Protein AF-0000000087413023 (afdb_homodimer)

Sequence (742 aa):
MELTNVNRDKALQNLNKAYERVTSDQYTLCSKFIDEIKQVMFGTHLTFKYVMVNALLAKATNPEVNALCLQKKSVLPGAYDARTLCHKVLVPFERDKLNGALGGSNEPFLNKPARFPELSTNNAVRKGKDFALLSLLCTFLPQIVTQQEAFDALCDAIYFALEISKEKEEIFGLEATKIPTYYEIQEVIDALLVESFGGETLALTVGALMNLLADSIEGKTCVEVHVVNQSGASSKEVSDIDVYLNDKILYAIEAKDKVFTQEDVTHAIRKAALAGCDRLMFVSGPRAYLEGASEEIIVSKALEMGVYLSFMNHKEFTKMILSLILPTTTERFFSYLRNIVYEARLKEETLRHLLKEAREHYLIKDDYNEDMELTNVNRDKALQNLNKAYERVTSDQYTLCSKFIDEIKQVMFGTHLTFKYVMVNALLAKATNPEVNALCLQKKSVLPGAYDARTLCHKVLVPFERDKLNGALGGSNEPFLNKPARFPELSTNNAVRKGKDFALLSLLCTFLPQIVTQQEAFDALCDAIYFALEISKEKEEIFGLEATKIPTYYEIQEVIDALLVESFGGETLALTVGALMNLLADSIEGKTCVEVHVVNQSGASSKEVSDIDVYLNDKILYAIEAKDKVFTQEDVTHAIRKAALAGCDRLMFVSGPRAYLEGASEEIIVSKALEMGVYLSFMNHKEFTKMILSLILPTTTERFFSYLRNIVYEARLKEETLRHLLKEAREHYLIKDDYNED

Solvent-accessible surface area (backbone atoms only — not comparable to full-atom values): 39096 Å² total; per-residue (Å²): 132,80,66,38,76,65,58,62,68,58,32,47,49,49,51,51,49,31,51,52,51,46,71,37,97,78,59,66,86,70,33,96,51,51,68,61,47,48,51,43,63,73,41,89,52,42,53,57,28,48,52,50,52,44,28,24,42,41,20,38,60,25,49,68,41,33,53,47,38,31,23,62,82,29,85,53,81,25,13,25,55,41,46,58,49,32,49,71,41,50,37,56,46,30,60,74,72,26,68,32,42,57,58,64,57,77,58,53,45,76,34,86,59,37,60,38,39,48,64,45,84,79,53,79,64,56,77,64,70,53,38,50,49,46,44,49,49,58,56,54,46,70,70,51,59,44,35,64,54,17,40,34,41,35,27,41,47,52,43,53,27,44,52,51,29,48,51,56,50,49,52,69,68,58,56,65,68,53,69,53,51,69,65,53,49,51,50,48,48,54,58,50,51,73,47,42,75,89,29,44,38,49,46,45,48,54,42,30,51,48,44,36,40,44,68,35,37,59,74,54,60,46,70,46,45,46,41,74,96,46,64,53,77,42,92,83,39,56,31,44,28,36,34,27,47,74,90,34,72,58,33,32,30,39,60,38,46,41,74,43,42,61,66,59,52,52,51,47,46,51,39,26,40,74,73,68,24,47,30,36,36,39,35,29,33,94,59,32,49,73,48,95,58,58,70,66,61,54,36,54,53,27,47,75,60,56,20,53,57,40,81,40,44,50,67,59,50,50,48,51,48,65,65,64,38,49,80,78,38,40,64,45,46,59,59,40,44,48,51,43,42,61,68,20,56,56,53,65,70,55,50,53,50,49,51,51,50,32,40,77,67,52,36,28,74,72,82,69,73,76,114,134,80,66,39,76,65,60,62,68,57,31,49,49,50,51,49,50,30,51,52,51,44,70,36,96,78,59,66,86,70,32,96,51,50,68,62,46,48,50,42,62,74,39,90,51,43,54,56,30,50,53,49,52,43,29,24,42,42,20,39,59,24,50,68,40,32,52,46,40,30,23,61,81,29,85,53,83,24,13,25,56,40,46,59,49,32,50,70,41,50,38,55,45,30,59,74,72,26,69,32,42,56,57,64,56,78,59,54,46,77,33,85,60,39,60,38,39,48,67,47,85,79,53,78,64,56,78,64,69,52,38,52,49,47,44,47,49,57,58,54,45,70,70,52,60,47,34,67,56,16,40,34,40,36,25,42,46,52,43,52,26,45,50,51,29,48,52,54,50,49,52,68,67,60,58,66,67,53,69,54,51,69,66,53,50,50,49,46,48,57,59,50,51,74,48,43,75,88,28,43,38,49,46,45,47,54,41,30,50,48,45,35,40,44,70,35,37,60,73,54,60,46,70,47,43,46,41,72,96,46,63,53,78,41,94,82,38,54,30,42,27,38,32,27,48,73,90,34,74,58,34,31,30,39,61,40,48,40,74,42,43,61,65,58,51,50,52,46,45,50,38,27,38,75,72,68,25,46,29,39,37,38,35,27,33,92,59,33,50,72,48,96,58,58,70,66,60,52,36,54,53,26,47,75,59,57,20,53,57,40,82,40,44,51,66,60,48,50,48,49,47,64,65,65,36,49,81,77,38,40,63,45,45,59,59,40,43,48,51,42,42,61,70,20,55,57,54,66,68,55,50,52,49,49,50,50,49,32,41,76,67,52,36,28,74,73,82,68,75,75,114

Organism: NCBI:txid267746

Structure (mmCIF, N/CA/C/O backbone):
data_AF-0000000087413023-model_v1
#
loop_
_entity.id
_entity.type
_entity.pdbx_description
1 polymer 'Restriction endonuclease, SacI family'
#
loop_
_atom_site.group_PDB
_atom_site.id
_atom_site.type_symbol
_atom_site.label_atom_id
_atom_site.label_alt_id
_atom_site.label_comp_id
_atom_site.label_asym_id
_atom_site.label_entity_id
_atom_site.label_seq_id
_atom_site.pdbx_PDB_ins_code
_atom_site.Cartn_x
_atom_site.Cartn_y
_atom_site.Cartn_z
_atom_site.occupancy
_atom_site.B_iso_or_equiv
_atom_site.auth_seq_id
_atom_site.auth_comp_id
_atom_site.auth_asym_id
_atom_site.auth_atom_id
_atom_site.pdbx_PDB_model_num
ATOM 1 N N . MET A 1 1 ? 26.125 -48.938 -27.953 1 59.28 1 MET A N 1
ATOM 2 C CA . MET A 1 1 ? 24.844 -49.625 -28.094 1 59.28 1 MET A CA 1
ATOM 3 C C . MET A 1 1 ? 23.891 -48.781 -28.969 1 59.28 1 MET A C 1
ATOM 5 O O . MET A 1 1 ? 23.938 -47.562 -28.953 1 59.28 1 MET A O 1
ATOM 9 N N . GLU A 1 2 ? 23.266 -49.406 -29.969 1 78.75 2 GLU A N 1
ATOM 10 C CA . GLU A 1 2 ? 22.422 -48.719 -30.953 1 78.75 2 GLU A CA 1
ATOM 11 C C . GLU A 1 2 ? 21.125 -48.219 -30.328 1 78.75 2 GLU A C 1
ATOM 13 O O . GLU A 1 2 ? 20.5 -48.938 -29.547 1 78.75 2 GLU A O 1
ATOM 18 N N . LEU A 1 3 ? 20.797 -46.969 -30.516 1 89.69 3 LEU A N 1
ATOM 19 C CA . LEU A 1 3 ? 19.578 -46.375 -29.984 1 89.69 3 LEU A CA 1
ATOM 20 C C . LEU A 1 3 ? 18.344 -46.969 -30.656 1 89.69 3 LEU A C 1
ATOM 22 O O . LEU A 1 3 ? 18.328 -47.156 -31.875 1 89.69 3 LEU A O 1
ATOM 26 N N . THR A 1 4 ? 17.453 -47.406 -29.812 1 93.62 4 THR A N 1
ATOM 27 C CA . THR A 1 4 ? 16.172 -47.844 -30.344 1 93.62 4 THR A CA 1
ATOM 28 C C . THR A 1 4 ? 15.445 -46.688 -31.031 1 93.62 4 THR A C 1
ATOM 30 O O . THR A 1 4 ? 15.336 -45.594 -30.469 1 93.62 4 THR A O 1
ATOM 33 N N . ASN A 1 5 ? 15.039 -46.906 -32.219 1 94.31 5 ASN A N 1
ATOM 34 C CA . ASN A 1 5 ? 14.398 -45.844 -33 1 94.31 5 ASN A CA 1
ATOM 35 C C . ASN A 1 5 ? 12.922 -45.719 -32.656 1 94.31 5 ASN A C 1
ATOM 37 O O . ASN A 1 5 ? 12.188 -46.719 -32.625 1 94.31 5 ASN A O 1
ATOM 41 N N . VAL A 1 6 ? 12.469 -44.562 -32.312 1 96.88 6 VAL A N 1
ATOM 42 C CA . VAL A 1 6 ? 11.055 -44.219 -32.156 1 96.88 6 VAL A CA 1
ATOM 43 C C . VAL A 1 6 ? 10.609 -43.25 -33.219 1 96.88 6 VAL A C 1
ATOM 45 O O . VAL A 1 6 ? 10.961 -42.062 -33.188 1 96.88 6 VAL A O 1
ATOM 48 N N . ASN A 1 7 ? 9.852 -43.75 -34.156 1 97.19 7 ASN A N 1
ATOM 49 C CA . ASN A 1 7 ? 9.367 -42.906 -35.219 1 97.19 7 ASN A CA 1
ATOM 50 C C . ASN A 1 7 ? 8.414 -41.812 -34.719 1 97.19 7 ASN A C 1
ATOM 52 O O . ASN A 1 7 ? 7.348 -42.125 -34.188 1 97.19 7 ASN A O 1
ATOM 56 N N . ARG A 1 8 ? 8.727 -40.562 -35 1 97.56 8 ARG A N 1
ATOM 57 C CA . ARG A 1 8 ? 7.973 -39.469 -34.438 1 97.56 8 ARG A CA 1
ATOM 58 C C . ARG A 1 8 ? 6.59 -39.344 -35.062 1 97.56 8 ARG A C 1
ATOM 60 O O . ARG A 1 8 ? 5.613 -39.031 -34.406 1 97.56 8 ARG A O 1
ATOM 67 N N . ASP A 1 9 ? 6.52 -39.625 -36.281 1 97.44 9 ASP A N 1
ATOM 68 C CA . ASP A 1 9 ? 5.23 -39.562 -36.969 1 97.44 9 ASP A CA 1
ATOM 69 C C . ASP A 1 9 ? 4.273 -40.625 -36.438 1 97.44 9 ASP A C 1
ATOM 71 O O . ASP A 1 9 ? 3.09 -40.344 -36.219 1 97.44 9 ASP A O 1
ATOM 75 N N . LYS A 1 10 ? 4.875 -41.781 -36.312 1 97.88 10 LYS A N 1
ATOM 76 C CA . LYS A 1 10 ? 4.07 -42.875 -35.75 1 97.88 10 LYS A CA 1
ATOM 77 C C . LYS A 1 10 ? 3.652 -42.562 -34.312 1 97.88 10 LYS A C 1
ATOM 79 O O . LYS A 1 10 ? 2.537 -42.875 -33.906 1 97.88 10 LYS A O 1
ATOM 84 N N . ALA A 1 11 ? 4.547 -42 -33.594 1 98.56 11 ALA A N 1
ATOM 85 C CA . ALA A 1 11 ? 4.246 -41.625 -32.219 1 98.56 11 ALA A CA 1
ATOM 86 C C . ALA A 1 11 ? 3.098 -40.625 -32.188 1 98.56 11 ALA A C 1
ATOM 88 O O . ALA A 1 11 ? 2.176 -40.75 -31.359 1 98.56 11 ALA A O 1
ATOM 89 N N . LEU A 1 12 ? 3.156 -39.594 -33.031 1 98.19 12 LEU A N 1
ATOM 90 C CA . LEU A 1 12 ? 2.092 -38.594 -33.094 1 98.19 12 LEU A CA 1
ATOM 91 C C . LEU A 1 12 ? 0.763 -39.25 -33.469 1 98.19 12 LEU A C 1
ATOM 93 O O . LEU A 1 12 ? -0.283 -38.875 -32.938 1 98.19 12 LEU A O 1
ATOM 97 N N . GLN A 1 13 ? 0.863 -40.156 -34.375 1 98.06 13 GLN A N 1
ATOM 98 C CA . GLN A 1 13 ? -0.339 -40.906 -34.75 1 98.06 13 GLN A CA 1
ATOM 99 C C . GLN A 1 13 ? -0.926 -41.656 -33.562 1 98.06 13 GLN A C 1
ATOM 101 O O . GLN A 1 13 ? -2.145 -41.688 -33.375 1 98.06 13 GLN A O 1
ATOM 106 N N . ASN A 1 14 ? -0.011 -42.281 -32.781 1 98 14 ASN A N 1
ATOM 107 C CA . ASN A 1 14 ? -0.469 -43 -31.609 1 98 14 ASN A CA 1
ATOM 108 C C . ASN A 1 14 ? -1.114 -42.062 -30.594 1 98 14 ASN A C 1
ATOM 110 O O . ASN A 1 14 ? -2.113 -42.438 -29.969 1 98 14 ASN A O 1
ATOM 114 N N . LEU A 1 15 ? -0.559 -40.906 -30.422 1 98.12 15 LEU A N 1
ATOM 115 C CA . LEU A 1 15 ? -1.146 -39.906 -29.531 1 98.12 15 LEU A CA 1
ATOM 116 C C . LEU A 1 15 ? -2.543 -39.5 -30 1 98.12 15 LEU A C 1
ATOM 118 O O . LEU A 1 15 ? -3.475 -39.438 -29.203 1 98.12 15 LEU A O 1
ATOM 122 N N . ASN A 1 16 ? -2.656 -39.25 -31.25 1 97.81 16 ASN A N 1
ATOM 123 C CA . ASN A 1 16 ? -3.947 -38.875 -31.812 1 97.81 16 ASN A CA 1
ATOM 124 C C . ASN A 1 16 ? -4.98 -39.969 -31.688 1 97.81 16 ASN A C 1
ATOM 126 O O . ASN A 1 16 ? -6.145 -39.719 -31.375 1 97.81 16 ASN A O 1
ATOM 130 N N . LYS A 1 17 ? -4.496 -41.156 -31.953 1 97.44 17 LYS A N 1
ATOM 131 C CA . LYS A 1 17 ? -5.391 -42.312 -31.781 1 97.44 17 LYS A CA 1
ATOM 132 C C . LYS A 1 17 ? -5.855 -42.438 -30.328 1 97.44 17 LYS A C 1
ATOM 134 O O . LYS A 1 17 ? -7.027 -42.719 -30.078 1 97.44 17 LYS A O 1
ATOM 139 N N . ALA A 1 18 ? -4.898 -42.312 -29.469 1 97.56 18 ALA A N 1
ATOM 140 C CA . ALA A 1 18 ? -5.242 -42.375 -28.047 1 97.56 18 ALA A CA 1
ATOM 141 C C . ALA A 1 18 ? -6.246 -41.281 -27.688 1 97.56 18 ALA A C 1
ATOM 143 O O . ALA A 1 18 ? -7.234 -41.531 -27 1 97.56 18 ALA A O 1
ATOM 144 N N . TYR A 1 19 ? -6.004 -40.062 -28.125 1 97.44 19 TYR A N 1
ATOM 145 C CA . TYR A 1 19 ? -6.875 -38.938 -27.875 1 97.44 19 TYR A CA 1
ATOM 146 C C . TYR A 1 19 ? -8.281 -39.188 -28.406 1 97.44 19 TYR A C 1
ATOM 148 O O . TYR A 1 19 ? -9.273 -38.906 -27.719 1 97.44 19 TYR A O 1
ATOM 156 N N . GLU A 1 20 ? -8.367 -39.719 -29.594 1 96.25 20 GLU A N 1
ATOM 157 C CA . GLU A 1 20 ? -9.648 -40.031 -30.219 1 96.25 20 GLU A CA 1
ATOM 158 C C . GLU A 1 20 ? -10.391 -41.094 -29.438 1 96.25 20 GLU A C 1
ATOM 160 O O . GLU A 1 20 ? -11.609 -41 -29.25 1 96.25 20 GLU A O 1
ATOM 165 N N . ARG A 1 21 ? -9.625 -42 -29.062 1 96 21 ARG A N 1
ATOM 166 C CA . ARG A 1 21 ? -10.234 -43.094 -28.297 1 96 21 ARG A CA 1
ATOM 167 C C . ARG A 1 21 ? -10.812 -42.562 -26.984 1 96 21 ARG A C 1
ATOM 169 O O . ARG A 1 21 ? -11.93 -42.938 -26.609 1 96 21 ARG A O 1
ATOM 176 N N . VAL A 1 22 ? -10.023 -41.781 -26.297 1 96.5 22 VAL A N 1
ATOM 177 C CA . VAL A 1 22 ? -10.398 -41.281 -24.969 1 96.5 22 VAL A CA 1
ATOM 178 C C . VAL A 1 22 ? -11.562 -40.312 -25.094 1 96.5 22 VAL A C 1
ATOM 180 O O . VAL A 1 22 ? -12.414 -40.25 -24.219 1 96.5 22 VAL A O 1
ATOM 183 N N . THR A 1 23 ? -11.648 -39.5 -26.141 1 94.12 23 THR A N 1
ATOM 184 C CA . THR A 1 23 ? -12.672 -38.469 -26.297 1 94.12 23 THR A CA 1
ATOM 185 C C . THR A 1 23 ? -13.93 -39.062 -26.922 1 94.12 23 THR A C 1
ATOM 187 O O . THR A 1 23 ? -14.93 -38.375 -27.094 1 94.12 23 THR A O 1
ATOM 190 N N . SER A 1 24 ? -13.828 -40.25 -27.219 1 87.69 24 SER A N 1
ATOM 191 C CA . SER A 1 24 ? -15.023 -40.938 -27.688 1 87.69 24 SER A CA 1
ATOM 192 C C . SER A 1 24 ? -16 -41.188 -26.547 1 87.69 24 SER A C 1
ATOM 194 O O . SER A 1 24 ? -15.602 -41.219 -25.375 1 87.69 24 SER A O 1
ATOM 196 N N . ASP A 1 25 ? -17.438 -41.062 -26.703 1 74.38 25 ASP A N 1
ATOM 197 C CA . ASP A 1 25 ? -18.516 -41.062 -25.719 1 74.38 25 ASP A CA 1
ATOM 198 C C . ASP A 1 25 ? -18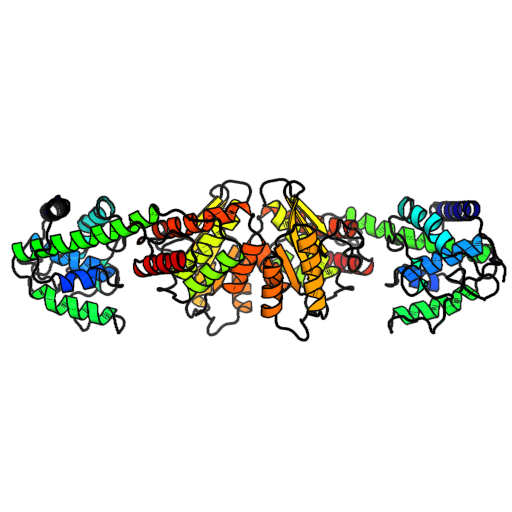.406 -42.281 -24.781 1 74.38 25 ASP A C 1
ATOM 200 O O . ASP A 1 25 ? -18.844 -42.219 -23.641 1 74.38 25 ASP A O 1
ATOM 204 N N . GLN A 1 26 ? -17.656 -43.25 -25.109 1 84.5 26 GLN A N 1
ATOM 205 C CA . GLN A 1 26 ? -17.766 -44.438 -24.281 1 84.5 26 GLN A CA 1
ATOM 206 C C . GLN A 1 26 ? -16.375 -44.938 -23.859 1 84.5 26 GLN A C 1
ATOM 208 O O . GLN A 1 26 ? -16.141 -46.156 -23.797 1 84.5 26 GLN A O 1
ATOM 213 N N . TYR A 1 27 ? -15.453 -43.969 -23.297 1 93.31 27 TYR A N 1
ATOM 214 C CA . TYR A 1 27 ? -14.141 -44.5 -22.922 1 93.31 27 TYR A CA 1
ATOM 215 C C . TYR A 1 27 ? -14.156 -45 -21.5 1 93.31 27 TYR A C 1
ATOM 217 O O . TYR A 1 27 ? -14.727 -44.375 -20.609 1 93.31 27 TYR A O 1
ATOM 225 N N . THR A 1 28 ? -13.664 -46.219 -21.297 1 94.31 28 THR A N 1
ATOM 226 C CA . THR A 1 28 ? -13.422 -46.781 -19.984 1 94.31 28 THR A CA 1
ATOM 227 C C . THR A 1 28 ? -11.93 -47.062 -19.766 1 94.31 28 THR A C 1
ATOM 229 O O . THR A 1 28 ? -11.258 -47.562 -20.672 1 94.31 28 THR A O 1
ATOM 232 N N . LEU A 1 29 ? -11.492 -46.688 -18.594 1 96.25 29 LEU A N 1
ATOM 233 C CA . LEU A 1 29 ? -10.094 -46.969 -18.266 1 96.25 29 LEU A CA 1
ATOM 234 C C . LEU A 1 29 ? -9.75 -48.406 -18.531 1 96.25 29 LEU A C 1
ATOM 236 O O . LEU A 1 29 ? -10.562 -49.312 -18.266 1 96.25 29 LEU A O 1
ATOM 240 N N . CYS A 1 30 ? -8.547 -48.688 -19.062 1 93.88 30 CYS A N 1
ATOM 241 C CA . CYS A 1 30 ? -8.344 -50.031 -19.594 1 93.88 30 CYS A CA 1
ATOM 242 C C . CYS A 1 30 ? -6.977 -50.562 -19.188 1 93.88 30 CYS A C 1
ATOM 244 O O . CYS A 1 30 ? -6.684 -51.75 -19.391 1 93.88 30 CYS A O 1
ATOM 246 N N . SER A 1 31 ? -6.113 -49.812 -18.594 1 95.38 31 SER A N 1
ATOM 247 C CA . SER A 1 31 ? -4.789 -50.281 -18.203 1 95.38 31 SER A CA 1
AT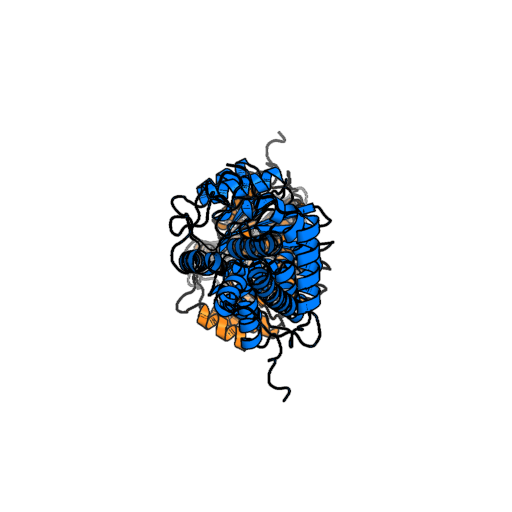OM 248 C C . SER A 1 31 ? -4.828 -50.969 -16.844 1 95.38 31 SER A C 1
ATOM 250 O O . SER A 1 31 ? -5.672 -50.656 -16 1 95.38 31 SER A O 1
ATOM 252 N N . LYS A 1 32 ? -3.945 -52 -16.688 1 94.75 32 LYS A N 1
ATOM 253 C CA . LYS A 1 32 ? -3.82 -52.656 -15.391 1 94.75 32 LYS A CA 1
ATOM 254 C C . LYS A 1 32 ? -3.131 -51.719 -14.383 1 94.75 32 LYS A C 1
ATOM 256 O O . LYS A 1 32 ? -3.133 -52 -13.18 1 94.75 32 LYS A O 1
ATOM 261 N N . PHE A 1 33 ? -2.676 -50.594 -14.805 1 97.5 33 PHE A N 1
ATOM 262 C CA . PHE A 1 33 ? -1.922 -49.688 -13.938 1 97.5 33 PHE A CA 1
ATOM 263 C C . PHE A 1 33 ? -2.662 -48.375 -13.742 1 97.5 33 PHE A C 1
ATOM 265 O O . PHE A 1 33 ? -2.043 -47.312 -13.68 1 97.5 33 PHE A O 1
ATOM 272 N N . ILE A 1 34 ? -3.967 -48.469 -13.711 1 97.62 34 ILE A N 1
ATOM 273 C CA . ILE A 1 34 ? -4.824 -47.281 -13.617 1 97.62 34 ILE A CA 1
ATOM 274 C C . ILE A 1 34 ? -4.453 -46.469 -12.383 1 97.62 34 ILE A C 1
ATOM 276 O O . ILE A 1 34 ? -4.293 -45.25 -12.469 1 97.62 34 ILE A O 1
ATOM 280 N N . ASP A 1 35 ? -4.27 -47.094 -11.312 1 96.62 35 ASP A N 1
ATOM 281 C CA . ASP A 1 35 ? -4.008 -46.406 -10.047 1 96.62 35 ASP A CA 1
ATOM 282 C C . ASP A 1 35 ? -2.646 -45.719 -10.07 1 96.62 35 ASP A C 1
ATOM 284 O O . ASP A 1 35 ? -2.508 -44.594 -9.594 1 96.62 35 ASP A O 1
ATOM 288 N N . GLU A 1 36 ? -1.655 -46.438 -10.594 1 97.12 36 GLU A N 1
ATOM 289 C CA . GLU A 1 36 ? -0.315 -45.844 -10.695 1 97.12 36 GLU A CA 1
ATOM 290 C C . GLU A 1 36 ? -0.305 -44.625 -11.609 1 97.12 36 GLU A C 1
ATOM 292 O O . GLU A 1 36 ? 0.267 -43.594 -11.266 1 97.12 36 GLU A O 1
ATOM 297 N N . ILE A 1 37 ? -0.991 -44.75 -12.734 1 97.88 37 ILE A N 1
ATOM 298 C CA . ILE A 1 37 ? -1.059 -43.656 -13.711 1 97.88 37 ILE A CA 1
ATOM 299 C C . ILE A 1 37 ? -1.78 -42.469 -13.102 1 97.88 37 ILE A C 1
ATOM 301 O O . ILE A 1 37 ? -1.315 -41.344 -13.211 1 97.88 37 ILE A O 1
ATOM 305 N N . LYS A 1 38 ? -2.826 -42.75 -12.438 1 95.88 38 LYS A N 1
ATOM 306 C CA . LYS A 1 38 ? -3.6 -41.719 -11.773 1 95.88 38 LYS A CA 1
ATOM 307 C C . LYS A 1 38 ? -2.754 -40.969 -10.734 1 95.88 38 LYS A C 1
ATOM 309 O O . LYS A 1 38 ? -2.773 -39.75 -10.664 1 95.88 38 LYS A O 1
ATOM 314 N N . GLN A 1 39 ? -2.049 -41.656 -9.984 1 94.25 39 GLN A N 1
ATOM 315 C CA . GLN A 1 39 ? -1.22 -41.094 -8.938 1 94.25 39 GLN A CA 1
ATOM 316 C C . GLN A 1 39 ? -0.164 -40.156 -9.523 1 94.25 39 GLN A C 1
ATOM 318 O O . GLN A 1 39 ? 0.105 -39.094 -8.961 1 94.25 39 GLN A O 1
ATOM 323 N N . VAL A 1 40 ? 0.439 -40.562 -10.633 1 95.31 40 VAL A N 1
ATOM 324 C CA . VAL A 1 40 ? 1.461 -39.719 -11.266 1 95.31 40 VAL A CA 1
ATOM 325 C C . VAL A 1 40 ? 0.815 -38.5 -11.875 1 95.31 40 VAL A C 1
ATOM 327 O O . VAL A 1 40 ? 1.308 -37.375 -11.703 1 95.31 40 VAL A O 1
ATOM 330 N N . MET A 1 41 ? -0.31 -38.656 -12.547 1 94.06 41 MET A N 1
ATOM 331 C CA . MET A 1 41 ? -0.962 -37.594 -13.273 1 94.06 41 MET A CA 1
ATOM 332 C C . MET A 1 41 ? -1.481 -36.531 -12.305 1 94.06 41 MET A C 1
ATOM 334 O O . MET A 1 41 ? -1.43 -35.312 -12.602 1 94.06 41 MET A O 1
ATOM 338 N N . PHE A 1 42 ? -1.915 -36.938 -11.195 1 87.69 42 PHE A N 1
ATOM 339 C CA 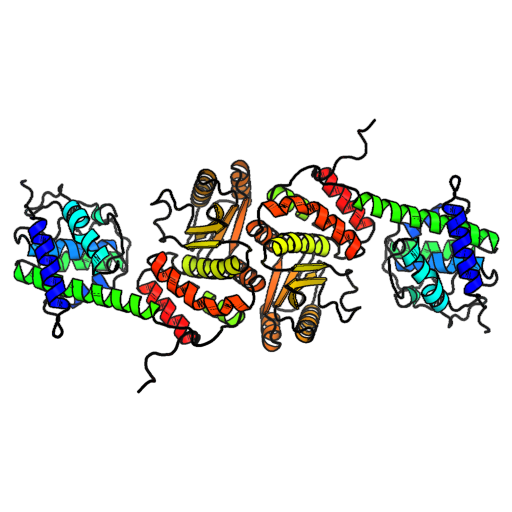. PHE A 1 42 ? -2.465 -36 -10.234 1 87.69 42 PHE A CA 1
ATOM 340 C C . PHE A 1 42 ? -1.444 -35.688 -9.148 1 87.69 42 PHE A C 1
ATOM 342 O O . PHE A 1 42 ? -1.763 -35 -8.172 1 87.69 42 PHE A O 1
ATOM 349 N N . GLY A 1 43 ? -0.221 -36.25 -9.367 1 81.62 43 GLY A N 1
ATOM 350 C CA . GLY A 1 43 ? 0.863 -35.938 -8.445 1 81.62 43 GLY A CA 1
ATOM 351 C C . GLY A 1 43 ? 1.424 -34.531 -8.625 1 81.62 43 GLY A C 1
ATOM 352 O O . GLY A 1 43 ? 1.089 -33.844 -9.594 1 81.62 43 GLY A O 1
ATOM 353 N N . THR A 1 44 ? 2.322 -34.156 -7.707 1 75.12 44 THR A N 1
ATOM 354 C CA . THR A 1 44 ? 2.793 -32.781 -7.625 1 75.12 44 THR A CA 1
ATOM 355 C C . THR A 1 44 ? 4.039 -32.594 -8.484 1 75.12 44 THR A C 1
ATOM 357 O O . THR A 1 44 ? 4.434 -31.453 -8.758 1 75.12 44 THR A O 1
ATOM 360 N N . HIS A 1 45 ? 4.664 -33.625 -8.914 1 85.25 45 HIS A N 1
ATOM 361 C CA . HIS A 1 45 ? 5.906 -33.531 -9.68 1 85.25 45 HIS A CA 1
ATOM 362 C C . HIS A 1 45 ? 5.629 -33.5 -11.18 1 85.25 45 HIS A C 1
ATOM 364 O O . HIS A 1 45 ? 5.465 -34.531 -11.805 1 85.25 45 HIS A O 1
ATOM 370 N N . LEU A 1 46 ? 5.738 -32.438 -11.844 1 86.38 46 LEU A N 1
ATOM 371 C CA . LEU A 1 46 ? 5.312 -32.219 -13.227 1 86.38 46 LEU A CA 1
ATOM 372 C C . LEU A 1 46 ? 6.195 -32.969 -14.195 1 86.38 46 LEU A C 1
ATOM 374 O O . LEU A 1 46 ? 5.703 -33.562 -15.172 1 86.38 46 LEU A O 1
ATOM 378 N N . THR A 1 47 ? 7.484 -33 -13.883 1 91.25 47 THR A N 1
ATOM 379 C CA . THR A 1 47 ? 8.414 -33.688 -14.789 1 91.25 47 THR A CA 1
ATOM 380 C C . THR A 1 47 ? 8.078 -35.156 -14.898 1 91.25 47 THR A C 1
ATOM 382 O O . THR A 1 47 ? 8.227 -35.75 -15.969 1 91.25 47 THR A O 1
ATOM 385 N N . PHE A 1 48 ? 7.613 -35.75 -13.812 1 94.75 48 PHE A N 1
ATOM 386 C CA . PHE A 1 48 ? 7.293 -37.188 -13.805 1 94.75 48 PHE A CA 1
ATOM 387 C C . PHE A 1 48 ? 6.09 -37.469 -14.695 1 94.75 48 PHE A C 1
ATOM 389 O O . PHE A 1 48 ? 5.984 -38.562 -15.281 1 94.75 48 PHE A O 1
ATOM 396 N N . LYS A 1 49 ? 5.168 -36.5 -14.836 1 95.38 49 LYS A N 1
ATOM 397 C CA . LYS A 1 49 ? 4.07 -36.656 -15.789 1 95.38 49 LYS A CA 1
ATOM 398 C C . LYS A 1 49 ? 4.594 -36.844 -17.203 1 95.38 49 LYS A C 1
ATOM 400 O O . LYS A 1 49 ? 4.199 -37.781 -17.906 1 95.38 49 LYS A O 1
ATOM 405 N N . TYR A 1 50 ? 5.492 -35.969 -17.531 1 96.62 50 TYR A N 1
ATOM 406 C CA . TYR A 1 50 ? 6.078 -36.031 -18.859 1 96.62 50 TYR A CA 1
ATOM 407 C C . TYR A 1 50 ? 6.844 -37.344 -19.062 1 96.62 50 TYR A C 1
ATOM 409 O O . TYR A 1 50 ? 6.73 -37.969 -20.109 1 96.62 50 TYR A O 1
ATOM 417 N N . VAL A 1 51 ? 7.621 -37.688 -18.062 1 97.62 51 VAL A N 1
ATOM 418 C CA . VAL A 1 51 ? 8.438 -38.875 -18.156 1 97.62 51 VAL A CA 1
ATOM 419 C C . VAL A 1 51 ? 7.539 -40.094 -18.391 1 97.62 51 VAL A C 1
ATOM 421 O O . VAL A 1 51 ? 7.801 -40.906 -19.281 1 97.62 51 VAL A O 1
ATOM 424 N N . MET A 1 52 ? 6.523 -40.156 -17.641 1 98.44 52 MET A N 1
ATOM 425 C CA . MET A 1 52 ? 5.625 -41.312 -17.75 1 98.44 52 MET A CA 1
ATOM 426 C C . MET A 1 52 ? 4.941 -41.344 -19.109 1 98.44 52 MET A C 1
ATOM 428 O O . MET A 1 52 ? 5.027 -42.344 -19.828 1 98.44 52 MET A O 1
ATOM 432 N N . VAL A 1 53 ? 4.289 -40.25 -19.469 1 98.62 53 VAL A N 1
ATOM 433 C CA . VAL A 1 53 ? 3.5 -40.219 -20.703 1 98.62 53 VAL A CA 1
ATOM 434 C C . VAL A 1 53 ? 4.41 -40.438 -21.906 1 98.62 53 VAL A C 1
ATOM 436 O O . VAL A 1 53 ? 4.043 -41.156 -22.844 1 98.62 53 VAL A O 1
ATOM 439 N N . ASN A 1 54 ? 5.551 -39.875 -21.812 1 98.56 54 ASN A N 1
ATOM 440 C CA . ASN A 1 54 ? 6.523 -40 -22.891 1 98.56 54 ASN A CA 1
ATOM 441 C C . ASN A 1 54 ? 7.004 -41.469 -23.031 1 98.56 54 ASN A C 1
ATOM 443 O O . ASN A 1 54 ? 7.172 -41.969 -24.141 1 98.56 54 ASN A O 1
ATOM 447 N N . ALA A 1 55 ? 7.277 -42.125 -21.922 1 98.5 55 ALA A N 1
ATOM 448 C CA . ALA A 1 55 ? 7.695 -43.531 -21.922 1 98.5 55 ALA A CA 1
ATOM 449 C C . ALA A 1 55 ? 6.598 -44.438 -22.5 1 98.5 55 ALA A C 1
ATOM 451 O O . ALA A 1 55 ? 6.875 -45.344 -23.297 1 98.5 55 ALA A O 1
ATOM 452 N N . LEU A 1 56 ? 5.383 -44.156 -22.062 1 98.69 56 LEU A N 1
ATOM 453 C CA . LEU A 1 56 ? 4.246 -44.906 -22.578 1 98.69 56 LEU A CA 1
ATOM 454 C C . LEU A 1 56 ? 4.098 -44.719 -24.078 1 98.69 56 LEU A C 1
ATOM 456 O O . LEU A 1 56 ? 3.881 -45.688 -24.812 1 98.69 56 LEU A O 1
ATOM 460 N N . LEU A 1 57 ? 4.234 -43.5 -24.5 1 98.75 57 LEU A N 1
ATOM 461 C CA . LEU A 1 57 ? 4.156 -43.188 -25.922 1 98.75 57 LEU A CA 1
ATOM 462 C C . LEU A 1 57 ? 5.242 -43.906 -26.719 1 98.75 57 LEU A C 1
ATOM 464 O O . LEU A 1 57 ? 4.973 -44.469 -27.766 1 98.75 57 LEU A O 1
ATOM 468 N N . ALA A 1 58 ? 6.441 -43.844 -26.203 1 98.56 58 ALA A N 1
ATOM 469 C CA . ALA A 1 58 ? 7.57 -44.469 -26.875 1 98.56 58 ALA A CA 1
ATOM 470 C C . ALA A 1 58 ? 7.352 -45.969 -27 1 98.56 58 ALA A C 1
ATOM 472 O O . ALA A 1 58 ? 7.531 -46.562 -28.078 1 98.56 58 ALA A O 1
ATOM 473 N N . LYS A 1 59 ? 6.957 -46.594 -25.922 1 98.06 59 LYS A N 1
ATOM 474 C CA . LYS A 1 59 ? 6.734 -48.031 -25.906 1 98.06 59 LYS A CA 1
ATOM 475 C C . LYS A 1 59 ? 5.559 -48.406 -26.797 1 98.06 59 LYS A C 1
ATOM 477 O O . LYS A 1 59 ? 5.566 -49.469 -27.422 1 98.06 59 LYS A O 1
ATOM 482 N N . ALA A 1 60 ? 4.543 -47.594 -26.828 1 98.19 60 ALA A N 1
ATOM 483 C CA . ALA A 1 60 ? 3.395 -47.844 -27.703 1 98.19 60 ALA A CA 1
ATOM 484 C C . ALA A 1 60 ? 3.787 -47.719 -29.172 1 98.19 60 ALA A C 1
ATOM 486 O O . ALA A 1 60 ? 3.096 -48.219 -30.047 1 98.19 60 ALA A O 1
ATOM 487 N N . THR A 1 61 ? 4.789 -47 -29.438 1 98.38 61 THR A N 1
ATOM 488 C CA . THR A 1 61 ? 5.258 -46.781 -30.797 1 98.38 61 THR A CA 1
ATOM 489 C C . THR A 1 61 ? 6.258 -47.844 -31.203 1 98.38 61 THR A C 1
ATOM 491 O O . THR A 1 61 ? 6.219 -48.344 -32.344 1 98.38 61 THR A O 1
ATOM 494 N N . ASN A 1 62 ? 7.199 -48.156 -30.297 1 97.56 62 ASN A N 1
ATOM 495 C CA . ASN A 1 62 ? 8.211 -49.219 -30.484 1 97.56 62 ASN A CA 1
ATOM 496 C C . ASN A 1 62 ? 8.383 -50.062 -29.219 1 97.56 62 ASN A C 1
ATOM 498 O O . ASN A 1 62 ? 8.969 -49.594 -28.234 1 97.56 62 ASN A O 1
ATOM 502 N N . PRO A 1 63 ? 7.945 -51.281 -29.281 1 95.62 63 PRO A N 1
ATOM 503 C CA . PRO A 1 63 ? 7.938 -52.125 -28.062 1 95.62 63 PRO A CA 1
ATOM 504 C C . PRO A 1 63 ? 9.344 -52.438 -27.562 1 95.62 63 PRO A C 1
ATOM 506 O O . PRO A 1 63 ? 9.508 -52.875 -26.422 1 95.62 63 PRO A O 1
ATOM 509 N N . GLU A 1 64 ? 10.375 -52.219 -28.281 1 96.25 64 GLU A N 1
ATOM 510 C CA . GLU A 1 64 ? 11.742 -52.5 -27.875 1 96.25 64 GLU A CA 1
ATOM 511 C C . GLU A 1 64 ? 12.273 -51.438 -26.922 1 96.25 64 GLU A C 1
ATOM 513 O O . GLU A 1 64 ? 13.312 -51.625 -26.281 1 96.25 64 GLU A O 1
ATOM 518 N N . VAL A 1 65 ? 11.508 -50.375 -26.812 1 97.19 65 VAL A N 1
ATOM 519 C CA . VAL A 1 65 ? 11.906 -49.25 -25.969 1 97.19 65 VAL A CA 1
ATOM 520 C C . VAL A 1 65 ? 11.953 -49.719 -24.516 1 97.19 65 VAL A C 1
ATOM 522 O O . VAL A 1 65 ? 11.07 -50.438 -24.047 1 97.19 65 VAL A O 1
ATOM 525 N N . ASN A 1 66 ? 12.992 -49.312 -23.828 1 96.94 66 ASN A N 1
ATOM 526 C CA . ASN A 1 66 ? 13.07 -49.438 -22.375 1 96.94 66 ASN A CA 1
ATOM 527 C C . ASN A 1 66 ? 12.5 -48.219 -21.672 1 96.94 66 ASN A C 1
ATOM 529 O O . ASN A 1 66 ? 13.102 -47.156 -21.703 1 96.94 66 ASN A O 1
ATOM 533 N N . ALA A 1 67 ? 11.422 -48.406 -20.984 1 96.69 67 ALA A N 1
ATOM 534 C CA . ALA A 1 67 ? 10.641 -47.312 -20.422 1 96.69 67 ALA A CA 1
ATOM 535 C C . ALA A 1 67 ? 11.422 -46.594 -19.312 1 96.69 67 ALA A C 1
ATOM 537 O O . ALA A 1 67 ? 11.078 -45.5 -18.922 1 96.69 67 ALA A O 1
ATOM 538 N N . LEU A 1 68 ? 12.5 -47.125 -18.844 1 97.12 68 LEU A N 1
ATOM 539 C CA . LEU A 1 68 ? 13.273 -46.531 -17.766 1 97.12 68 LEU A CA 1
ATOM 540 C C . LEU A 1 68 ? 14.305 -45.562 -18.328 1 97.12 68 LEU A C 1
ATOM 542 O O . LEU A 1 68 ? 14.883 -44.75 -17.578 1 97.12 68 LEU A O 1
ATOM 546 N N . CYS A 1 69 ? 14.531 -45.625 -19.594 1 96.69 69 CYS A N 1
ATOM 547 C CA . CYS A 1 69 ? 15.562 -44.781 -20.188 1 96.69 69 CYS A CA 1
ATOM 548 C C . CYS A 1 69 ? 15.07 -43.344 -20.359 1 96.69 69 CYS A C 1
ATOM 550 O O . CYS A 1 69 ? 13.977 -43.125 -20.875 1 96.69 69 CYS A O 1
ATOM 552 N N . LEU A 1 70 ? 15.875 -42.375 -20 1 95.75 70 LEU A N 1
ATOM 553 C CA . LEU A 1 70 ? 15.5 -40.938 -20.016 1 95.75 70 LEU A CA 1
ATOM 554 C C . LEU A 1 70 ? 16.328 -40.188 -21.047 1 95.75 70 LEU A C 1
ATOM 556 O O . LEU A 1 70 ? 15.875 -39.156 -21.578 1 95.75 70 LEU A O 1
ATOM 560 N N . GLN A 1 71 ? 17.547 -40.625 -21.188 1 94.56 71 GLN A N 1
ATOM 561 C CA . GLN A 1 71 ? 18.469 -39.938 -22.078 1 94.56 71 GLN A CA 1
ATOM 562 C C . GLN A 1 71 ? 19.094 -40.906 -23.094 1 94.56 71 GLN A C 1
ATOM 564 O O . GLN A 1 71 ? 19.234 -42.094 -22.812 1 94.56 71 GLN A O 1
ATOM 569 N N . LYS A 1 72 ? 19.516 -40.344 -24.234 1 92.06 72 LYS A N 1
ATOM 570 C CA . LYS A 1 72 ? 20.141 -41.125 -25.281 1 92.06 72 LYS A CA 1
ATOM 571 C C . LYS A 1 72 ? 21.406 -41.812 -24.797 1 92.06 72 LYS A C 1
ATOM 573 O O . LYS A 1 72 ? 21.797 -42.875 -25.312 1 92.06 72 LYS A O 1
ATOM 578 N N . LYS A 1 73 ? 21.969 -41.25 -23.797 1 91.19 73 LYS A N 1
ATOM 579 C CA . LYS A 1 73 ? 23.266 -41.75 -23.344 1 91.19 73 LYS A CA 1
ATOM 580 C C . LYS A 1 73 ? 23.094 -42.969 -22.438 1 91.19 73 LYS A C 1
ATOM 582 O O . LYS A 1 73 ? 24.078 -43.562 -21.984 1 91.19 73 LYS A O 1
ATOM 587 N N . SER A 1 74 ? 21.844 -43.344 -22.125 1 93.25 74 SER A N 1
ATOM 588 C CA . SER A 1 74 ? 21.641 -44.562 -21.359 1 93.25 74 SER A CA 1
ATOM 589 C C . SER A 1 74 ? 22.297 -45.75 -22.016 1 93.25 74 SER A C 1
ATOM 591 O O . SER A 1 74 ? 22.281 -45.875 -23.25 1 93.25 74 SER A O 1
ATOM 593 N N . VAL A 1 75 ? 22.797 -46.656 -21.141 1 91.19 75 VAL A N 1
ATOM 594 C CA . VAL A 1 75 ? 23.5 -47.844 -21.656 1 91.19 75 VAL A CA 1
ATOM 595 C C . VAL A 1 75 ? 22.609 -49.062 -21.609 1 91.19 75 VAL A C 1
ATOM 597 O O . VAL A 1 75 ? 23.016 -50.156 -22 1 91.19 75 VAL A O 1
ATOM 600 N N . LEU A 1 76 ? 21.422 -48.875 -21.219 1 93.56 76 LEU A N 1
ATOM 601 C CA . LEU A 1 76 ? 20.5 -50 -21.125 1 93.56 76 LEU A CA 1
ATOM 602 C C . LEU A 1 76 ? 19.938 -50.375 -22.484 1 93.56 76 LEU A C 1
ATOM 604 O O . LEU A 1 76 ? 19.719 -49.5 -23.328 1 93.56 76 LEU A O 1
ATOM 608 N N . PRO A 1 77 ? 19.734 -51.719 -22.609 1 94.38 77 PRO A N 1
ATOM 609 C CA . PRO A 1 77 ? 19.047 -52.094 -23.859 1 94.38 77 PRO A CA 1
ATOM 610 C C . PRO A 1 77 ? 17.672 -51.438 -23.984 1 94.38 77 PRO A C 1
ATOM 612 O O . PRO A 1 77 ? 16.938 -51.344 -23.016 1 94.38 77 PRO A O 1
ATOM 615 N N . GLY A 1 78 ? 17.438 -50.906 -25.25 1 95.81 78 GLY A N 1
ATOM 616 C CA . GLY A 1 78 ? 16.156 -50.281 -25.5 1 95.81 78 GLY A CA 1
ATOM 617 C C . GLY A 1 78 ? 16.203 -48.781 -25.297 1 95.81 78 GLY A C 1
ATOM 618 O O . GLY A 1 78 ? 15.156 -48.094 -25.344 1 95.81 78 GLY A O 1
ATOM 619 N N . ALA A 1 79 ? 17.406 -48.25 -25.109 1 96.94 79 ALA A N 1
ATOM 620 C CA . ALA A 1 79 ? 17.578 -46.812 -24.969 1 96.94 79 ALA A CA 1
ATOM 621 C C . ALA A 1 79 ? 17.109 -46.094 -26.219 1 96.94 79 ALA A C 1
ATOM 623 O O . ALA A 1 79 ? 17.25 -46.594 -27.328 1 96.94 79 ALA A O 1
ATOM 624 N N . TYR A 1 80 ? 16.547 -44.938 -26.031 1 96.69 80 TYR A N 1
ATOM 625 C CA . TYR A 1 80 ? 16.016 -44.125 -27.125 1 96.69 80 TYR A CA 1
ATOM 626 C C . TYR A 1 80 ? 16.156 -42.656 -26.812 1 96.69 80 TYR A C 1
ATOM 628 O O . TYR A 1 80 ? 16.562 -42.25 -25.719 1 96.69 80 TYR A O 1
ATOM 636 N N . ASP A 1 81 ? 15.891 -41.812 -27.734 1 95.94 81 ASP A N 1
ATOM 637 C CA . ASP A 1 81 ? 15.977 -40.344 -27.562 1 95.94 81 ASP A CA 1
ATOM 638 C C . ASP A 1 81 ? 14.688 -39.812 -26.969 1 95.94 81 ASP A C 1
ATOM 640 O O . ASP A 1 81 ? 13.914 -39.156 -27.672 1 95.94 81 ASP A O 1
ATOM 644 N N . ALA A 1 82 ? 14.594 -40 -25.719 1 97.12 82 ALA A N 1
ATOM 645 C CA . ALA A 1 82 ? 13.375 -39.594 -25 1 97.12 82 ALA A CA 1
ATOM 646 C C . ALA A 1 82 ? 13.156 -38.094 -25.062 1 97.12 82 ALA A C 1
ATOM 648 O O . ALA A 1 82 ? 12.031 -37.625 -25.234 1 97.12 82 ALA A O 1
ATOM 649 N N . ARG A 1 83 ? 14.203 -37.344 -24.953 1 95.88 83 ARG A N 1
ATOM 650 C CA . ARG A 1 83 ? 14.133 -35.875 -24.938 1 95.88 83 ARG A CA 1
ATOM 651 C C . ARG A 1 83 ? 13.555 -35.344 -26.25 1 95.88 83 ARG A C 1
ATOM 653 O O . ARG A 1 83 ? 12.648 -34.5 -26.234 1 95.88 83 ARG A O 1
ATOM 660 N N . THR A 1 84 ? 14.07 -35.844 -27.312 1 96 84 THR A N 1
ATOM 661 C CA . THR A 1 84 ? 13.625 -35.375 -28.609 1 96 84 THR A CA 1
ATOM 662 C C . THR A 1 84 ? 12.164 -35.75 -28.859 1 96 84 THR A C 1
ATOM 664 O O . THR A 1 84 ? 11.391 -34.969 -29.375 1 96 84 THR A O 1
ATOM 667 N N . LEU A 1 85 ? 11.82 -36.969 -28.484 1 97.44 85 LEU A N 1
ATOM 668 C CA . LEU A 1 85 ? 10.438 -37.406 -28.641 1 97.44 85 LEU A CA 1
ATOM 669 C C . LEU A 1 85 ? 9.492 -36.5 -27.859 1 97.44 85 LEU A C 1
ATOM 671 O O . LEU A 1 85 ? 8.477 -36.062 -28.391 1 97.44 85 LEU A O 1
ATOM 675 N N . CYS A 1 86 ? 9.836 -36.219 -26.656 1 97.88 86 CYS A N 1
ATOM 676 C CA . CYS A 1 86 ? 9.008 -35.375 -25.797 1 97.88 86 CYS A CA 1
ATOM 677 C C . CYS A 1 86 ? 8.891 -33.969 -26.359 1 97.88 86 CYS A C 1
ATOM 679 O O . CYS A 1 86 ? 7.785 -33.438 -26.5 1 97.88 86 CYS A O 1
ATOM 681 N N . HIS A 1 87 ? 9.992 -33.344 -26.703 1 96.06 87 HIS A N 1
ATOM 682 C CA . HIS A 1 87 ? 10.07 -31.969 -27.156 1 96.06 87 HIS A CA 1
ATOM 683 C C . HIS A 1 87 ? 9.352 -31.766 -28.484 1 96.06 87 HIS A C 1
ATOM 685 O O . HIS A 1 87 ? 8.711 -30.734 -28.703 1 96.06 87 HIS A O 1
ATOM 691 N N . LYS A 1 88 ? 9.438 -32.75 -29.312 1 96.38 88 LYS A N 1
ATOM 692 C CA . LYS A 1 88 ? 8.969 -32.562 -30.688 1 96.38 88 LYS A CA 1
ATOM 693 C C . LYS A 1 88 ? 7.559 -33.125 -30.875 1 96.38 88 LYS A C 1
ATOM 695 O O . LYS A 1 88 ? 6.855 -32.75 -31.812 1 96.38 88 LYS A O 1
ATOM 700 N N . VAL A 1 89 ? 7.156 -34 -29.984 1 97.81 89 VAL A N 1
ATOM 701 C CA . VAL A 1 89 ? 5.879 -34.656 -30.219 1 97.81 89 VAL A CA 1
ATOM 702 C C . VAL A 1 89 ? 4.938 -34.406 -29.047 1 97.81 89 VAL A C 1
ATOM 704 O O . VAL A 1 89 ? 3.885 -33.781 -29.203 1 97.81 89 VAL A O 1
ATOM 707 N N . LEU A 1 90 ? 5.375 -34.75 -27.844 1 98.19 90 LEU A N 1
ATOM 708 C CA . LEU A 1 90 ? 4.473 -34.719 -26.703 1 98.19 90 LEU A CA 1
ATOM 709 C C . LEU A 1 90 ? 4.156 -33.281 -26.281 1 98.19 90 LEU A C 1
ATOM 711 O O . LEU A 1 90 ? 2.996 -32.938 -26.047 1 98.19 90 LEU A O 1
ATOM 715 N N . VAL A 1 91 ? 5.176 -32.438 -26.203 1 95.38 91 VAL A N 1
ATOM 716 C CA . VAL A 1 91 ? 5.02 -31.062 -25.75 1 95.38 91 VAL A CA 1
ATOM 717 C C . VAL A 1 91 ? 4.082 -30.312 -26.672 1 95.38 91 VAL A C 1
ATOM 719 O O . VAL A 1 91 ? 3.109 -29.688 -26.234 1 95.38 91 VAL A O 1
ATOM 722 N N . PRO A 1 92 ? 4.285 -30.328 -28 1 95.81 92 PRO A N 1
ATOM 723 C CA . PRO A 1 92 ? 3.328 -29.656 -28.875 1 95.81 92 PRO A CA 1
ATOM 724 C C . PRO A 1 92 ? 1.914 -30.219 -28.766 1 95.81 92 PRO A C 1
ATOM 726 O O . PRO A 1 92 ? 0.938 -29.469 -28.812 1 95.81 92 PRO A O 1
ATOM 729 N N . PHE A 1 93 ? 1.802 -31.516 -28.609 1 96.31 93 PHE A N 1
ATOM 730 C CA . PHE A 1 93 ? 0.498 -32.156 -28.453 1 96.31 93 PHE A CA 1
ATOM 731 C C . PHE A 1 93 ? -0.213 -31.656 -27.203 1 96.31 93 PHE A C 1
ATOM 733 O O . PHE A 1 93 ? -1.412 -31.375 -27.234 1 96.31 93 PHE A O 1
ATOM 740 N N . GLU A 1 94 ? 0.486 -31.578 -26.094 1 94.75 94 GLU A N 1
ATOM 741 C CA . GLU A 1 94 ? -0.077 -31.078 -24.844 1 94.75 94 GLU A CA 1
ATOM 742 C C . GLU A 1 94 ? -0.646 -29.672 -25.031 1 94.75 94 GLU A C 1
ATOM 744 O O . GLU A 1 94 ? -1.739 -29.375 -24.547 1 94.75 94 GLU A O 1
ATOM 749 N N . ARG A 1 95 ? 0.137 -28.859 -25.656 1 87.25 95 ARG A N 1
ATOM 750 C CA . ARG A 1 95 ? -0.257 -27.469 -25.875 1 87.25 95 ARG A CA 1
ATOM 751 C C . ARG A 1 95 ? -1.527 -27.391 -26.719 1 87.25 95 ARG A C 1
ATOM 753 O O . ARG A 1 95 ? -2.418 -26.594 -26.422 1 87.25 95 ARG A O 1
ATOM 760 N N . ASP A 1 96 ? -1.614 -28.188 -27.625 1 90.19 96 ASP A N 1
ATOM 761 C CA . ASP A 1 96 ? -2.693 -28.125 -28.609 1 90.19 96 ASP A CA 1
ATOM 762 C C . ASP A 1 96 ? -3.969 -28.766 -28.062 1 90.19 96 ASP A C 1
ATOM 764 O O . ASP A 1 96 ? -5.07 -28.281 -28.312 1 90.19 96 ASP A O 1
ATOM 768 N N . LYS A 1 97 ? -3.723 -29.875 -27.297 1 91.81 97 LYS A N 1
ATOM 769 C CA . LYS A 1 97 ? -4.906 -30.703 -27.078 1 91.81 97 LYS A CA 1
ATOM 770 C C . LYS A 1 97 ? -5.188 -30.875 -25.594 1 91.81 97 LYS A C 1
ATOM 772 O O . LYS A 1 97 ? -6.301 -31.234 -25.203 1 91.81 97 LYS A O 1
ATOM 777 N N . LEU A 1 98 ? -4.184 -30.688 -24.797 1 91.5 98 LEU A N 1
ATOM 778 C CA . LEU A 1 98 ? -4.367 -31.062 -23.391 1 91.5 98 LEU A CA 1
ATOM 779 C C . LEU A 1 98 ? -4.312 -29.828 -22.5 1 91.5 98 LEU A C 1
ATOM 781 O O . LEU A 1 98 ? -4.305 -29.953 -21.266 1 91.5 98 LEU A O 1
ATOM 785 N N . ASN A 1 99 ? -4.18 -28.625 -23.047 1 81.44 99 ASN A N 1
ATOM 786 C CA . ASN A 1 99 ? -4.234 -27.344 -22.328 1 81.44 99 ASN A CA 1
ATOM 787 C C . ASN A 1 99 ? -3.258 -27.312 -21.156 1 81.44 99 ASN A C 1
ATOM 789 O O . ASN A 1 99 ? -3.629 -26.938 -20.047 1 81.44 99 ASN A O 1
ATOM 793 N N . GLY A 1 100 ? -2.119 -27.906 -21.406 1 82.25 100 GLY A N 1
ATOM 794 C CA . GLY A 1 100 ? -1.066 -27.828 -20.406 1 82.25 100 GLY A CA 1
ATOM 795 C C . GLY A 1 100 ? -1.283 -28.766 -19.234 1 82.25 100 GLY A C 1
ATOM 796 O O . GLY A 1 100 ? -0.739 -28.547 -18.156 1 82.25 100 GLY A O 1
ATOM 797 N N . ALA A 1 101 ? -2.012 -29.781 -19.359 1 87.25 101 ALA A N 1
ATOM 798 C CA . ALA A 1 101 ? -2.42 -30.688 -18.281 1 87.25 101 ALA A CA 1
ATOM 799 C C . ALA A 1 101 ? -1.214 -31.391 -17.672 1 87.25 101 ALA A C 1
ATOM 801 O O . ALA A 1 101 ? -1.259 -31.844 -16.531 1 87.25 101 ALA A O 1
ATOM 802 N N . LEU A 1 102 ? -0.107 -31.5 -18.438 1 91.25 102 LEU A N 1
ATOM 803 C CA . LEU A 1 102 ? 1.077 -32.188 -17.906 1 91.25 102 LEU A CA 1
ATOM 804 C C . LEU A 1 102 ? 1.953 -31.203 -17.125 1 91.25 102 LEU A C 1
ATOM 806 O O . LEU A 1 102 ? 2.793 -31.625 -16.328 1 91.25 102 LEU A O 1
ATOM 810 N N . GLY A 1 103 ? 1.743 -29.984 -17.297 1 81.12 103 GLY A N 1
ATOM 811 C CA . GLY A 1 103 ? 2.506 -28.984 -16.578 1 81.12 103 GLY A CA 1
ATOM 812 C C . GLY A 1 103 ? 2.869 -27.781 -17.406 1 81.12 103 GLY A C 1
ATOM 813 O O . GLY A 1 103 ? 3.312 -26.766 -16.875 1 81.12 103 GLY A O 1
ATOM 814 N N . GLY A 1 104 ? 2.785 -27.953 -18.734 1 80.75 104 GLY A N 1
ATOM 815 C CA . GLY A 1 104 ? 2.994 -26.828 -19.625 1 80.75 104 GLY A CA 1
ATOM 816 C C . GLY A 1 104 ? 4.461 -26.5 -19.844 1 80.75 104 GLY A C 1
ATOM 817 O O . GLY A 1 104 ? 4.801 -25.375 -20.234 1 80.75 104 GLY A O 1
ATOM 818 N N . SER A 1 105 ? 5.324 -27.344 -19.578 1 81.06 105 SER A N 1
ATOM 819 C CA . SER A 1 105 ? 6.758 -27.141 -19.75 1 81.06 105 SER A CA 1
ATOM 820 C C . SER A 1 105 ? 7.172 -27.25 -21.203 1 81.06 105 SER A C 1
ATOM 822 O O . SER A 1 105 ? 6.66 -28.094 -21.938 1 81.06 105 SER A O 1
ATOM 824 N N . ASN A 1 106 ? 8.148 -26.438 -21.609 1 80.38 106 ASN A N 1
ATOM 825 C CA . ASN A 1 106 ? 8.656 -26.484 -22.969 1 80.38 106 ASN A CA 1
ATOM 826 C C . ASN A 1 106 ? 9.711 -27.562 -23.156 1 80.38 106 ASN A C 1
ATOM 828 O O . ASN A 1 106 ? 9.797 -28.188 -24.219 1 80.38 106 ASN A O 1
ATOM 832 N N . GLU A 1 107 ? 10.562 -27.781 -22.125 1 87.94 107 GLU A N 1
ATOM 833 C CA . GLU A 1 107 ? 11.641 -28.766 -22.172 1 87.94 107 GLU A CA 1
ATOM 834 C C . GLU A 1 107 ? 11.719 -29.578 -20.875 1 87.94 107 GLU A C 1
ATOM 836 O O . GLU A 1 107 ? 12.695 -29.484 -20.141 1 87.94 107 GLU A O 1
ATOM 841 N N . PRO A 1 108 ? 10.773 -30.469 -20.75 1 90.75 108 PRO A N 1
ATOM 842 C CA . PRO A 1 108 ? 10.672 -31.172 -19.469 1 90.75 108 PRO A CA 1
ATOM 843 C C . PRO A 1 108 ? 11.891 -32.031 -19.188 1 90.75 108 PRO A C 1
ATOM 845 O O . PRO A 1 108 ? 12.266 -32.219 -18.016 1 90.75 108 PRO A O 1
ATOM 848 N N . PHE A 1 109 ? 12.609 -32.5 -20.156 1 93.94 109 PHE A N 1
ATOM 849 C CA . PHE A 1 109 ? 13.695 -33.469 -19.953 1 93.94 109 PHE A CA 1
ATOM 850 C C . PHE A 1 109 ? 15.008 -32.75 -19.656 1 93.94 109 PHE A C 1
ATOM 852 O O . PHE A 1 109 ? 16.031 -33.406 -19.453 1 93.94 109 PHE A O 1
ATOM 859 N N . LEU A 1 110 ? 14.938 -31.438 -19.578 1 88.12 110 LEU A N 1
ATOM 860 C CA . LEU A 1 110 ? 16.078 -30.656 -19.109 1 88.12 110 LEU A CA 1
ATOM 861 C C . LEU A 1 110 ? 16.016 -30.453 -17.594 1 88.12 110 LEU A C 1
ATOM 863 O O . LEU A 1 110 ? 16.969 -29.953 -16.984 1 88.12 110 LEU A O 1
ATOM 867 N N . ASN A 1 111 ? 14.953 -30.891 -17.062 1 81.88 111 ASN A N 1
ATOM 868 C CA . ASN A 1 111 ? 14.773 -30.719 -15.617 1 81.88 111 ASN A CA 1
ATOM 869 C C . ASN A 1 111 ? 15.062 -32 -14.859 1 81.88 111 ASN A C 1
ATOM 871 O O . ASN A 1 111 ? 14.805 -33.094 -15.359 1 81.88 111 ASN A O 1
ATOM 875 N N . LYS A 1 112 ? 15.727 -31.812 -13.695 1 79.88 112 LYS A N 1
ATOM 876 C CA . LYS A 1 112 ? 15.844 -33 -12.836 1 79.88 112 LYS A CA 1
ATOM 877 C C . LYS A 1 112 ? 14.469 -33.469 -12.383 1 79.88 112 LYS A C 1
ATOM 879 O O . LYS A 1 112 ? 13.586 -32.656 -12.078 1 79.88 112 LYS A O 1
ATOM 884 N N . PRO A 1 113 ? 14.258 -34.781 -12.547 1 86.44 113 PRO A N 1
ATOM 885 C CA . PRO A 1 113 ? 15.164 -35.906 -12.625 1 86.44 113 PRO A CA 1
ATOM 886 C C . PRO A 1 113 ? 15.328 -36.438 -14.047 1 86.44 113 PRO A C 1
ATOM 888 O O . PRO A 1 113 ? 16.047 -37.406 -14.273 1 86.44 113 PRO A O 1
ATOM 891 N N . ALA A 1 114 ? 14.695 -35.812 -15 1 90 114 ALA A N 1
ATOM 892 C CA . ALA A 1 114 ? 14.68 -36.344 -16.359 1 90 114 ALA A CA 1
ATOM 893 C C . ALA A 1 114 ? 16.047 -36.219 -17.016 1 90 114 ALA A C 1
ATOM 895 O O . ALA A 1 114 ? 16.297 -36.812 -18.078 1 90 114 ALA A O 1
ATOM 896 N N . ARG A 1 115 ? 16.953 -35.562 -16.281 1 91.5 115 ARG A N 1
ATOM 897 C CA . ARG A 1 115 ? 18.281 -35.344 -16.828 1 91.5 115 ARG A CA 1
ATOM 898 C C . ARG A 1 115 ? 19.172 -36.562 -16.625 1 91.5 115 ARG A C 1
ATOM 900 O O . ARG A 1 115 ? 20.203 -36.719 -17.266 1 91.5 115 ARG A O 1
ATOM 907 N N . PHE A 1 116 ? 18.844 -37.438 -15.719 1 94.19 116 PHE A N 1
ATOM 908 C CA . PHE A 1 116 ? 19.578 -38.656 -15.508 1 94.19 116 PHE A CA 1
ATOM 909 C C . PHE A 1 116 ? 19.438 -39.594 -16.703 1 94.19 116 PHE A C 1
ATOM 911 O O . PHE A 1 116 ? 18.453 -39.5 -17.453 1 94.19 116 PHE A O 1
ATOM 918 N N . PRO A 1 117 ? 20.391 -40.469 -16.844 1 94.94 117 PRO A N 1
ATOM 919 C CA . PRO A 1 117 ? 20.281 -41.375 -18 1 94.94 117 PRO A CA 1
ATOM 920 C C . PRO A 1 117 ? 19.078 -42.312 -17.906 1 94.94 117 PRO A C 1
ATOM 922 O O . PRO A 1 117 ? 18.438 -42.594 -18.922 1 94.94 117 PRO A O 1
ATOM 925 N N . GLU A 1 118 ? 18.797 -42.781 -16.719 1 96.12 118 GLU A N 1
ATOM 926 C CA . GLU A 1 118 ? 17.688 -43.719 -16.484 1 96.12 118 GLU A CA 1
ATOM 927 C C . GLU A 1 118 ? 16.969 -43.375 -15.188 1 96.12 118 GLU A C 1
ATOM 929 O O . GLU A 1 118 ? 17.547 -42.781 -14.273 1 96.12 118 GLU A O 1
ATOM 934 N N . LEU A 1 119 ? 15.695 -43.781 -15.18 1 95.62 119 LEU A N 1
ATOM 935 C CA . LEU A 1 119 ? 14.969 -43.781 -13.914 1 95.62 119 LEU A CA 1
ATOM 936 C C . LEU A 1 119 ? 15.523 -44.812 -12.953 1 95.62 119 LEU A C 1
ATOM 938 O O . LEU A 1 119 ? 15.688 -45.969 -13.32 1 95.62 119 LEU A O 1
ATOM 942 N N . SER A 1 120 ? 15.828 -44.344 -11.836 1 94.44 120 SER A N 1
ATOM 943 C CA . SER A 1 120 ? 16.312 -45.188 -10.766 1 94.44 120 SER A CA 1
ATOM 944 C C . SER A 1 120 ? 15.969 -44.625 -9.391 1 94.44 120 SER A C 1
ATOM 946 O O . SER A 1 120 ? 15.875 -43.406 -9.227 1 94.44 120 SER A O 1
ATOM 948 N N . THR A 1 121 ? 15.711 -45.5 -8.477 1 93.25 121 THR A N 1
ATOM 949 C CA . THR A 1 121 ? 15.391 -45.031 -7.129 1 93.25 121 THR A CA 1
ATOM 950 C C . THR A 1 121 ? 16.562 -44.25 -6.527 1 93.25 121 THR A C 1
ATOM 952 O O . THR A 1 121 ? 16.406 -43.594 -5.5 1 93.25 121 THR A O 1
ATOM 955 N N . ASN A 1 122 ? 17.656 -44.25 -7.254 1 90.5 122 ASN A N 1
ATOM 956 C CA . ASN A 1 122 ? 18.844 -43.531 -6.801 1 90.5 122 ASN A CA 1
ATOM 957 C C . ASN A 1 122 ? 18.875 -42.125 -7.395 1 90.5 122 ASN A C 1
ATOM 959 O O . ASN A 1 122 ? 19.75 -41.312 -7.043 1 90.5 122 ASN A O 1
ATOM 963 N N . ASN A 1 123 ? 17.984 -41.844 -8.312 1 91.81 123 ASN A N 1
ATOM 964 C CA . ASN A 1 123 ? 17.953 -40.5 -8.891 1 91.81 123 ASN A CA 1
ATOM 965 C C . ASN A 1 123 ? 17.766 -39.438 -7.816 1 91.81 123 ASN A C 1
ATOM 967 O O . ASN A 1 123 ? 17.109 -39.656 -6.801 1 91.81 123 ASN A O 1
ATOM 971 N N . ALA A 1 124 ? 18.312 -38.312 -7.992 1 86.88 124 ALA A N 1
ATOM 972 C CA . ALA A 1 124 ? 18.203 -37.188 -7.051 1 86.88 124 ALA A CA 1
ATOM 973 C C . ALA A 1 124 ? 16.797 -36.594 -7.098 1 86.88 124 ALA A C 1
ATOM 975 O O . ALA A 1 124 ? 16.406 -36 -8.117 1 86.88 124 ALA A O 1
ATOM 976 N N . VAL A 1 125 ? 15.992 -36.875 -6.152 1 86.06 125 VAL A N 1
ATOM 977 C CA . VAL A 1 125 ? 14.672 -36.281 -5.973 1 86.06 125 VAL A CA 1
ATOM 978 C C . VAL A 1 125 ? 14.445 -35.969 -4.496 1 86.06 125 VAL A C 1
ATOM 980 O O . VAL A 1 125 ? 15.125 -36.5 -3.625 1 86.06 125 VAL A O 1
ATOM 983 N N . ARG A 1 126 ? 13.586 -35 -4.211 1 76.62 126 ARG A N 1
ATOM 984 C CA . ARG A 1 126 ? 13.242 -34.656 -2.834 1 76.62 126 ARG A CA 1
ATOM 985 C C . ARG A 1 126 ? 12.57 -35.844 -2.131 1 76.62 126 ARG A C 1
ATOM 987 O O . ARG A 1 126 ? 11.789 -36.562 -2.74 1 76.62 126 ARG A O 1
ATOM 994 N N . LYS A 1 127 ? 12.852 -35.938 -0.89 1 82.81 127 LYS A N 1
ATOM 995 C CA . LYS A 1 127 ? 12.234 -37 -0.108 1 82.81 127 LYS A CA 1
ATOM 996 C C . LYS A 1 127 ? 10.727 -36.781 0.008 1 82.81 127 LYS A C 1
ATOM 998 O O . LYS A 1 127 ? 10.203 -35.75 -0.364 1 82.81 127 LYS A O 1
ATOM 1003 N N . GLY A 1 128 ? 9.992 -37.938 0.327 1 84.56 128 GLY A N 1
ATOM 1004 C CA . GLY A 1 128 ? 8.547 -37.844 0.504 1 84.56 128 GLY A CA 1
ATOM 1005 C C . GLY A 1 128 ? 7.77 -38.156 -0.756 1 84.56 128 GLY A C 1
ATOM 1006 O O . GLY A 1 128 ? 7.953 -39.219 -1.347 1 84.56 128 GLY A O 1
ATOM 1007 N N . LYS A 1 129 ? 6.953 -37.281 -1.192 1 83.19 129 LYS A N 1
ATOM 1008 C CA . LYS A 1 129 ? 6.02 -37.531 -2.283 1 83.19 129 LYS A CA 1
ATOM 1009 C C . LYS A 1 129 ? 6.758 -37.719 -3.607 1 83.19 129 LYS A C 1
ATOM 1011 O O . LYS A 1 129 ? 6.398 -38.594 -4.414 1 83.19 129 LYS A O 1
ATOM 1016 N N . ASP A 1 130 ? 7.773 -36.938 -3.811 1 88.25 130 ASP A N 1
ATOM 1017 C CA . ASP A 1 130 ? 8.516 -37.031 -5.062 1 88.25 130 ASP A CA 1
ATOM 1018 C C . ASP A 1 130 ? 9.227 -38.375 -5.18 1 88.25 130 ASP A C 1
ATOM 1020 O O . ASP A 1 130 ? 9.211 -39 -6.242 1 88.25 130 ASP A O 1
ATOM 1024 N N . PHE A 1 131 ? 9.812 -38.781 -4.035 1 91.31 131 PHE A N 1
ATOM 1025 C CA . PHE A 1 131 ? 10.469 -40.094 -4.043 1 91.31 131 PHE A CA 1
ATOM 1026 C C . PHE A 1 131 ? 9.453 -41.219 -4.25 1 91.31 131 PHE A C 1
ATOM 1028 O O . PHE A 1 131 ? 9.734 -42.188 -4.945 1 91.31 131 PHE A O 1
ATOM 1035 N N . ALA A 1 132 ? 8.352 -41.062 -3.627 1 93.06 132 ALA A N 1
ATOM 1036 C CA . ALA A 1 132 ? 7.301 -42.062 -3.793 1 93.06 132 ALA A CA 1
ATOM 1037 C C . ALA A 1 132 ? 6.895 -42.219 -5.258 1 93.06 132 ALA A C 1
ATOM 1039 O O . ALA A 1 132 ? 6.691 -43.312 -5.758 1 93.06 132 ALA A O 1
ATOM 1040 N N . LEU A 1 133 ? 6.789 -41.156 -5.934 1 94.44 133 LEU A N 1
ATOM 1041 C CA . LEU A 1 133 ? 6.43 -41.156 -7.348 1 94.44 133 LEU A CA 1
ATOM 1042 C C . LEU A 1 133 ? 7.543 -41.781 -8.188 1 94.44 133 LEU A C 1
ATOM 1044 O O . LEU A 1 133 ? 7.277 -42.531 -9.117 1 94.44 133 LEU A O 1
ATOM 1048 N N . LEU A 1 134 ? 8.75 -41.375 -7.82 1 95.5 134 LEU A N 1
ATOM 1049 C CA . LEU A 1 134 ? 9.891 -42 -8.5 1 95.5 134 LEU A CA 1
ATOM 1050 C C . LEU A 1 134 ? 9.867 -43.5 -8.359 1 95.5 134 LEU A C 1
ATOM 1052 O O . LEU A 1 134 ? 10.008 -44.219 -9.352 1 95.5 134 LEU A O 1
ATOM 1056 N N . SER A 1 135 ? 9.703 -43.906 -7.145 1 96.25 135 SER A N 1
ATOM 1057 C CA . SER A 1 135 ? 9.656 -45.344 -6.859 1 96.25 135 SER A CA 1
ATOM 1058 C C . SER A 1 135 ? 8.523 -46 -7.625 1 96.25 135 SER A C 1
ATOM 1060 O O . SER A 1 135 ? 8.68 -47.125 -8.133 1 96.25 135 SER A O 1
ATOM 1062 N N . LEU A 1 136 ? 7.445 -45.375 -7.641 1 96.75 136 LEU A N 1
ATOM 1063 C CA . LEU A 1 136 ? 6.281 -45.875 -8.359 1 96.75 136 LEU A CA 1
ATOM 1064 C C . LEU A 1 136 ? 6.594 -46.062 -9.844 1 96.75 136 LEU A C 1
ATOM 1066 O O . LEU A 1 136 ? 6.297 -47.094 -10.422 1 96.75 136 LEU A O 1
ATOM 1070 N N . LEU A 1 137 ? 7.172 -45.094 -10.477 1 97.81 137 LEU A N 1
ATOM 1071 C CA . LEU A 1 137 ? 7.531 -45.125 -11.891 1 97.81 137 LEU A CA 1
ATOM 1072 C C . LEU A 1 137 ? 8.516 -46.281 -12.164 1 97.81 137 LEU A C 1
ATOM 1074 O O . LEU A 1 137 ? 8.344 -47.031 -13.125 1 97.81 137 LEU A O 1
ATOM 1078 N N . CYS A 1 138 ? 9.484 -46.406 -11.297 1 97.25 138 CYS A N 1
ATOM 1079 C CA . CYS A 1 138 ? 10.516 -47.438 -11.438 1 97.25 138 CYS A CA 1
ATOM 1080 C C . CYS A 1 138 ? 9.906 -48.812 -11.328 1 97.25 138 CYS A C 1
ATOM 1082 O O . CYS A 1 138 ? 10.43 -49.781 -11.906 1 97.25 138 CYS A O 1
ATOM 1084 N N . THR A 1 139 ? 8.883 -48.906 -10.617 1 96.94 139 THR A N 1
ATOM 1085 C CA . THR A 1 139 ? 8.273 -50.188 -10.352 1 96.94 139 THR A CA 1
ATOM 1086 C C . THR A 1 139 ? 7.332 -50.594 -11.477 1 96.94 139 THR A C 1
ATOM 1088 O O . THR A 1 139 ? 7.43 -51.688 -12.008 1 96.94 139 THR A O 1
ATOM 1091 N N . PHE A 1 140 ? 6.434 -49.719 -11.922 1 96.75 140 PHE A N 1
ATOM 1092 C CA . PHE A 1 140 ? 5.363 -50.188 -12.773 1 96.75 140 PHE A CA 1
ATOM 1093 C C . PHE A 1 140 ? 5.734 -50.062 -14.25 1 96.75 140 PHE A C 1
ATOM 1095 O O . PHE A 1 140 ? 5.273 -50.844 -15.086 1 96.75 140 PHE A O 1
ATOM 1102 N N . LEU A 1 141 ? 6.598 -49.094 -14.641 1 97.81 141 LEU A N 1
ATOM 1103 C CA . LEU A 1 141 ? 6.875 -48.844 -16.047 1 97.81 141 LEU A CA 1
ATOM 1104 C C . LEU A 1 141 ? 7.516 -50.062 -16.703 1 97.81 141 LEU A C 1
ATOM 1106 O O . LEU A 1 141 ? 7.129 -50.438 -17.812 1 97.81 141 LEU A O 1
ATOM 1110 N N . PRO A 1 142 ? 8.461 -50.719 -15.938 1 96.75 142 PRO A N 1
ATOM 1111 C CA . PRO A 1 142 ? 9.086 -51.906 -16.562 1 96.75 142 PRO A CA 1
ATOM 1112 C C . PRO A 1 142 ? 8.109 -53.062 -16.766 1 96.75 142 PRO A C 1
ATOM 1114 O O . PRO A 1 142 ? 8.398 -53.969 -17.516 1 96.75 142 PRO A O 1
ATOM 1117 N N . GLN A 1 143 ? 7.047 -53 -16.109 1 96.94 143 GLN A N 1
ATOM 1118 C CA . GLN A 1 143 ? 6.07 -54.062 -16.203 1 96.94 143 GLN A CA 1
ATOM 1119 C C . GLN A 1 143 ? 5.238 -53.938 -17.484 1 96.94 143 GLN A C 1
ATOM 1121 O O . GLN A 1 143 ? 4.516 -54.875 -17.844 1 96.94 143 GLN A O 1
ATOM 1126 N N . ILE A 1 144 ? 5.32 -52.844 -18.156 1 96.56 144 ILE A N 1
ATOM 1127 C CA . ILE A 1 144 ? 4.656 -52.625 -19.438 1 96.56 144 ILE A CA 1
ATOM 1128 C C . ILE A 1 144 ? 5.547 -53.156 -20.562 1 96.56 144 ILE A C 1
ATOM 1130 O O . ILE A 1 144 ? 6.551 -52.531 -20.906 1 96.56 144 ILE A O 1
ATOM 1134 N N . VAL A 1 145 ? 5.133 -54.219 -21.156 1 94.25 145 VAL A N 1
ATOM 1135 C CA . VAL A 1 145 ? 6.066 -54.906 -22.031 1 94.25 145 VAL A CA 1
ATOM 1136 C C . VAL A 1 145 ? 5.59 -54.812 -23.469 1 94.25 145 VAL A C 1
ATOM 1138 O O . VAL A 1 145 ? 6.395 -54.625 -24.391 1 94.25 145 VAL A O 1
ATOM 1141 N N . THR A 1 146 ? 4.301 -54.906 -23.656 1 95.31 146 THR A N 1
ATOM 1142 C CA . THR A 1 146 ? 3.805 -54.969 -25.016 1 95.31 146 THR A CA 1
ATOM 1143 C C . THR A 1 146 ? 3.357 -53.594 -25.5 1 95.31 146 THR A C 1
ATOM 1145 O O . THR A 1 146 ? 3.072 -52.719 -24.688 1 95.31 146 THR A O 1
ATOM 1148 N N . GLN A 1 147 ? 3.258 -53.531 -26.781 1 96.62 147 GLN A N 1
ATOM 1149 C CA . GLN A 1 147 ? 2.791 -52.281 -27.422 1 96.62 147 GLN A CA 1
ATOM 1150 C C . GLN A 1 147 ? 1.354 -51.969 -27.031 1 96.62 147 GLN A C 1
ATOM 1152 O O . GLN A 1 147 ? 1.019 -50.812 -26.766 1 96.62 147 GLN A O 1
ATOM 1157 N N . GLN A 1 148 ? 0.575 -53 -26.969 1 96.75 148 GLN A N 1
ATOM 1158 C CA . GLN A 1 148 ? -0.834 -52.812 -26.625 1 96.75 148 GLN A CA 1
ATOM 1159 C C . GLN A 1 148 ? -1.005 -52.344 -25.188 1 96.75 148 GLN A C 1
ATOM 1161 O O . GLN A 1 148 ? -1.812 -51.469 -24.906 1 96.75 148 GLN A O 1
ATOM 1166 N N . GLU A 1 149 ? -0.239 -52.969 -24.266 1 97.38 149 GLU A N 1
ATOM 1167 C CA . GLU A 1 149 ? -0.276 -52.562 -22.875 1 97.38 149 GLU A CA 1
ATOM 1168 C C . GLU A 1 149 ? 0.127 -51.094 -22.734 1 97.38 149 GLU A C 1
ATOM 1170 O O . GLU A 1 149 ? -0.495 -50.344 -21.969 1 97.38 149 GLU A O 1
ATOM 1175 N N . ALA A 1 150 ? 1.161 -50.719 -23.484 1 98.31 150 ALA A N 1
ATOM 1176 C CA . ALA A 1 150 ? 1.646 -49.312 -23.453 1 98.31 150 ALA A CA 1
ATOM 1177 C C . ALA A 1 150 ? 0.598 -48.375 -24 1 98.31 150 ALA A C 1
ATOM 1179 O O . ALA A 1 150 ? 0.375 -47.281 -23.422 1 98.31 150 ALA A O 1
ATOM 1180 N N . PHE A 1 151 ? -0.031 -48.75 -25.031 1 98.31 151 PHE A N 1
ATOM 1181 C CA . PHE A 1 151 ? -1.052 -47.906 -25.656 1 98.31 151 PHE A CA 1
ATOM 1182 C C . PHE A 1 151 ? -2.254 -47.75 -24.734 1 98.31 151 PHE A C 1
ATOM 1184 O O . PHE A 1 151 ? -2.801 -46.656 -24.609 1 98.31 151 PHE A O 1
ATOM 1191 N N . ASP A 1 152 ? -2.674 -48.812 -24.094 1 97.94 152 ASP A N 1
ATOM 1192 C CA . ASP A 1 152 ? -3.779 -48.75 -23.141 1 97.94 152 ASP A CA 1
ATOM 1193 C C . ASP A 1 152 ? -3.445 -47.812 -21.984 1 97.94 152 ASP A C 1
ATOM 1195 O O . ASP A 1 152 ? -4.285 -47 -21.562 1 97.94 152 ASP A O 1
ATOM 1199 N N . ALA A 1 153 ? -2.234 -47.938 -21.484 1 98.5 153 ALA A N 1
ATOM 1200 C CA . ALA A 1 153 ? -1.778 -47.062 -20.406 1 98.5 153 ALA A CA 1
ATOM 1201 C C . ALA A 1 153 ? -1.714 -45.594 -20.875 1 98.5 153 ALA A C 1
ATOM 1203 O O . ALA A 1 153 ? -2.045 -44.688 -20.125 1 98.5 153 ALA A O 1
ATOM 1204 N N . LEU A 1 154 ? -1.27 -45.406 -22.078 1 98.62 154 LEU A N 1
ATOM 1205 C CA . LEU A 1 154 ? -1.23 -44.062 -22.672 1 98.62 154 LEU A CA 1
ATOM 1206 C C . LEU A 1 154 ? -2.629 -43.469 -22.75 1 98.62 154 LEU A C 1
ATOM 1208 O O . LEU A 1 154 ? -2.824 -42.281 -22.406 1 98.62 154 LEU A O 1
ATOM 1212 N N . CYS A 1 155 ? -3.586 -44.219 -23.172 1 98.25 155 CYS A N 1
ATOM 1213 C CA . CYS A 1 155 ? -4.969 -43.75 -23.234 1 98.25 155 CYS A CA 1
ATOM 1214 C C . CYS A 1 155 ? -5.453 -43.312 -21.859 1 98.25 155 CYS A C 1
ATOM 1216 O O . CYS A 1 155 ? -6.043 -42.25 -21.719 1 98.25 155 CYS A O 1
ATOM 1218 N N . ASP A 1 156 ? -5.16 -44.094 -20.844 1 98.38 156 ASP A N 1
ATOM 1219 C CA . ASP A 1 156 ? -5.562 -43.75 -19.484 1 98.38 156 ASP A CA 1
ATOM 1220 C C . ASP A 1 156 ? -4.883 -42.438 -19.031 1 98.38 156 ASP A C 1
ATOM 1222 O O . ASP A 1 156 ? -5.512 -41.594 -18.391 1 98.38 156 ASP A O 1
ATOM 1226 N N . ALA A 1 157 ? -3.625 -42.281 -19.359 1 98.38 157 ALA A N 1
ATOM 1227 C CA . ALA A 1 157 ? -2.9 -41.062 -19.016 1 98.38 157 ALA A CA 1
ATOM 1228 C C . ALA A 1 157 ? -3.525 -39.844 -19.688 1 98.38 157 ALA A C 1
ATOM 1230 O O . ALA A 1 157 ? -3.701 -38.812 -19.062 1 98.38 157 ALA A O 1
ATOM 1231 N N . ILE A 1 158 ? -3.852 -39.969 -20.953 1 97.88 158 ILE A N 1
ATOM 1232 C CA . ILE A 1 158 ? -4.484 -38.875 -21.688 1 97.88 158 ILE A CA 1
ATOM 1233 C C . ILE A 1 158 ? -5.863 -38.594 -21.109 1 97.88 158 ILE A C 1
ATOM 1235 O O . ILE A 1 158 ? -6.27 -37.438 -21.016 1 97.88 158 ILE A O 1
ATOM 1239 N N . TYR A 1 159 ? -6.594 -39.625 -20.688 1 96.69 159 TYR A N 1
ATOM 1240 C CA . TYR A 1 159 ? -7.879 -39.438 -20.016 1 96.69 159 TYR A CA 1
ATOM 1241 C C . TYR A 1 159 ? -7.734 -38.562 -18.781 1 96.69 159 TYR A C 1
ATOM 1243 O O . TYR A 1 159 ? -8.477 -37.594 -18.609 1 96.69 159 TYR A O 1
ATOM 1251 N N . PHE A 1 160 ? -6.777 -38.906 -17.969 1 95.38 160 PHE A N 1
ATOM 1252 C CA . PHE A 1 160 ? -6.562 -38.125 -16.75 1 95.38 160 PHE A CA 1
ATOM 1253 C C . PHE A 1 160 ? -6.094 -36.719 -17.078 1 95.38 160 PHE A C 1
ATOM 1255 O O . PHE A 1 160 ? -6.441 -35.75 -16.375 1 95.38 160 PHE A O 1
ATOM 1262 N N . ALA A 1 161 ? -5.281 -36.562 -18.141 1 94.62 161 ALA A N 1
ATOM 1263 C CA . ALA A 1 161 ? -4.863 -35.219 -18.578 1 94.62 161 ALA A CA 1
ATOM 1264 C C . ALA A 1 161 ? -6.07 -34.375 -18.984 1 94.62 161 ALA A C 1
ATOM 1266 O O . ALA A 1 161 ? -6.148 -33.188 -18.641 1 94.62 161 ALA A O 1
ATOM 1267 N N . LEU A 1 162 ? -6.961 -34.969 -19.672 1 92.5 162 LEU A N 1
ATOM 1268 C CA . LEU A 1 162 ? -8.164 -34.25 -20.094 1 92.5 162 LEU A CA 1
ATOM 1269 C C . LEU A 1 162 ? -9.047 -33.906 -18.906 1 92.5 162 LEU A C 1
ATOM 1271 O O . LEU A 1 162 ? -9.688 -32.875 -18.875 1 92.5 162 LEU A O 1
ATOM 1275 N N . GLU A 1 163 ? -9.109 -34.781 -17.938 1 87.94 163 GLU A N 1
ATOM 1276 C CA . GLU A 1 163 ? -9.828 -34.5 -16.703 1 87.94 163 GLU A CA 1
ATOM 1277 C C . GLU A 1 163 ? -9.234 -33.281 -15.992 1 87.94 163 GLU A C 1
ATOM 1279 O O . GLU A 1 163 ? -9.977 -32.406 -15.523 1 87.94 163 GLU A O 1
ATOM 1284 N N . ILE A 1 164 ? -7.965 -33.281 -15.938 1 84.94 164 ILE A N 1
ATOM 1285 C CA . ILE A 1 164 ? -7.254 -32.156 -15.344 1 84.94 164 ILE A CA 1
ATOM 1286 C C . ILE A 1 164 ? -7.578 -30.875 -16.109 1 84.94 164 ILE A C 1
ATOM 1288 O O . ILE A 1 164 ? -7.844 -29.828 -15.508 1 84.94 164 ILE A O 1
ATOM 1292 N N . SER A 1 165 ? -7.547 -30.953 -17.391 1 83.25 165 SER A N 1
ATOM 1293 C CA . SER A 1 165 ? -7.848 -29.812 -18.25 1 83.25 165 SER A CA 1
ATOM 1294 C C . SER A 1 165 ? -9.281 -29.344 -18.062 1 83.25 165 SER A C 1
ATOM 1296 O O . SER A 1 165 ? -9.547 -28.141 -18.062 1 83.25 165 SER A O 1
ATOM 1298 N N . LYS A 1 166 ? -10.18 -30.266 -18 1 79.62 166 LYS A N 1
ATOM 1299 C CA . LYS A 1 166 ? -11.586 -29.938 -17.797 1 79.62 166 LYS A CA 1
ATOM 1300 C C . LYS A 1 166 ? -11.789 -29.188 -16.484 1 79.62 166 LYS A C 1
ATOM 1302 O O . LYS A 1 166 ? -12.594 -28.266 -16.406 1 79.62 166 LYS A O 1
ATOM 1307 N N . GLU A 1 167 ? -11.125 -29.641 -15.508 1 75.31 167 GLU A N 1
ATOM 1308 C CA . GLU A 1 167 ? -11.203 -28.953 -14.219 1 75.31 167 GLU A CA 1
ATOM 1309 C C . GLU A 1 167 ? -10.734 -27.5 -14.328 1 75.31 167 GLU A C 1
ATOM 1311 O O . GLU A 1 167 ? -11.344 -26.609 -13.75 1 75.31 167 GLU A O 1
ATOM 1316 N N . LYS A 1 168 ? -9.734 -27.375 -15.016 1 73.75 168 LYS A N 1
ATOM 1317 C CA . LYS A 1 168 ? -9.211 -26.031 -15.25 1 73.75 168 LYS A CA 1
ATOM 1318 C C . LYS A 1 168 ? -10.227 -25.172 -16 1 73.75 168 LYS A C 1
ATOM 1320 O O . LYS A 1 168 ? -10.414 -24 -15.68 1 73.75 168 LYS A O 1
ATOM 1325 N N . GLU A 1 169 ? -10.805 -25.812 -16.953 1 72.69 169 GLU A N 1
ATOM 1326 C CA . GLU A 1 169 ? -11.805 -25.094 -17.75 1 72.69 169 GLU A CA 1
ATOM 1327 C C . GLU A 1 169 ? -13.039 -24.766 -16.922 1 72.69 169 GLU A C 1
ATOM 1329 O O . GLU A 1 169 ? -13.648 -23.703 -17.094 1 72.69 169 GLU A O 1
ATOM 1334 N N . GLU A 1 170 ? -13.398 -25.672 -16.109 1 72.31 170 GLU A N 1
ATOM 1335 C CA . GLU A 1 170 ? -14.562 -25.438 -15.25 1 72.31 170 GLU A CA 1
ATOM 1336 C C . GLU A 1 170 ? -14.344 -24.234 -14.328 1 72.31 170 GLU A C 1
ATOM 1338 O O . GLU A 1 170 ? -15.273 -23.469 -14.078 1 72.31 170 GLU A O 1
ATOM 1343 N N . ILE A 1 171 ? -13.148 -24.125 -13.906 1 73.75 171 ILE A N 1
ATOM 1344 C CA . ILE A 1 171 ? -12.844 -22.969 -13.062 1 73.75 171 ILE A CA 1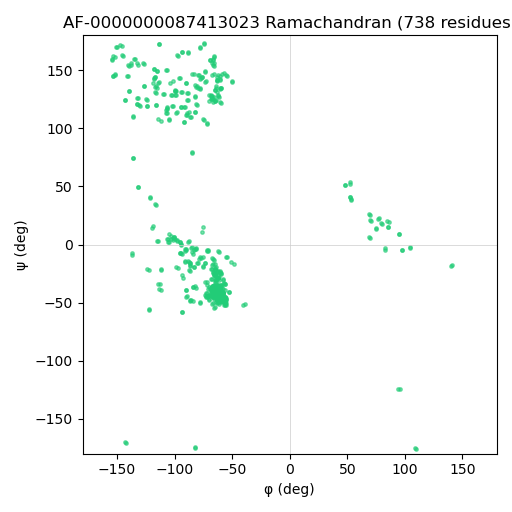
ATOM 1345 C C . ILE A 1 171 ? -13.117 -21.672 -13.836 1 73.75 171 ILE A C 1
ATOM 1347 O O . ILE A 1 171 ? -13.633 -20.703 -13.273 1 73.75 171 ILE A O 1
ATOM 1351 N N . PHE A 1 172 ? -12.812 -21.688 -15.047 1 72.62 172 PHE A N 1
ATOM 1352 C CA . PHE A 1 172 ? -12.961 -20.5 -15.883 1 72.62 172 PHE A CA 1
ATOM 1353 C C . PHE A 1 172 ? -14.43 -20.156 -16.094 1 72.62 172 PHE A C 1
ATOM 1355 O O . PHE A 1 172 ? -14.773 -19.016 -16.359 1 72.62 172 PHE A O 1
ATOM 1362 N N . GLY A 1 173 ? -15.258 -21.172 -15.898 1 73.19 173 GLY A N 1
ATOM 1363 C CA . GLY A 1 173 ? -16.688 -20.938 -16.047 1 73.19 173 GLY A CA 1
ATOM 1364 C C . GLY A 1 173 ? -17.359 -20.516 -14.75 1 73.19 173 GLY A C 1
ATOM 1365 O O . GLY A 1 173 ? -18.516 -20.062 -14.758 1 73.19 173 GLY A O 1
ATOM 1366 N N . LEU A 1 174 ? -16.594 -20.531 -13.758 1 80.69 174 LEU A N 1
ATOM 1367 C CA . LEU A 1 174 ? -17.188 -20.203 -12.461 1 80.69 174 LEU A CA 1
ATOM 1368 C C . LEU A 1 174 ? -17.266 -18.688 -12.281 1 80.69 174 LEU A C 1
ATOM 1370 O O . LEU A 1 174 ? -16.375 -17.953 -12.695 1 80.69 174 LEU A O 1
ATOM 1374 N N . GLU A 1 175 ? -18.406 -18.234 -11.766 1 81.62 175 GLU A N 1
ATOM 1375 C CA . GLU A 1 175 ? -18.609 -16.812 -11.461 1 81.62 175 GLU A CA 1
ATOM 1376 C C . GLU A 1 175 ? -18.781 -16.594 -9.961 1 81.62 175 GLU A C 1
ATOM 1378 O O . GLU A 1 175 ? -19.25 -17.484 -9.25 1 81.62 175 GLU A O 1
ATOM 1383 N N . ALA A 1 176 ? -18.328 -15.445 -9.609 1 86.31 176 ALA A N 1
ATOM 1384 C CA . ALA A 1 176 ? -18.5 -15.078 -8.211 1 86.31 176 ALA A CA 1
ATOM 1385 C C . ALA A 1 176 ? -19.984 -14.977 -7.855 1 86.31 176 ALA A C 1
ATOM 1387 O O . ALA A 1 176 ? -20.797 -14.5 -8.656 1 86.31 176 ALA A O 1
ATOM 1388 N N . THR A 1 177 ? -20.344 -15.391 -6.715 1 86.81 177 THR A N 1
ATOM 1389 C CA . THR A 1 177 ? -21.734 -15.391 -6.262 1 86.81 177 THR A CA 1
ATOM 1390 C C . THR A 1 177 ? -22.094 -14.055 -5.613 1 86.81 177 THR A C 1
ATOM 1392 O O . THR A 1 177 ? -23.266 -13.742 -5.445 1 86.81 177 THR A O 1
ATOM 1395 N N . LYS A 1 178 ? -21.078 -13.367 -5.184 1 89.38 178 LYS A N 1
ATOM 1396 C CA . LYS A 1 178 ? -21.281 -12.086 -4.512 1 89.38 178 LYS A CA 1
ATOM 1397 C C . LYS A 1 178 ? -20.078 -11.18 -4.68 1 89.38 178 LYS A C 1
ATOM 1399 O O . LYS A 1 178 ? -19 -11.641 -5.059 1 89.38 178 LYS A O 1
ATOM 1404 N N . ILE A 1 179 ? -20.344 -9.953 -4.434 1 92.81 179 ILE A N 1
ATOM 1405 C CA . ILE A 1 179 ? -19.25 -9 -4.336 1 92.81 179 ILE A CA 1
ATOM 1406 C C . ILE A 1 179 ? -18.641 -9.062 -2.938 1 92.81 179 ILE A C 1
ATOM 1408 O O . ILE A 1 179 ? -19.312 -8.75 -1.948 1 92.81 179 ILE A O 1
ATOM 1412 N N . PRO A 1 180 ? -17.453 -9.492 -2.854 1 95.69 180 PRO A N 1
ATOM 1413 C CA . PRO A 1 180 ? -16.859 -9.625 -1.521 1 95.69 180 PRO A CA 1
ATOM 1414 C C . PRO A 1 180 ? -16.5 -8.273 -0.905 1 95.69 180 PRO A C 1
ATOM 1416 O O . PRO A 1 180 ? -16.156 -7.332 -1.625 1 95.69 180 PRO A O 1
ATOM 1419 N N . THR A 1 181 ? -16.578 -8.227 0.436 1 94.94 181 THR A N 1
ATOM 1420 C CA . THR A 1 181 ? -16.062 -7.082 1.179 1 94.94 181 THR A CA 1
ATOM 1421 C C . THR A 1 181 ? -14.547 -7.152 1.302 1 94.94 181 THR A C 1
ATOM 1423 O O . THR A 1 181 ? -13.945 -8.18 0.984 1 94.94 181 THR A O 1
ATOM 1426 N N . TYR A 1 182 ? -13.945 -6.07 1.763 1 97.38 182 TYR A N 1
ATOM 1427 C CA . TYR A 1 182 ? -12.508 -6.051 1.984 1 97.38 182 TYR A CA 1
ATOM 1428 C C . TYR A 1 182 ? -12.094 -7.121 2.984 1 97.38 182 TYR A C 1
ATOM 1430 O O . TYR A 1 182 ? -11.086 -7.809 2.789 1 97.38 182 TYR A O 1
ATOM 1438 N N . TYR A 1 183 ? -12.875 -7.258 4.004 1 95.56 183 TYR A N 1
ATOM 1439 C CA . TYR A 1 183 ? -12.578 -8.234 5.043 1 95.56 183 TYR A CA 1
ATOM 1440 C C . TYR A 1 183 ? -12.688 -9.656 4.504 1 95.56 183 TYR A C 1
ATOM 1442 O O . TYR A 1 183 ? -11.875 -10.523 4.848 1 95.56 183 TYR A O 1
ATOM 1450 N N . GLU A 1 184 ? -13.688 -9.875 3.691 1 95.69 184 GLU A N 1
ATOM 1451 C CA . GLU A 1 184 ? -13.852 -11.195 3.098 1 95.69 184 GLU A CA 1
ATOM 1452 C C . GLU A 1 184 ? -12.688 -11.539 2.17 1 95.69 184 GLU A C 1
ATOM 1454 O O . GLU A 1 184 ? -12.211 -12.672 2.146 1 95.69 184 GLU A O 1
ATOM 1459 N N . ILE A 1 185 ? -12.273 -10.555 1.384 1 98 185 ILE A N 1
ATOM 1460 C CA . ILE A 1 185 ? -11.109 -10.758 0.526 1 98 185 ILE A CA 1
ATOM 1461 C C . ILE A 1 185 ? -9.891 -11.109 1.379 1 98 185 ILE A C 1
ATOM 1463 O O . ILE A 1 185 ? -9.172 -12.062 1.078 1 98 185 ILE A O 1
ATOM 1467 N N . GLN A 1 186 ? -9.688 -10.359 2.439 1 97.94 186 GLN A N 1
ATOM 1468 C CA . GLN A 1 186 ? -8.57 -10.625 3.34 1 97.94 186 GLN A CA 1
ATOM 1469 C C . GLN A 1 186 ? -8.656 -12.039 3.914 1 97.94 186 GLN A C 1
ATOM 1471 O O . GLN A 1 186 ? -7.641 -12.734 4.012 1 97.94 186 GLN A O 1
ATOM 1476 N N . GLU A 1 187 ? -9.812 -12.477 4.289 1 96.81 187 GLU A N 1
ATOM 1477 C CA . GLU A 1 187 ? -10.008 -13.812 4.852 1 96.81 187 GLU A CA 1
ATOM 1478 C C . GLU A 1 187 ? -9.656 -14.891 3.834 1 96.81 187 GLU A C 1
ATOM 1480 O O . GLU A 1 187 ? -9.023 -15.891 4.176 1 96.81 187 GLU A O 1
ATOM 1485 N N . VAL A 1 188 ? -10.109 -14.672 2.65 1 97.69 188 VAL A N 1
ATOM 1486 C CA . VAL A 1 188 ? -9.812 -15.633 1.592 1 97.69 188 VAL A CA 1
ATOM 1487 C C . VAL A 1 188 ? -8.305 -15.703 1.361 1 97.69 188 VAL A C 1
ATOM 1489 O O . VAL A 1 188 ? -7.742 -16.797 1.23 1 97.69 188 VAL A O 1
ATOM 1492 N N . ILE A 1 189 ? -7.676 -14.562 1.327 1 98.56 189 ILE A N 1
ATOM 1493 C CA . ILE A 1 189 ? -6.234 -14.5 1.113 1 98.56 189 ILE A CA 1
ATOM 1494 C C . ILE A 1 189 ? -5.512 -15.227 2.246 1 98.56 189 ILE A C 1
ATOM 1496 O O . ILE A 1 189 ? -4.621 -16.047 1.999 1 98.56 189 ILE A O 1
ATOM 1500 N N . ASP A 1 190 ? -5.926 -14.977 3.469 1 97.94 190 ASP A N 1
ATOM 1501 C CA . ASP A 1 190 ? -5.324 -15.641 4.621 1 97.94 190 ASP A CA 1
ATOM 1502 C C . ASP A 1 190 ? -5.504 -17.156 4.539 1 97.94 190 ASP A C 1
ATOM 1504 O O . ASP A 1 190 ? -4.578 -17.906 4.828 1 97.94 190 ASP A O 1
ATOM 1508 N N . ALA A 1 191 ? -6.664 -17.547 4.145 1 98.25 191 ALA A N 1
ATOM 1509 C CA . ALA A 1 191 ? -6.965 -18.984 4.027 1 98.25 191 ALA A CA 1
ATOM 1510 C C . ALA A 1 191 ? -6.125 -19.625 2.932 1 98.25 191 ALA A C 1
ATOM 1512 O O . ALA A 1 191 ? -5.613 -20.734 3.104 1 98.25 191 ALA A O 1
ATOM 1513 N N . LEU A 1 192 ? -5.992 -18.953 1.824 1 98.31 192 LEU A N 1
ATOM 1514 C CA . LEU A 1 192 ? -5.207 -19.469 0.711 1 98.31 192 LEU A CA 1
ATOM 1515 C C . LEU A 1 192 ? -3.744 -19.641 1.109 1 98.31 192 LEU A C 1
ATOM 1517 O O . LEU A 1 192 ? -3.104 -20.625 0.729 1 98.31 192 LEU A O 1
ATOM 1521 N N . LEU A 1 193 ? -3.24 -18.781 1.905 1 98.56 193 LEU A N 1
ATOM 1522 C CA . LEU A 1 193 ? -1.813 -18.719 2.203 1 98.56 193 LEU A CA 1
ATOM 1523 C C . LEU A 1 193 ? -1.438 -19.75 3.268 1 98.56 193 LEU A C 1
ATOM 1525 O O . LEU A 1 193 ? -0.26 -19.906 3.59 1 98.56 193 LEU A O 1
ATOM 1529 N N . VAL A 1 194 ? -2.422 -20.453 3.787 1 97.75 194 VAL A N 1
ATOM 1530 C CA . VAL A 1 194 ? -2.139 -21.531 4.734 1 97.75 194 VAL A CA 1
ATOM 1531 C C . VAL A 1 194 ? -1.252 -22.578 4.07 1 97.75 194 VAL A C 1
ATOM 1533 O O . VAL A 1 194 ? -0.385 -23.172 4.723 1 97.75 194 VAL A O 1
ATOM 1536 N N . GLU A 1 195 ? -1.463 -22.781 2.791 1 96.31 195 GLU A N 1
ATOM 1537 C CA . GLU A 1 195 ? -0.622 -23.688 2.006 1 96.31 195 GLU A CA 1
ATOM 1538 C C . GLU A 1 195 ? 0.157 -22.922 0.939 1 96.31 195 GLU A C 1
ATOM 1540 O O . GLU A 1 195 ? -0.395 -22.047 0.264 1 96.31 195 GLU A O 1
ATOM 1545 N N . SER A 1 196 ? 1.354 -23.297 0.792 1 95.56 196 SER A N 1
ATOM 1546 C CA . SER A 1 196 ? 2.215 -22.516 -0.086 1 95.56 196 SER A CA 1
ATOM 1547 C C . SER A 1 196 ? 2.16 -23.031 -1.521 1 95.56 196 SER A C 1
ATOM 1549 O O . SER A 1 196 ? 2.248 -22.25 -2.471 1 95.56 196 SER A O 1
ATOM 1551 N N . PHE A 1 197 ? 2.104 -24.391 -1.672 1 92.06 197 PHE A N 1
ATOM 1552 C CA . PHE A 1 197 ? 2.191 -25.094 -2.947 1 92.06 197 PHE A CA 1
ATOM 1553 C C . PHE A 1 197 ? 3.359 -24.578 -3.773 1 92.06 197 PHE A C 1
ATOM 1555 O O . PHE A 1 197 ? 3.184 -24.188 -4.93 1 92.06 197 PHE A O 1
ATOM 1562 N N . GLY A 1 198 ? 4.547 -24.562 -3.088 1 88.31 198 GLY A N 1
ATOM 1563 C CA . GLY A 1 198 ? 5.773 -24.125 -3.738 1 88.31 198 GLY A CA 1
ATOM 1564 C C . GLY A 1 198 ? 5.797 -22.625 -4.027 1 88.31 198 GLY A C 1
ATOM 1565 O O . GLY A 1 198 ? 6.469 -22.188 -4.961 1 88.31 198 GLY A O 1
ATOM 1566 N N . GLY A 1 199 ? 5.008 -21.859 -3.35 1 94.81 199 GLY A N 1
ATOM 1567 C CA . GLY A 1 199 ? 5.008 -20.406 -3.52 1 94.81 199 GLY A CA 1
ATOM 1568 C C . GLY A 1 199 ? 3.91 -19.922 -4.445 1 94.81 199 GLY A C 1
ATOM 1569 O O . GLY A 1 199 ? 3.703 -18.719 -4.59 1 94.81 199 GLY A O 1
ATOM 1570 N N . GLU A 1 200 ? 3.152 -20.781 -5.066 1 94.88 200 GLU A N 1
ATOM 1571 C CA . GLU A 1 200 ? 2.141 -20.406 -6.051 1 94.88 200 GLU A CA 1
ATOM 1572 C C . GLU A 1 200 ? 1.016 -19.594 -5.418 1 94.88 200 GLU A C 1
ATOM 1574 O O . GLU A 1 200 ? 0.485 -18.672 -6.035 1 94.88 200 GLU A O 1
ATOM 1579 N N . THR A 1 201 ? 0.682 -19.969 -4.195 1 97.69 201 THR A N 1
ATOM 1580 C CA . THR A 1 201 ? -0.442 -19.281 -3.557 1 97.69 201 THR A CA 1
ATOM 1581 C C . THR A 1 201 ? -0.104 -17.828 -3.271 1 97.69 201 THR A C 1
ATOM 1583 O O . THR A 1 201 ? -0.958 -16.953 -3.412 1 97.69 201 THR A O 1
ATOM 1586 N N . LEU A 1 202 ? 1.161 -17.625 -2.844 1 98.44 202 LEU A N 1
ATOM 1587 C CA . LEU A 1 202 ? 1.562 -16.234 -2.602 1 98.44 202 LEU A CA 1
ATOM 1588 C C . LEU A 1 202 ? 1.535 -15.43 -3.896 1 98.44 202 LEU A C 1
ATOM 1590 O O . LEU A 1 202 ? 1.02 -14.312 -3.924 1 98.44 202 LEU A O 1
ATOM 1594 N N . ALA A 1 203 ? 2.08 -15.969 -4.965 1 97.5 203 ALA A N 1
ATOM 1595 C CA . ALA A 1 203 ? 2.057 -15.289 -6.258 1 97.5 203 ALA A CA 1
ATOM 1596 C C . ALA A 1 203 ? 0.625 -15.016 -6.707 1 97.5 203 ALA A C 1
ATOM 1598 O O . ALA A 1 203 ? 0.322 -13.93 -7.207 1 97.5 203 ALA A O 1
ATOM 1599 N N . LEU A 1 204 ? -0.236 -15.984 -6.508 1 97.94 204 LEU A N 1
ATOM 1600 C CA . LEU A 1 204 ? -1.648 -15.883 -6.855 1 97.94 204 LEU A CA 1
ATOM 1601 C C . LEU A 1 204 ? -2.314 -14.734 -6.113 1 97.94 204 LEU A C 1
ATOM 1603 O O . LEU A 1 204 ? -2.98 -13.898 -6.723 1 97.94 204 LEU A O 1
ATOM 1607 N N . THR A 1 205 ? -2.105 -14.656 -4.812 1 98.62 205 THR A N 1
ATOM 1608 C CA . THR A 1 205 ? -2.789 -13.68 -3.98 1 98.62 205 THR A CA 1
ATOM 1609 C C . THR A 1 205 ? -2.217 -12.281 -4.211 1 98.62 205 THR A C 1
ATOM 1611 O O . THR A 1 205 ? -2.967 -11.312 -4.352 1 98.62 205 THR A O 1
ATOM 1614 N N . VAL A 1 206 ? -0.886 -12.172 -4.281 1 98.62 206 VAL A N 1
ATOM 1615 C CA . VAL A 1 206 ? -0.25 -10.891 -4.555 1 98.62 206 VAL A CA 1
ATOM 1616 C C . VAL A 1 206 ? -0.662 -10.391 -5.941 1 98.62 206 VAL A C 1
ATOM 1618 O O . VAL A 1 206 ? -0.987 -9.219 -6.113 1 98.62 206 VAL A O 1
ATOM 1621 N N . GLY A 1 207 ? -0.675 -11.328 -6.891 1 98.5 207 GLY A N 1
ATOM 1622 C CA . GLY A 1 207 ? -1.106 -10.977 -8.234 1 98.5 207 GLY A CA 1
ATOM 1623 C C . GLY A 1 207 ? -2.531 -10.461 -8.289 1 98.5 207 GLY A C 1
ATOM 1624 O O . GLY A 1 207 ? -2.809 -9.461 -8.953 1 98.5 207 GLY A O 1
ATOM 1625 N N . ALA A 1 208 ? -3.422 -11.141 -7.621 1 98.5 208 ALA A N 1
ATOM 1626 C CA . ALA A 1 208 ? -4.824 -10.727 -7.598 1 98.5 208 ALA A CA 1
ATOM 1627 C C . ALA A 1 208 ? -4.977 -9.336 -6.984 1 98.5 208 ALA A C 1
ATOM 1629 O O . ALA A 1 208 ? -5.695 -8.492 -7.52 1 98.5 208 ALA A O 1
ATOM 1630 N N . LEU A 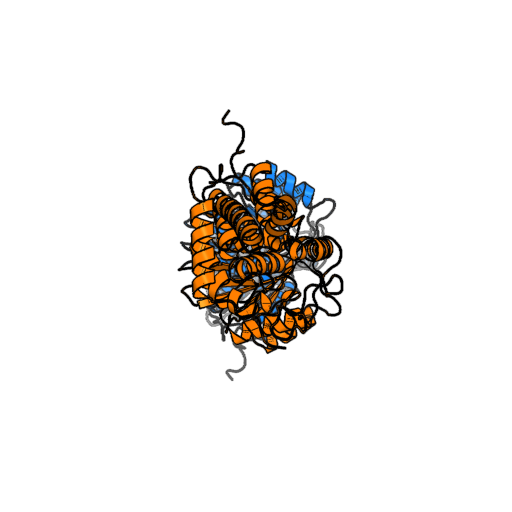1 209 ? -4.293 -9.117 -5.898 1 98.62 209 LEU A N 1
ATOM 1631 C CA . LEU A 1 209 ? -4.34 -7.824 -5.219 1 98.62 209 LEU A CA 1
ATOM 1632 C C . LEU A 1 209 ? -3.793 -6.719 -6.117 1 98.62 209 LEU A C 1
ATOM 1634 O O . LEU A 1 209 ? -4.367 -5.629 -6.191 1 98.62 209 LEU A O 1
ATOM 1638 N N . MET A 1 210 ? -2.734 -7.004 -6.797 1 98.5 210 MET A N 1
ATOM 1639 C CA . MET A 1 210 ? -2.141 -6.004 -7.68 1 98.5 210 MET A CA 1
ATOM 1640 C C . MET A 1 210 ? -3.066 -5.695 -8.852 1 98.5 210 MET A C 1
ATOM 1642 O O . MET A 1 210 ? -3.113 -4.559 -9.328 1 98.5 210 MET A O 1
ATOM 1646 N N . ASN A 1 211 ? -3.754 -6.734 -9.336 1 98.25 211 ASN A N 1
ATOM 1647 C CA . ASN A 1 211 ? -4.754 -6.48 -10.367 1 98.25 211 ASN A CA 1
ATOM 1648 C C . ASN A 1 211 ? -5.84 -5.531 -9.883 1 98.25 211 ASN A C 1
ATOM 1650 O O . ASN A 1 211 ? -6.246 -4.617 -10.602 1 98.25 211 ASN A O 1
ATOM 1654 N N . LEU A 1 212 ? -6.285 -5.766 -8.68 1 97.88 212 LEU A N 1
ATOM 1655 C CA . LEU A 1 212 ? -7.297 -4.879 -8.102 1 97.88 212 LEU A CA 1
ATOM 1656 C C . LEU A 1 212 ? -6.785 -3.443 -8.039 1 97.88 212 LEU A C 1
ATOM 1658 O O . LEU A 1 212 ? -7.512 -2.506 -8.367 1 97.88 212 LEU A O 1
ATOM 1662 N N . LEU A 1 213 ? -5.562 -3.283 -7.57 1 97.88 213 LEU A N 1
ATOM 1663 C CA . LEU A 1 213 ? -4.984 -1.949 -7.445 1 97.88 213 LEU A CA 1
ATOM 1664 C C . LEU A 1 213 ? -4.77 -1.32 -8.82 1 97.88 213 LEU A C 1
ATOM 1666 O O . LEU A 1 213 ? -5.055 -0.137 -9.016 1 97.88 213 LEU A O 1
ATOM 1670 N N . ALA A 1 214 ? -4.227 -2.088 -9.734 1 96.44 214 ALA A N 1
ATOM 1671 C CA . ALA A 1 214 ? -3.904 -1.598 -11.07 1 96.44 214 ALA A CA 1
ATOM 1672 C C . ALA A 1 214 ? -5.148 -1.061 -11.773 1 96.44 214 ALA A C 1
ATOM 1674 O O . ALA A 1 214 ? -5.062 -0.13 -12.578 1 96.44 214 ALA A O 1
ATOM 1675 N N . ASP A 1 215 ? -6.27 -1.595 -11.445 1 93.56 215 ASP A N 1
ATOM 1676 C CA . ASP A 1 215 ? -7.543 -1.165 -12.023 1 93.56 215 ASP A CA 1
ATOM 1677 C C . ASP A 1 215 ? -7.812 0.307 -11.719 1 93.56 215 ASP A C 1
ATOM 1679 O O . ASP A 1 215 ? -8.594 0.958 -12.414 1 93.56 215 ASP A O 1
ATOM 1683 N N . SER A 1 216 ? -7.195 0.795 -10.672 1 92.38 216 SER A N 1
ATOM 1684 C CA . SER A 1 216 ? -7.449 2.16 -10.219 1 92.38 216 SER A CA 1
ATOM 1685 C C . SER A 1 216 ? -6.555 3.158 -10.945 1 92.38 216 SER A C 1
ATOM 1687 O O . SER A 1 216 ? -6.812 4.363 -10.922 1 92.38 216 SER A O 1
ATOM 1689 N N . ILE A 1 217 ? -5.535 2.674 -11.516 1 93.56 217 ILE A N 1
ATOM 1690 C CA . ILE A 1 217 ? -4.508 3.539 -12.078 1 93.56 217 ILE A CA 1
ATOM 1691 C C . ILE A 1 217 ? -4.961 4.066 -13.438 1 93.56 217 ILE A C 1
ATOM 1693 O O . ILE A 1 217 ? -5.535 3.326 -14.234 1 93.56 217 ILE A O 1
ATOM 1697 N N . GLU A 1 218 ? -4.789 5.32 -13.688 1 91 218 GLU A N 1
ATOM 1698 C CA . GLU A 1 218 ? -5.098 5.91 -14.984 1 91 218 GLU A CA 1
ATOM 1699 C C . GLU A 1 218 ? -4.191 5.352 -16.078 1 91 218 GLU A C 1
ATOM 1701 O O . GLU A 1 218 ? -2.973 5.277 -15.898 1 91 218 GLU A O 1
ATOM 1706 N N . GLY A 1 219 ? -4.805 4.969 -17.219 1 91.44 219 GLY A N 1
ATOM 1707 C CA . GLY A 1 219 ? -4.039 4.375 -18.312 1 91.44 219 GLY A CA 1
ATOM 1708 C C . GLY A 1 219 ? -4.301 2.891 -18.484 1 91.44 219 GLY A C 1
ATOM 1709 O O . GLY A 1 219 ? -5.184 2.33 -17.828 1 91.44 219 GLY A O 1
ATOM 1710 N N . LYS A 1 220 ? -3.602 2.232 -19.375 1 93.38 220 LYS A N 1
ATOM 1711 C CA . LYS A 1 220 ? -3.717 0.797 -19.625 1 93.38 220 LYS A CA 1
ATOM 1712 C C . LYS A 1 220 ? -2.748 0.013 -18.734 1 93.38 220 LYS A C 1
ATOM 1714 O O . LYS A 1 220 ? -1.531 0.103 -18.906 1 93.38 220 LYS A O 1
ATOM 1719 N N . THR A 1 221 ? -3.283 -0.683 -17.859 1 95.25 221 THR A N 1
ATOM 1720 C CA . THR A 1 221 ? -2.445 -1.456 -16.953 1 95.25 221 THR A CA 1
ATOM 1721 C C . THR A 1 221 ? -2.514 -2.943 -17.281 1 95.25 221 THR A C 1
ATOM 1723 O O . THR A 1 221 ? -3.496 -3.412 -17.859 1 95.25 221 THR A O 1
ATOM 1726 N N . CYS A 1 222 ? -1.444 -3.615 -17 1 95.69 222 CYS A N 1
ATOM 1727 C CA . CYS A 1 222 ? -1.359 -5.066 -17.156 1 95.69 222 CYS A CA 1
ATOM 1728 C C . CYS A 1 222 ? -0.523 -5.676 -16.031 1 95.69 222 CYS A C 1
ATOM 1730 O O . CYS A 1 222 ? 0.598 -5.234 -15.773 1 95.69 222 CYS A O 1
ATOM 1732 N N . VAL A 1 223 ? -1.103 -6.598 -15.336 1 97.31 223 VAL A N 1
ATOM 1733 C CA . VAL A 1 223 ? -0.388 -7.348 -14.305 1 97.31 223 VAL A CA 1
ATOM 1734 C C . VAL A 1 223 ? -0.104 -8.766 -14.805 1 97.31 223 VAL A C 1
ATOM 1736 O O . VAL A 1 223 ? -1.03 -9.523 -15.102 1 97.31 223 VAL A O 1
ATOM 1739 N N . GLU A 1 224 ? 1.142 -9.109 -14.93 1 94.81 224 GLU A N 1
ATOM 1740 C CA . GLU A 1 224 ? 1.546 -10.438 -15.375 1 94.81 224 GLU A CA 1
ATOM 1741 C C . GLU A 1 224 ? 2.098 -11.266 -14.211 1 94.81 224 GLU A C 1
ATOM 1743 O O . GLU A 1 224 ? 3.121 -10.914 -13.625 1 94.81 224 GLU A O 1
ATOM 1748 N N . VAL A 1 225 ? 1.378 -12.266 -13.883 1 95.31 225 VAL A N 1
ATOM 1749 C CA . VAL A 1 225 ? 1.867 -13.234 -12.906 1 95.31 225 VAL A CA 1
ATOM 1750 C C . VAL A 1 225 ? 2.537 -14.406 -13.625 1 95.31 225 VAL A C 1
ATOM 1752 O O . VAL A 1 225 ? 1.897 -15.102 -14.414 1 95.31 225 VAL A O 1
ATOM 1755 N N . HIS A 1 226 ? 3.775 -14.578 -13.359 1 90.62 226 HIS A N 1
ATOM 1756 C CA . HIS A 1 226 ? 4.543 -15.562 -14.117 1 90.62 226 HIS A CA 1
ATOM 1757 C C . HIS A 1 226 ? 4.555 -16.906 -13.398 1 90.62 226 HIS A C 1
ATOM 1759 O O . HIS A 1 226 ? 4.188 -17 -12.227 1 90.62 226 HIS A O 1
ATOM 1765 N N . VAL A 1 227 ? 4.969 -17.891 -14.156 1 83.62 227 VAL A N 1
ATOM 1766 C CA . VAL A 1 227 ? 5.062 -19.25 -13.617 1 83.62 227 VAL A CA 1
ATOM 1767 C C . VAL A 1 227 ? 6.113 -19.297 -12.516 1 83.62 227 VAL A C 1
ATOM 1769 O O . VAL A 1 227 ? 7.246 -18.844 -12.711 1 83.62 227 VAL A O 1
ATOM 1772 N N . VAL A 1 228 ? 5.617 -19.734 -11.406 1 80.06 228 VAL A N 1
ATOM 1773 C CA . VAL A 1 228 ? 6.48 -19.781 -10.234 1 80.06 228 VAL A CA 1
ATOM 1774 C C . VAL A 1 228 ? 7.664 -20.703 -10.484 1 80.06 228 VAL A C 1
ATOM 1776 O O . VAL A 1 228 ? 7.508 -21.766 -11.094 1 80.06 228 VAL A O 1
ATOM 1779 N N . ASN A 1 229 ? 8.898 -20.406 -10.031 1 61.31 229 ASN A N 1
ATOM 1780 C CA . ASN A 1 229 ? 10.148 -21.141 -10.102 1 61.31 229 ASN A CA 1
ATOM 1781 C C . ASN A 1 229 ? 10.672 -21.219 -11.539 1 61.31 229 ASN A C 1
ATOM 1783 O O . ASN A 1 229 ? 11.477 -22.094 -11.859 1 61.31 229 ASN A O 1
ATOM 1787 N N . GLN A 1 230 ? 10 -20.531 -12.383 1 60.41 230 GLN A N 1
ATOM 1788 C CA . GLN A 1 230 ? 10.531 -20.453 -13.742 1 60.41 230 GLN A CA 1
ATOM 1789 C C . GLN A 1 230 ? 10.859 -19.016 -14.125 1 60.41 230 GLN A C 1
ATOM 1791 O O . GLN A 1 230 ? 10.906 -18.672 -15.312 1 60.41 230 GLN A O 1
ATOM 1796 N N . SER A 1 231 ? 10.906 -18.203 -12.977 1 54.47 231 SER A N 1
ATOM 1797 C CA . SER A 1 231 ? 11.18 -16.797 -13.25 1 54.47 231 SER A CA 1
ATOM 1798 C C . SER A 1 231 ? 12.516 -16.609 -13.953 1 54.47 231 SER A C 1
ATOM 1800 O O . SER A 1 231 ? 13.508 -17.234 -13.586 1 54.47 231 SER A O 1
ATOM 1802 N N . GLY A 1 232 ? 12.43 -15.992 -15.125 1 52.44 232 GLY A N 1
ATOM 1803 C CA . GLY A 1 232 ? 13.633 -15.734 -15.898 1 52.44 232 GLY A CA 1
ATOM 1804 C C . GLY A 1 232 ? 13.797 -16.672 -17.078 1 52.44 232 GLY A C 1
ATOM 1805 O O . GLY A 1 232 ? 14.789 -16.594 -17.812 1 52.44 232 GLY A O 1
ATOM 1806 N N . ALA A 1 233 ? 12.844 -17.625 -17.172 1 49.38 233 ALA A N 1
ATOM 1807 C CA . ALA A 1 233 ? 12.922 -18.516 -18.312 1 49.38 233 ALA A CA 1
ATOM 1808 C C . ALA A 1 233 ? 12.797 -17.734 -19.625 1 49.38 233 ALA A C 1
ATOM 1810 O O . ALA A 1 233 ? 13.367 -18.125 -20.641 1 49.38 233 ALA A O 1
ATOM 1811 N N . SER A 1 234 ? 12.062 -16.703 -19.406 1 55.06 234 SER A N 1
ATOM 1812 C CA . SER A 1 234 ? 11.984 -15.797 -20.547 1 55.06 234 SER A CA 1
ATOM 1813 C C . SER A 1 234 ? 12.594 -14.438 -20.219 1 55.06 234 SER A C 1
ATOM 1815 O O . SER A 1 234 ? 12.508 -13.977 -19.078 1 55.06 234 SER A O 1
ATOM 1817 N N . SER A 1 235 ? 13.312 -13.953 -21.078 1 59.88 235 SER A N 1
ATOM 1818 C CA . SER A 1 235 ? 13.93 -12.641 -20.922 1 59.88 235 SER A CA 1
ATOM 1819 C C . SER A 1 235 ? 12.883 -11.57 -20.625 1 59.88 235 SER A C 1
ATOM 1821 O O . SER A 1 235 ? 13.219 -10.492 -20.125 1 59.88 235 SER A O 1
ATOM 1823 N N . LYS A 1 236 ? 11.641 -11.914 -20.766 1 69.69 236 LYS A N 1
ATOM 1824 C CA . LYS A 1 236 ? 10.586 -10.914 -20.625 1 69.69 236 LYS A CA 1
ATOM 1825 C C . LYS A 1 236 ? 10.031 -10.914 -19.203 1 69.69 236 LYS A C 1
ATOM 1827 O O . LYS A 1 236 ? 9.336 -9.977 -18.797 1 69.69 236 LYS A O 1
ATOM 1832 N N . GLU A 1 237 ? 10.484 -11.867 -18.469 1 85.25 237 GLU A N 1
ATOM 1833 C CA . GLU A 1 237 ? 10.008 -11.961 -17.094 1 85.25 237 GLU A CA 1
ATOM 1834 C C . GLU A 1 237 ? 11.008 -11.328 -16.125 1 85.25 237 GLU A C 1
ATOM 1836 O O . GLU A 1 237 ? 12.117 -11.836 -15.953 1 85.25 237 GLU A O 1
ATOM 1841 N N . VAL A 1 238 ? 10.602 -10.312 -15.547 1 89.19 238 VAL A N 1
ATOM 1842 C CA . VAL A 1 238 ? 11.492 -9.562 -14.672 1 89.19 238 VAL A CA 1
ATOM 1843 C C . VAL A 1 238 ? 11.461 -10.156 -13.266 1 89.19 238 VAL A C 1
ATOM 1845 O O . VAL A 1 238 ? 12.508 -10.383 -12.656 1 89.19 238 VAL A O 1
ATOM 1848 N N . SER A 1 239 ? 10.281 -10.398 -12.773 1 94.38 239 SER A N 1
ATOM 1849 C CA . SER A 1 239 ? 10.07 -10.953 -11.438 1 94.38 239 SER A CA 1
ATOM 1850 C C . SER A 1 239 ? 8.898 -11.922 -11.422 1 94.38 239 SER A C 1
ATOM 1852 O O . SER A 1 239 ? 8.461 -12.391 -12.477 1 94.38 239 SER A O 1
ATOM 1854 N N . ASP A 1 240 ? 8.469 -12.336 -10.281 1 94.31 240 ASP A N 1
ATOM 1855 C CA . ASP A 1 240 ? 7.316 -13.227 -10.188 1 94.31 240 ASP A CA 1
ATOM 1856 C C . ASP A 1 240 ? 6.051 -12.531 -10.68 1 94.31 240 ASP A C 1
ATOM 1858 O O . ASP A 1 240 ? 5.172 -13.172 -11.266 1 94.31 240 ASP A O 1
ATOM 1862 N N . ILE A 1 241 ? 5.926 -11.312 -10.414 1 96.88 241 ILE A N 1
ATOM 1863 C CA . ILE A 1 241 ? 4.816 -10.477 -10.867 1 96.88 241 ILE A CA 1
ATOM 1864 C C . ILE A 1 241 ? 5.355 -9.18 -11.469 1 96.88 241 ILE A C 1
ATOM 1866 O O . ILE A 1 241 ? 6.148 -8.477 -10.828 1 96.88 241 ILE A O 1
ATOM 1870 N N . ASP A 1 242 ? 4.969 -8.875 -12.672 1 96.5 242 ASP A N 1
ATOM 1871 C CA . ASP A 1 242 ? 5.34 -7.637 -13.344 1 96.5 242 ASP A CA 1
ATOM 1872 C C . ASP A 1 242 ? 4.113 -6.773 -13.633 1 96.5 242 ASP A C 1
ATOM 1874 O O . ASP A 1 242 ? 3.094 -7.277 -14.117 1 96.5 242 ASP A O 1
ATOM 1878 N N . VAL A 1 243 ? 4.16 -5.512 -13.281 1 97.5 243 VAL A N 1
ATOM 1879 C CA . VAL A 1 243 ? 3.07 -4.578 -13.539 1 97.5 243 VAL A CA 1
ATOM 1880 C C . VAL A 1 243 ? 3.492 -3.584 -14.617 1 97.5 243 VAL A C 1
ATOM 1882 O O . VAL A 1 243 ? 4.562 -2.977 -14.531 1 97.5 243 VAL A O 1
ATOM 1885 N N . TYR A 1 244 ? 2.68 -3.43 -15.586 1 96.19 244 TYR A N 1
ATOM 1886 C CA . TYR A 1 244 ? 2.953 -2.545 -16.719 1 96.19 244 TYR A CA 1
ATOM 1887 C C . TYR A 1 244 ? 1.918 -1.429 -16.797 1 96.19 244 TYR A C 1
ATOM 1889 O O . TYR A 1 244 ? 0.748 -1.633 -16.453 1 96.19 244 TYR A O 1
ATOM 1897 N N . LEU A 1 245 ? 2.328 -0.296 -17.156 1 96.12 245 LEU A N 1
ATOM 1898 C CA . LEU A 1 245 ? 1.492 0.849 -17.5 1 96.12 245 LEU A CA 1
ATOM 1899 C C . LEU A 1 245 ? 1.817 1.359 -18.891 1 96.12 245 LEU A C 1
ATOM 1901 O O . LEU A 1 245 ? 2.957 1.739 -19.172 1 96.12 245 LEU A O 1
ATOM 1905 N N . ASN A 1 246 ? 0.811 1.339 -19.797 1 94.38 246 ASN A N 1
ATOM 1906 C CA . ASN A 1 246 ? 0.984 1.752 -21.188 1 94.38 246 ASN A CA 1
ATOM 1907 C C . ASN A 1 246 ? 2.162 1.038 -21.844 1 94.38 246 ASN A C 1
ATOM 1909 O O . ASN A 1 246 ? 3.033 1.681 -22.438 1 94.38 246 ASN A O 1
ATOM 1913 N N . ASP A 1 247 ? 2.318 -0.294 -21.562 1 91.12 247 ASP A N 1
ATOM 1914 C CA . ASP A 1 247 ? 3.242 -1.233 -22.188 1 91.12 247 ASP A CA 1
ATOM 1915 C C . ASP A 1 247 ? 4.672 -1.006 -21.703 1 91.12 247 ASP A C 1
ATOM 1917 O O . ASP A 1 247 ? 5.629 -1.468 -22.328 1 91.12 247 ASP A O 1
ATOM 1921 N N . LYS A 1 248 ? 4.777 -0.253 -20.641 1 94 248 LYS A N 1
ATOM 1922 C CA . LYS A 1 248 ? 6.074 -0.079 -19.984 1 94 248 LYS A CA 1
ATOM 1923 C C . LYS A 1 248 ? 6.047 -0.623 -18.562 1 94 248 LYS A C 1
ATOM 1925 O O . LYS A 1 248 ? 5.055 -0.459 -17.844 1 94 248 LYS A O 1
ATOM 1930 N N . ILE A 1 249 ? 7.145 -1.177 -18.188 1 95.25 249 ILE A N 1
ATOM 1931 C CA . ILE A 1 249 ? 7.199 -1.755 -16.844 1 95.25 249 ILE A CA 1
ATOM 1932 C C . ILE A 1 249 ? 7.125 -0.645 -15.797 1 95.25 249 ILE A C 1
ATOM 1934 O O . ILE A 1 249 ? 7.852 0.348 -15.891 1 95.25 249 ILE A O 1
ATOM 1938 N N . LEU A 1 250 ? 6.23 -0.742 -14.938 1 95.81 250 LEU A N 1
ATOM 1939 C CA . LEU A 1 250 ? 6.031 0.228 -13.867 1 95.81 250 LEU A CA 1
ATOM 1940 C C . LEU A 1 250 ? 6.77 -0.199 -12.602 1 95.81 250 LEU A C 1
ATOM 1942 O O . LEU A 1 250 ? 7.621 0.537 -12.102 1 95.81 250 LEU A O 1
ATOM 1946 N N . TYR A 1 251 ? 6.516 -1.341 -12.062 1 95.19 251 TYR A N 1
ATOM 1947 C CA . TYR A 1 251 ? 7.258 -1.941 -10.961 1 95.19 251 TYR A CA 1
ATOM 1948 C C . TYR A 1 251 ? 7.129 -3.461 -10.984 1 95.19 251 TYR A C 1
ATOM 1950 O O . TYR A 1 251 ? 6.297 -4.012 -11.711 1 95.19 251 TYR A O 1
ATOM 1958 N N . ALA A 1 252 ? 8.062 -4.102 -10.336 1 96.75 252 ALA A N 1
ATOM 1959 C CA . ALA A 1 252 ? 8.141 -5.555 -10.258 1 96.75 252 ALA A CA 1
ATOM 1960 C C . ALA A 1 252 ? 8.008 -6.039 -8.812 1 96.75 252 ALA A C 1
ATOM 1962 O O . ALA A 1 252 ? 8.352 -5.312 -7.879 1 96.75 252 ALA A O 1
ATOM 1963 N N . ILE A 1 253 ? 7.477 -7.246 -8.664 1 97.69 253 ILE A N 1
ATOM 1964 C CA . ILE A 1 253 ? 7.27 -7.809 -7.332 1 97.69 253 ILE A CA 1
ATOM 1965 C C . ILE A 1 253 ? 7.836 -9.227 -7.273 1 97.69 253 ILE A C 1
ATOM 1967 O O . ILE A 1 253 ? 7.465 -10.086 -8.078 1 97.69 253 ILE A O 1
ATOM 1971 N N . GLU A 1 254 ? 8.773 -9.438 -6.41 1 96.31 254 GLU A N 1
ATOM 1972 C CA . GLU A 1 254 ? 9.258 -10.766 -6.059 1 96.31 254 GLU A CA 1
ATOM 1973 C C . GLU A 1 254 ? 8.492 -11.336 -4.863 1 96.31 254 GLU A C 1
ATOM 1975 O O . GLU A 1 254 ? 8.422 -10.703 -3.807 1 96.31 254 GLU A O 1
ATOM 1980 N N . ALA A 1 255 ? 7.816 -12.414 -5.027 1 96.75 255 ALA A N 1
ATOM 1981 C CA . ALA A 1 255 ? 7.043 -13.062 -3.973 1 96.75 255 ALA A CA 1
ATOM 1982 C C . ALA A 1 255 ? 7.73 -14.336 -3.496 1 96.75 255 ALA A C 1
ATOM 1984 O O . ALA A 1 255 ? 7.895 -15.289 -4.266 1 96.75 255 ALA A O 1
ATOM 1985 N N . LYS A 1 256 ? 8.117 -14.336 -2.273 1 95.25 256 LYS A N 1
ATOM 1986 C CA . LYS A 1 256 ? 8.852 -15.477 -1.736 1 95.25 256 LYS A CA 1
ATOM 1987 C C . LYS A 1 256 ? 8.164 -16.031 -0.496 1 95.25 256 LYS A C 1
ATOM 1989 O O . LYS A 1 256 ? 7.891 -15.305 0.455 1 95.25 256 LYS A O 1
ATOM 1994 N N . ASP A 1 257 ? 7.852 -17.312 -0.506 1 96.81 257 ASP A N 1
ATOM 1995 C CA . ASP A 1 257 ? 7.23 -17.969 0.643 1 96.81 257 ASP A CA 1
ATOM 1996 C C . ASP A 1 257 ? 8.086 -19.125 1.145 1 96.81 257 ASP A C 1
ATOM 1998 O O . ASP A 1 257 ? 7.586 -20.234 1.337 1 96.81 257 ASP A O 1
ATOM 2002 N N . LYS A 1 258 ? 9.328 -18.953 1.163 1 93 258 LYS A N 1
ATOM 2003 C CA . LYS A 1 258 ? 10.352 -19.844 1.702 1 93 258 LYS A CA 1
ATOM 2004 C C . LYS A 1 258 ? 11.562 -19.062 2.197 1 93 258 LYS A C 1
ATOM 2006 O O . LYS A 1 258 ? 11.656 -17.844 1.975 1 93 258 LYS A O 1
ATOM 2011 N N . VAL A 1 259 ? 12.398 -19.719 2.854 1 93.5 259 VAL A N 1
ATOM 2012 C CA . VAL A 1 259 ? 13.633 -19.078 3.303 1 93.5 259 VAL A CA 1
ATOM 2013 C C . VAL A 1 259 ? 14.43 -18.594 2.098 1 93.5 259 VAL A C 1
ATOM 2015 O O . VAL A 1 259 ? 14.539 -19.297 1.093 1 93.5 259 VAL A O 1
ATOM 2018 N N . PHE A 1 260 ? 14.938 -17.359 2.184 1 92 260 PHE A N 1
ATOM 2019 C CA . PHE A 1 260 ? 15.711 -16.797 1.085 1 92 260 PHE A CA 1
ATOM 2020 C C . PHE A 1 260 ? 16.969 -16.109 1.606 1 92 260 PHE A C 1
ATOM 2022 O O . PHE A 1 260 ? 17.078 -15.844 2.805 1 92 260 PHE A O 1
ATOM 2029 N N . THR A 1 261 ? 17.906 -15.953 0.73 1 90.62 261 THR A N 1
ATOM 2030 C CA . THR A 1 261 ? 19.188 -15.383 1.089 1 90.62 261 THR A CA 1
ATOM 2031 C C . THR A 1 261 ? 19.391 -14.031 0.41 1 90.62 261 THR A C 1
ATOM 2033 O O . THR A 1 261 ? 18.578 -13.617 -0.411 1 90.62 261 THR A O 1
ATOM 2036 N N . GLN A 1 262 ? 20.453 -13.398 0.814 1 90.88 262 GLN A N 1
ATOM 2037 C CA . GLN A 1 262 ? 20.812 -12.141 0.186 1 90.88 262 GLN A CA 1
ATOM 2038 C C . GLN A 1 262 ? 21.047 -12.312 -1.314 1 90.88 262 GLN A C 1
ATOM 2040 O O . GLN A 1 262 ? 20.703 -11.43 -2.104 1 90.88 262 GLN A O 1
ATOM 2045 N N . GLU A 1 263 ? 21.594 -13.406 -1.662 1 88.25 263 GLU A N 1
ATOM 2046 C CA . GLU A 1 263 ? 21.859 -13.68 -3.068 1 88.25 263 GLU A CA 1
ATOM 2047 C C . GLU A 1 263 ? 20.562 -13.766 -3.875 1 88.25 263 GLU A C 1
ATOM 2049 O O . GLU A 1 263 ? 20.516 -13.312 -5.02 1 88.25 263 GLU A O 1
ATOM 2054 N N . ASP A 1 264 ? 19.594 -14.352 -3.275 1 87.38 264 ASP A N 1
ATOM 2055 C CA . ASP A 1 264 ? 18.297 -14.43 -3.934 1 87.38 264 ASP A CA 1
ATOM 2056 C C . ASP A 1 264 ? 17.75 -13.031 -4.254 1 87.38 264 ASP A C 1
ATOM 2058 O O . ASP A 1 264 ? 17.266 -12.789 -5.363 1 87.38 264 ASP A O 1
ATOM 2062 N N . VAL A 1 265 ? 17.891 -12.156 -3.289 1 93.56 265 VAL A N 1
ATOM 2063 C CA . VAL A 1 265 ? 17.359 -10.805 -3.441 1 93.56 265 VAL A CA 1
ATOM 2064 C C . VAL A 1 265 ? 18.203 -10.031 -4.449 1 93.56 265 VAL A C 1
ATOM 2066 O O . VAL A 1 265 ? 17.672 -9.312 -5.301 1 93.56 265 VAL A O 1
ATOM 2069 N N . THR A 1 266 ? 19.5 -10.219 -4.344 1 91 266 THR A N 1
ATOM 2070 C CA . THR A 1 266 ? 20.422 -9.523 -5.25 1 91 266 THR A CA 1
ATOM 2071 C C . THR A 1 266 ? 20.156 -9.93 -6.695 1 91 266 THR A C 1
ATOM 2073 O O . THR A 1 266 ? 20.203 -9.086 -7.602 1 91 266 THR A O 1
ATOM 2076 N N . HIS A 1 267 ? 19.875 -11.141 -6.906 1 88.56 267 HIS A N 1
ATOM 2077 C CA . HIS A 1 267 ? 19.531 -11.633 -8.234 1 88.56 267 HIS A CA 1
ATOM 2078 C C . HIS A 1 267 ? 18.281 -10.945 -8.773 1 88.56 267 HIS A C 1
ATOM 2080 O O . HIS A 1 267 ? 18.234 -10.562 -9.945 1 88.56 267 HIS A O 1
ATOM 2086 N N . ALA A 1 268 ? 17.312 -10.867 -7.938 1 92.38 268 ALA A N 1
ATOM 2087 C CA . ALA A 1 268 ? 16.078 -10.195 -8.32 1 92.38 268 ALA A CA 1
ATOM 2088 C C . ALA A 1 268 ? 16.328 -8.727 -8.656 1 92.38 268 ALA A C 1
ATOM 2090 O O . ALA A 1 268 ? 15.758 -8.203 -9.617 1 92.38 268 ALA A O 1
ATOM 2091 N N . ILE A 1 269 ? 17.188 -8.062 -7.867 1 95.06 269 ILE A N 1
ATOM 2092 C CA . ILE A 1 269 ? 17.531 -6.66 -8.086 1 95.06 269 ILE A CA 1
ATOM 2093 C C . ILE A 1 269 ? 18.203 -6.5 -9.445 1 95.06 269 ILE A C 1
ATOM 2095 O O . ILE A 1 269 ? 17.844 -5.605 -10.219 1 95.06 269 ILE A O 1
ATOM 2099 N N . ARG A 1 270 ? 19.109 -7.344 -9.727 1 92.62 270 ARG A N 1
ATOM 2100 C CA . ARG A 1 270 ? 19.828 -7.277 -10.984 1 92.62 270 ARG A CA 1
ATOM 2101 C C . ARG A 1 270 ? 18.891 -7.453 -12.172 1 92.62 270 ARG A C 1
ATOM 2103 O O . ARG A 1 270 ? 19 -6.734 -13.172 1 92.62 270 ARG A O 1
ATOM 2110 N N . LYS A 1 271 ? 18.016 -8.391 -12.062 1 90.5 271 LYS A N 1
ATOM 2111 C CA . LYS A 1 271 ? 17.062 -8.625 -13.133 1 90.5 271 LYS A CA 1
ATOM 2112 C C . LYS A 1 271 ? 16.188 -7.402 -13.375 1 90.5 271 LYS A C 1
ATOM 2114 O O . LYS A 1 271 ? 15.906 -7.043 -14.516 1 90.5 271 LYS A O 1
ATOM 2119 N N . ALA A 1 272 ? 15.703 -6.793 -12.289 1 94.19 272 ALA A N 1
ATOM 2120 C CA . ALA A 1 272 ? 14.891 -5.586 -12.398 1 94.19 272 ALA A CA 1
ATOM 2121 C C . ALA A 1 272 ? 15.656 -4.453 -13.07 1 94.19 272 ALA A C 1
ATOM 2123 O O . ALA A 1 272 ? 15.148 -3.807 -13.984 1 94.19 272 ALA A O 1
ATOM 2124 N N . ALA A 1 273 ? 16.859 -4.27 -12.617 1 93.12 273 ALA A N 1
ATOM 2125 C CA . ALA A 1 273 ? 17.703 -3.217 -13.172 1 93.12 273 ALA A CA 1
ATOM 2126 C C . ALA A 1 273 ? 17.938 -3.422 -14.664 1 93.12 273 ALA A C 1
ATOM 2128 O O . ALA A 1 273 ? 17.828 -2.477 -15.445 1 93.12 273 ALA A O 1
ATOM 2129 N N . LEU A 1 274 ? 18.219 -4.648 -15.047 1 90.12 274 LEU A N 1
ATOM 2130 C CA . LEU A 1 274 ? 18.484 -4.988 -16.438 1 90.12 274 LEU A CA 1
ATOM 2131 C C . LEU A 1 274 ? 17.25 -4.758 -17.297 1 90.12 274 LEU A C 1
ATOM 2133 O O . LEU A 1 274 ? 17.375 -4.391 -18.469 1 90.12 274 LEU A O 1
ATOM 2137 N N . ALA A 1 275 ? 16.125 -4.922 -16.719 1 90.75 275 ALA A N 1
ATOM 2138 C CA . ALA A 1 275 ? 14.859 -4.754 -17.438 1 90.75 275 ALA A CA 1
ATOM 2139 C C . ALA A 1 275 ? 14.445 -3.285 -17.484 1 90.75 275 ALA A C 1
ATOM 2141 O O . ALA A 1 275 ? 13.43 -2.939 -18.094 1 90.75 275 ALA A O 1
ATOM 2142 N N . GLY A 1 276 ? 15.172 -2.416 -16.75 1 91.69 276 GLY A N 1
ATOM 2143 C CA . GLY A 1 276 ? 14.852 -0.998 -16.719 1 91.69 276 GLY A CA 1
ATOM 2144 C C . GLY A 1 276 ? 13.789 -0.652 -15.688 1 91.69 276 GLY A C 1
ATOM 2145 O O . GLY A 1 276 ? 13.172 0.412 -15.758 1 91.69 276 GLY A O 1
ATOM 2146 N N . CYS A 1 277 ? 13.531 -1.536 -14.805 1 94.62 277 CYS A N 1
ATOM 2147 C CA . CYS A 1 277 ? 12.578 -1.312 -13.727 1 94.62 277 CYS A CA 1
ATOM 2148 C C . CYS A 1 277 ? 13.266 -0.694 -12.516 1 94.62 277 CYS A C 1
ATOM 2150 O O . CYS A 1 277 ? 14.195 -1.273 -11.961 1 94.62 277 CYS A O 1
ATOM 2152 N N . ASP A 1 278 ? 12.805 0.388 -12.086 1 95.94 278 ASP A N 1
ATOM 2153 C CA . ASP A 1 278 ? 13.523 1.104 -11.031 1 95.94 278 ASP A CA 1
ATOM 2154 C C . ASP A 1 278 ? 12.883 0.853 -9.664 1 95.94 278 ASP A C 1
ATOM 2156 O O . ASP A 1 278 ? 13.266 1.472 -8.672 1 95.94 278 ASP A O 1
ATOM 2160 N N . ARG A 1 279 ? 11.883 -0.066 -9.617 1 97.19 279 ARG A N 1
ATOM 2161 C CA . ARG A 1 279 ? 11.242 -0.398 -8.344 1 97.19 279 ARG A CA 1
ATOM 2162 C C . ARG A 1 279 ? 10.984 -1.897 -8.242 1 97.19 279 ARG A C 1
ATOM 2164 O O . ARG A 1 279 ? 10.445 -2.508 -9.164 1 97.19 279 ARG A O 1
ATOM 2171 N N . LEU A 1 280 ? 11.375 -2.402 -7.121 1 97.75 280 LEU A N 1
ATOM 2172 C CA . LEU A 1 280 ? 11.195 -3.814 -6.809 1 97.75 280 LEU A CA 1
ATOM 2173 C C . LEU A 1 280 ? 10.609 -3.99 -5.406 1 97.75 280 LEU A C 1
ATOM 2175 O O . LEU A 1 280 ? 11.164 -3.479 -4.434 1 97.75 280 LEU A O 1
ATOM 2179 N N . MET A 1 281 ? 9.484 -4.617 -5.336 1 97.94 281 MET A N 1
ATOM 2180 C CA . MET A 1 281 ? 8.914 -5.008 -4.051 1 97.94 281 MET A CA 1
ATOM 2181 C C . MET A 1 281 ? 9.195 -6.48 -3.756 1 97.94 281 MET A C 1
ATOM 2183 O O . MET A 1 281 ? 8.977 -7.34 -4.609 1 97.94 281 MET A O 1
ATOM 2187 N N . PHE A 1 282 ? 9.711 -6.684 -2.615 1 97.44 282 PHE A N 1
ATOM 2188 C CA . PHE A 1 282 ? 9.898 -8.047 -2.141 1 97.44 282 PHE A CA 1
ATOM 2189 C C . PHE A 1 282 ? 8.859 -8.406 -1.089 1 97.44 282 PHE A C 1
ATOM 2191 O O . PHE A 1 282 ? 8.922 -7.926 0.045 1 97.44 282 PHE A O 1
ATOM 2198 N N . VAL A 1 283 ? 7.91 -9.258 -1.479 1 97.81 283 VAL A N 1
ATOM 2199 C CA . VAL A 1 283 ? 6.812 -9.633 -0.594 1 97.81 283 VAL A CA 1
ATOM 2200 C C . VAL A 1 283 ? 7.074 -11.016 -0.003 1 97.81 283 VAL A C 1
ATOM 2202 O O . VAL A 1 283 ? 7.172 -12 -0.736 1 97.81 283 VAL A O 1
ATOM 2205 N N . SER A 1 284 ? 7.176 -11.078 1.308 1 97.56 284 SER A N 1
ATOM 2206 C CA . SER A 1 284 ? 7.426 -12.336 2.008 1 97.56 284 SER A CA 1
ATOM 2207 C C . SER A 1 284 ? 6.121 -12.984 2.455 1 97.56 284 SER A C 1
ATOM 2209 O O . SER A 1 284 ? 5.258 -12.328 3.033 1 97.56 284 SER A O 1
ATOM 2211 N N . GLY A 1 285 ? 6.012 -14.273 2.145 1 97.94 285 GLY A N 1
ATOM 2212 C CA . GLY A 1 285 ? 4.875 -15.055 2.613 1 97.94 285 GLY A CA 1
ATOM 2213 C C . GLY A 1 285 ? 5.039 -15.555 4.035 1 97.94 285 GLY A C 1
ATOM 2214 O O . GLY A 1 285 ? 5.98 -15.164 4.73 1 97.94 285 GLY A O 1
ATOM 2215 N N . PRO A 1 286 ? 4.102 -16.359 4.504 1 97.69 286 PRO A N 1
ATOM 2216 C CA . PRO A 1 286 ? 4.082 -16.828 5.891 1 97.69 286 PRO A CA 1
ATOM 2217 C C . PRO A 1 286 ? 5.336 -17.625 6.258 1 97.69 286 PRO A C 1
ATOM 2219 O O . PRO A 1 286 ? 5.738 -17.641 7.422 1 97.69 286 PRO A O 1
ATOM 2222 N N . ARG A 1 287 ? 6.055 -18.25 5.328 1 97 287 ARG A N 1
ATOM 2223 C CA . ARG A 1 287 ? 7.172 -19.141 5.617 1 97 287 ARG A CA 1
ATOM 2224 C C . ARG A 1 287 ? 8.5 -18.484 5.285 1 97 287 ARG A C 1
ATOM 2226 O O . ARG A 1 287 ? 9.562 -19.094 5.406 1 97 287 ARG A O 1
ATOM 2233 N N . ALA A 1 288 ? 8.398 -17.219 4.898 1 95.81 288 ALA A N 1
ATOM 2234 C CA . ALA A 1 288 ? 9.594 -16.562 4.391 1 95.81 288 ALA A CA 1
ATOM 2235 C C . ALA A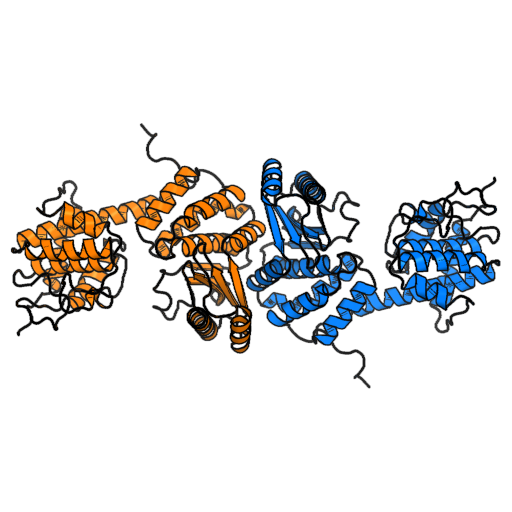 1 288 ? 10.359 -15.875 5.52 1 95.81 288 ALA A C 1
ATOM 2237 O O . ALA A 1 288 ? 9.758 -15.289 6.426 1 95.81 288 ALA A O 1
ATOM 2238 N N . TYR A 1 289 ? 11.625 -15.992 5.484 1 93.44 289 TYR A N 1
ATOM 2239 C CA . TYR A 1 289 ? 12.508 -15.18 6.309 1 93.44 289 TYR A CA 1
ATOM 2240 C C . TYR A 1 289 ? 13.875 -15.023 5.648 1 93.44 289 TYR A C 1
ATOM 2242 O O . TYR A 1 289 ? 14.328 -15.906 4.918 1 93.44 289 TYR A O 1
ATOM 2250 N N . LEU A 1 290 ? 14.484 -13.93 5.793 1 91.5 290 LEU A N 1
ATOM 2251 C CA . LEU A 1 290 ? 15.805 -13.609 5.254 1 91.5 290 LEU A CA 1
ATOM 2252 C C . LEU A 1 290 ? 16.906 -14.188 6.129 1 91.5 290 LEU A C 1
ATOM 2254 O O . LEU A 1 290 ? 17 -13.867 7.316 1 91.5 290 LEU A O 1
ATOM 2258 N N . GLU A 1 291 ? 17.672 -14.992 5.574 1 90.12 291 GLU A N 1
ATOM 2259 C CA . GLU A 1 291 ? 18.75 -15.625 6.324 1 90.12 291 GLU A CA 1
ATOM 2260 C C . GLU A 1 291 ? 20.094 -14.922 6.082 1 90.12 291 GLU A C 1
ATOM 2262 O O . GLU A 1 291 ? 20.484 -14.695 4.934 1 90.12 291 GLU A O 1
ATOM 2267 N N . GLY A 1 292 ? 20.797 -14.641 7.16 1 81.81 292 GLY A N 1
ATOM 2268 C CA . GLY A 1 292 ? 22.203 -14.305 7.082 1 81.81 292 GLY A CA 1
ATOM 2269 C C . GLY A 1 292 ? 22.453 -12.844 6.742 1 81.81 292 GLY A C 1
ATOM 2270 O O . GLY A 1 292 ? 23.594 -12.453 6.461 1 81.81 292 GLY A O 1
ATOM 2271 N N . ALA A 1 293 ? 21.5 -11.984 6.477 1 83.88 293 ALA A N 1
ATOM 2272 C CA . ALA A 1 293 ? 21.766 -10.594 6.113 1 83.88 293 ALA A CA 1
ATOM 2273 C C . ALA A 1 293 ? 20.688 -9.672 6.66 1 83.88 293 ALA A C 1
ATOM 2275 O O . ALA A 1 293 ? 19.641 -10.133 7.113 1 83.88 293 ALA A O 1
ATOM 2276 N N . SER A 1 294 ? 21.141 -8.445 6.641 1 89.06 294 SER A N 1
ATOM 2277 C CA . SER A 1 294 ? 20.172 -7.43 7.02 1 89.06 294 SER A CA 1
ATOM 2278 C C . SER A 1 294 ? 19.516 -6.805 5.793 1 89.06 294 SER A C 1
ATOM 2280 O O . SER A 1 294 ? 20.172 -6.621 4.762 1 89.06 294 SER A O 1
ATOM 2282 N N . GLU A 1 295 ? 18.203 -6.484 5.898 1 91.19 295 GLU A N 1
ATOM 2283 C CA . GLU A 1 295 ? 17.469 -5.824 4.828 1 91.19 295 GLU A CA 1
ATOM 2284 C C . GLU A 1 295 ? 18.125 -4.516 4.422 1 91.19 295 GLU A C 1
ATOM 2286 O O . GLU A 1 295 ? 18.172 -4.168 3.24 1 91.19 295 GLU A O 1
ATOM 2291 N N . GLU A 1 296 ? 18.719 -3.838 5.391 1 90.25 296 GLU A N 1
ATOM 2292 C CA . GLU A 1 296 ? 19.297 -2.523 5.156 1 90.25 296 GLU A CA 1
ATOM 2293 C C . GLU A 1 296 ? 20.484 -2.609 4.188 1 90.25 296 GLU A C 1
ATOM 2295 O O . GLU A 1 296 ? 20.641 -1.749 3.316 1 90.25 296 GLU A O 1
ATOM 2300 N N . ILE A 1 297 ? 21.234 -3.605 4.359 1 91.5 297 ILE A N 1
ATOM 2301 C CA . ILE A 1 297 ? 22.406 -3.799 3.498 1 91.5 297 ILE A CA 1
ATOM 2302 C C . ILE A 1 297 ? 21.953 -4.07 2.066 1 91.5 297 ILE A C 1
ATOM 2304 O O . ILE A 1 297 ? 22.5 -3.523 1.114 1 91.5 297 ILE A O 1
ATOM 2308 N N . ILE A 1 298 ? 20.984 -4.852 1.947 1 94.38 298 ILE A N 1
ATOM 2309 C CA . ILE A 1 298 ? 20.484 -5.227 0.63 1 94.38 298 ILE A CA 1
ATOM 2310 C C . ILE A 1 298 ? 19.859 -4.008 -0.05 1 94.38 298 ILE A C 1
ATOM 2312 O O . ILE A 1 298 ? 20.062 -3.787 -1.246 1 94.38 298 ILE A O 1
ATOM 2316 N N . VAL A 1 299 ? 19.125 -3.207 0.702 1 95.38 299 VAL A N 1
ATOM 2317 C CA . VAL A 1 299 ? 18.469 -2.014 0.182 1 95.38 299 VAL A CA 1
ATOM 2318 C C . VAL A 1 299 ? 19.516 -1.032 -0.339 1 95.38 299 VAL A C 1
ATOM 2320 O O . VAL A 1 299 ? 19.328 -0.412 -1.389 1 95.38 299 VAL A O 1
ATOM 2323 N N . SER A 1 300 ? 20.594 -0.886 0.375 1 93.62 300 SER A N 1
ATOM 2324 C CA . SER A 1 300 ? 21.672 -0.005 -0.049 1 93.62 300 SER A CA 1
ATOM 2325 C C . SER A 1 300 ? 22.281 -0.464 -1.372 1 93.62 300 SER A C 1
ATOM 2327 O O . SER A 1 300 ? 22.578 0.357 -2.238 1 93.62 300 SER A O 1
ATOM 2329 N N . LYS A 1 301 ? 22.422 -1.723 -1.495 1 92 301 LYS A N 1
ATOM 2330 C CA . LYS A 1 301 ? 22.953 -2.279 -2.734 1 92 301 LYS A CA 1
ATOM 2331 C C . LYS A 1 301 ? 22 -2.047 -3.9 1 92 301 LYS A C 1
ATOM 2333 O O . LYS A 1 301 ? 22.422 -1.757 -5.016 1 92 301 LYS A O 1
ATOM 2338 N N . ALA A 1 302 ? 20.75 -2.254 -3.639 1 96.19 302 ALA A N 1
ATOM 2339 C CA . ALA A 1 302 ? 19.734 -2.014 -4.664 1 96.19 302 ALA A CA 1
ATOM 2340 C C . ALA A 1 302 ? 19.781 -0.569 -5.152 1 96.19 302 ALA A C 1
ATOM 2342 O O . ALA A 1 302 ? 19.672 -0.311 -6.355 1 96.19 302 ALA A O 1
ATOM 2343 N N . LEU A 1 303 ? 19.953 0.338 -4.223 1 94.56 303 LEU A N 1
ATOM 2344 C CA . LEU A 1 303 ? 20.016 1.76 -4.543 1 94.56 303 LEU A CA 1
ATOM 2345 C C . LEU A 1 303 ? 21.188 2.049 -5.473 1 94.56 303 LEU A C 1
ATOM 2347 O O . LEU A 1 303 ? 21.062 2.85 -6.402 1 94.56 303 LEU A O 1
ATOM 2351 N N . GLU A 1 304 ? 22.266 1.417 -5.234 1 93.88 304 GLU A N 1
ATOM 2352 C CA . GLU A 1 304 ? 23.438 1.575 -6.082 1 93.88 304 GLU A CA 1
ATOM 2353 C C . GLU A 1 304 ? 23.141 1.131 -7.516 1 93.88 304 GLU A C 1
ATOM 2355 O O . GLU A 1 304 ? 23.734 1.653 -8.461 1 93.88 304 GLU A O 1
ATOM 2360 N N . MET A 1 305 ? 22.25 0.262 -7.613 1 93.5 305 MET A N 1
ATOM 2361 C CA . MET A 1 305 ? 21.922 -0.274 -8.93 1 93.5 305 MET A CA 1
ATOM 2362 C C . MET A 1 305 ? 20.75 0.477 -9.539 1 93.5 305 MET A C 1
ATOM 2364 O O . MET A 1 305 ? 20.234 0.096 -10.602 1 93.5 305 MET A O 1
ATOM 2368 N N . GLY A 1 306 ? 20.234 1.465 -8.789 1 94.56 306 GLY A N 1
ATOM 2369 C CA . GLY A 1 306 ? 19.172 2.305 -9.305 1 94.56 306 GLY A CA 1
ATOM 2370 C C . GLY A 1 306 ? 17.797 1.723 -9.078 1 94.56 306 GLY A C 1
ATOM 2371 O O . GLY A 1 306 ? 16.844 2.076 -9.773 1 94.56 306 GLY A O 1
ATOM 2372 N N . VAL A 1 307 ? 17.688 0.803 -8.148 1 97.19 307 VAL A N 1
ATOM 2373 C CA . VAL A 1 307 ? 16.422 0.147 -7.891 1 97.19 307 VAL A CA 1
ATOM 2374 C C . VAL A 1 307 ? 15.938 0.475 -6.477 1 97.19 307 VAL A C 1
ATOM 2376 O O . VAL A 1 307 ? 16.672 0.273 -5.508 1 97.19 307 VAL A O 1
ATOM 2379 N N . TYR A 1 308 ? 14.773 1.087 -6.34 1 98.12 308 TYR A N 1
ATOM 2380 C CA . TYR A 1 308 ? 14.133 1.255 -5.039 1 98.12 308 TYR A CA 1
ATOM 2381 C C . TYR A 1 308 ? 13.523 -0.058 -4.559 1 98.12 308 TYR A C 1
ATOM 2383 O O . TYR A 1 308 ? 12.523 -0.521 -5.102 1 98.12 308 TYR A O 1
ATOM 2391 N N . LEU A 1 309 ? 14.156 -0.648 -3.549 1 97.94 309 LEU A N 1
ATOM 2392 C CA . LEU A 1 309 ? 13.75 -1.948 -3.025 1 97.94 309 LEU A CA 1
ATOM 2393 C C . LEU A 1 309 ? 12.984 -1.792 -1.713 1 97.94 309 LEU A C 1
ATOM 2395 O O . LEU A 1 309 ? 13.453 -1.101 -0.802 1 97.94 309 LEU A O 1
ATOM 2399 N N . SER A 1 310 ? 11.836 -2.412 -1.666 1 97.25 310 SER A N 1
ATOM 2400 C CA . SER A 1 310 ? 11.062 -2.434 -0.429 1 97.25 310 SER A CA 1
ATOM 2401 C C . SER A 1 310 ? 10.703 -3.859 -0.03 1 97.25 310 SER A C 1
ATOM 2403 O O . SER A 1 310 ? 10.312 -4.668 -0.877 1 97.25 310 SER A O 1
ATOM 2405 N N . PHE A 1 311 ? 10.859 -4.133 1.271 1 96.38 311 PHE A N 1
ATOM 2406 C CA . PHE A 1 311 ? 10.438 -5.406 1.842 1 96.38 311 PHE A CA 1
ATOM 2407 C C . PHE A 1 311 ? 9.086 -5.266 2.541 1 96.38 311 PHE A C 1
ATOM 2409 O O . PHE A 1 311 ? 8.875 -4.316 3.297 1 96.38 311 PHE A O 1
ATOM 2416 N N . MET A 1 312 ? 8.203 -6.172 2.244 1 95.62 312 MET A N 1
ATOM 2417 C CA . MET A 1 312 ? 6.906 -6.215 2.912 1 95.62 312 MET A CA 1
ATOM 2418 C C . MET A 1 312 ? 6.488 -7.652 3.197 1 95.62 312 MET A C 1
ATOM 2420 O O . MET A 1 312 ? 6.777 -8.555 2.412 1 95.62 312 MET A O 1
ATOM 2424 N N . ASN A 1 313 ? 5.832 -7.816 4.305 1 96.38 313 ASN A N 1
ATOM 2425 C CA . ASN A 1 313 ? 5.227 -9.133 4.504 1 96.38 313 ASN A CA 1
ATOM 2426 C C . ASN A 1 313 ? 3.822 -9.195 3.906 1 96.38 313 ASN A C 1
ATOM 2428 O O . ASN A 1 313 ? 3.201 -8.164 3.656 1 96.38 313 ASN A O 1
ATOM 2432 N N . HIS A 1 314 ? 3.334 -10.406 3.779 1 97.81 314 HIS A N 1
ATOM 2433 C CA . HIS A 1 314 ? 2.084 -10.633 3.062 1 97.81 314 HIS A CA 1
ATOM 2434 C C . HIS A 1 314 ? 0.91 -9.977 3.785 1 97.81 314 HIS A C 1
ATOM 2436 O O . HIS A 1 314 ? -0.028 -9.5 3.146 1 97.81 314 HIS A O 1
ATOM 2442 N N . LYS A 1 315 ? 0.936 -9.891 5.082 1 96.69 315 LYS A N 1
ATOM 2443 C CA . LYS A 1 315 ? -0.166 -9.305 5.84 1 96.69 315 LYS A CA 1
ATOM 2444 C C . LYS A 1 315 ? -0.241 -7.801 5.625 1 96.69 315 LYS A C 1
ATOM 2446 O O . LYS A 1 315 ? -1.313 -7.258 5.352 1 96.69 315 LYS A O 1
ATOM 2451 N N . GLU A 1 316 ? 0.917 -7.184 5.742 1 95.31 316 GLU A N 1
ATOM 2452 C CA . GLU A 1 316 ? 0.997 -5.742 5.52 1 95.31 316 GLU A CA 1
ATOM 2453 C C . GLU A 1 316 ? 0.63 -5.387 4.082 1 95.31 316 GLU A C 1
ATOM 2455 O O . GLU A 1 316 ? -0.106 -4.426 3.844 1 95.31 316 GLU A O 1
ATOM 2460 N N . PHE A 1 317 ? 1.168 -6.109 3.207 1 97.88 317 PHE A N 1
ATOM 2461 C CA . PHE A 1 317 ? 0.888 -5.898 1.793 1 97.88 317 PHE A CA 1
ATOM 2462 C C . PHE A 1 317 ? -0.61 -5.973 1.521 1 97.88 317 PHE A C 1
ATOM 2464 O O . PHE A 1 317 ? -1.175 -5.086 0.878 1 97.88 317 PHE A O 1
ATOM 2471 N N . THR A 1 318 ? -1.261 -7.031 2.025 1 98.38 318 THR A N 1
ATOM 2472 C CA . THR A 1 318 ? -2.688 -7.25 1.814 1 98.38 318 THR A CA 1
ATOM 2473 C C . THR A 1 318 ? -3.502 -6.09 2.385 1 98.38 318 THR A C 1
ATOM 2475 O O . THR A 1 318 ? -4.352 -5.523 1.693 1 98.38 318 THR A O 1
ATOM 2478 N N . LYS A 1 319 ? -3.219 -5.727 3.562 1 96.62 319 LYS A N 1
ATOM 2479 C CA . LYS A 1 319 ? -3.959 -4.664 4.234 1 96.62 319 LYS A CA 1
ATOM 2480 C C . LYS A 1 319 ? -3.812 -3.338 3.49 1 96.62 319 LYS A C 1
ATOM 2482 O O . LYS A 1 319 ? -4.789 -2.605 3.318 1 96.62 319 LYS A O 1
ATOM 2487 N N . MET A 1 320 ? -2.672 -3.102 3.074 1 96.38 320 MET A N 1
ATOM 2488 C CA . MET A 1 320 ? -2.412 -1.838 2.389 1 96.38 320 MET A CA 1
ATOM 2489 C C . MET A 1 320 ? -3.15 -1.778 1.056 1 96.38 320 MET A C 1
ATOM 2491 O O . MET A 1 320 ? -3.809 -0.783 0.75 1 96.38 320 MET A O 1
ATOM 2495 N N . ILE A 1 321 ? -2.977 -2.812 0.291 1 98.12 321 ILE A N 1
ATOM 2496 C CA . ILE A 1 321 ? -3.615 -2.818 -1.021 1 98.12 321 ILE A CA 1
ATOM 2497 C C . ILE A 1 321 ? -5.129 -2.701 -0.858 1 98.12 321 ILE A C 1
ATOM 2499 O O . ILE A 1 321 ? -5.773 -1.898 -1.538 1 98.12 321 ILE A O 1
ATOM 2503 N N . LEU A 1 322 ? -5.695 -3.438 0.087 1 97.88 322 LEU A N 1
ATOM 2504 C CA . LEU A 1 322 ? -7.141 -3.414 0.29 1 97.88 322 LEU A CA 1
ATOM 2505 C C . LEU A 1 322 ? -7.598 -2.045 0.783 1 97.88 322 LEU A C 1
ATOM 2507 O O . LEU A 1 322 ? -8.719 -1.621 0.503 1 97.88 322 LEU A O 1
ATOM 2511 N N . SER A 1 323 ? -6.695 -1.349 1.438 1 97.25 323 SER A N 1
ATOM 2512 C CA . SER A 1 323 ? -7.016 -0.011 1.928 1 97.25 323 SER A CA 1
ATOM 2513 C C . SER A 1 323 ? -7.027 1.006 0.792 1 97.25 323 SER A C 1
ATOM 2515 O O . SER A 1 323 ? -7.625 2.076 0.915 1 97.25 323 SER A O 1
ATOM 2517 N N . LEU A 1 324 ? -6.398 0.652 -0.305 1 97 324 LEU A N 1
ATOM 2518 C CA . LEU A 1 324 ? -6.133 1.674 -1.312 1 97 324 LEU A CA 1
ATOM 2519 C C . LEU A 1 324 ? -6.957 1.422 -2.57 1 97 324 LEU A C 1
ATOM 2521 O O . LEU A 1 324 ? -7.113 2.318 -3.404 1 97 324 LEU A O 1
ATOM 2525 N N . ILE A 1 325 ? -7.426 0.236 -2.803 1 96.5 325 ILE A N 1
ATOM 2526 C CA . ILE A 1 325 ? -8.102 -0.107 -4.051 1 96.5 325 ILE A CA 1
ATOM 2527 C C . ILE A 1 325 ? -9.414 0.662 -4.16 1 96.5 325 ILE A C 1
ATOM 2529 O O . ILE A 1 325 ? -9.898 1.218 -3.172 1 96.5 325 ILE A O 1
ATOM 2533 N N . LEU A 1 326 ? -9.938 0.74 -5.34 1 94.75 326 LEU A N 1
ATOM 2534 C CA . LEU A 1 326 ? -11.266 1.307 -5.535 1 94.75 326 LEU A CA 1
ATOM 2535 C C . LEU A 1 326 ? -12.352 0.306 -5.145 1 94.75 326 LEU A C 1
ATOM 2537 O O . LEU A 1 326 ? -12.227 -0.889 -5.422 1 94.75 326 LEU A O 1
ATOM 2541 N N . PRO A 1 327 ? -13.391 0.781 -4.555 1 91.5 327 PRO A N 1
ATOM 2542 C CA . PRO A 1 327 ? -14.438 -0.125 -4.082 1 91.5 327 PRO A CA 1
ATOM 2543 C C . PRO A 1 327 ? -15.016 -0.99 -5.199 1 91.5 327 PRO A C 1
ATOM 2545 O O . PRO A 1 327 ? -15.352 -2.154 -4.973 1 91.5 327 PRO A O 1
ATOM 2548 N N . THR A 1 328 ? -15.094 -0.531 -6.348 1 88.75 328 THR A N 1
ATOM 2549 C CA . THR A 1 328 ? -15.742 -1.227 -7.453 1 88.75 328 THR A CA 1
ATOM 2550 C C . THR A 1 328 ? -14.891 -2.395 -7.938 1 88.75 328 THR A C 1
ATOM 2552 O O . THR A 1 328 ? -15.375 -3.281 -8.641 1 88.75 328 THR A O 1
ATOM 2555 N N . THR A 1 329 ? -13.656 -2.387 -7.539 1 90.94 329 THR A N 1
ATOM 2556 C CA . THR A 1 329 ? -12.75 -3.391 -8.086 1 90.94 329 THR A CA 1
ATOM 2557 C C . THR A 1 329 ? -12.93 -4.727 -7.367 1 90.94 329 THR A C 1
ATOM 2559 O O . THR A 1 329 ? -12.547 -5.773 -7.895 1 90.94 329 THR A O 1
ATOM 2562 N N . THR A 1 330 ? -13.57 -4.738 -6.211 1 94.69 330 THR A N 1
ATOM 2563 C CA . THR A 1 330 ? -13.68 -5.953 -5.41 1 94.69 330 THR A CA 1
ATOM 2564 C C . THR A 1 330 ? -14.508 -7.004 -6.137 1 94.69 330 THR A C 1
ATOM 2566 O O . THR A 1 330 ? -14.328 -8.203 -5.922 1 94.69 330 THR A O 1
ATOM 2569 N N . GLU A 1 331 ? -15.375 -6.559 -7.012 1 93.94 331 GLU A N 1
ATOM 2570 C CA . GLU A 1 331 ? -16.219 -7.48 -7.762 1 93.94 331 GLU A CA 1
ATOM 2571 C C . GLU A 1 331 ? -15.383 -8.367 -8.68 1 93.94 331 GLU A C 1
ATOM 2573 O O . GLU A 1 331 ? -15.82 -9.453 -9.062 1 93.94 331 GLU A O 1
ATOM 2578 N N . ARG A 1 332 ? -14.227 -7.922 -8.961 1 95.12 332 ARG A N 1
ATOM 2579 C CA . ARG A 1 332 ? -13.391 -8.625 -9.93 1 95.12 332 ARG A CA 1
ATOM 2580 C C . ARG A 1 332 ? -12.391 -9.539 -9.227 1 95.12 332 ARG A C 1
ATOM 2582 O O . ARG A 1 332 ? -11.602 -10.227 -9.875 1 95.12 332 ARG A O 1
ATOM 2589 N N . PHE A 1 333 ? -12.508 -9.586 -7.938 1 97.19 333 PHE A N 1
ATOM 2590 C CA . PHE A 1 333 ? -11.5 -10.305 -7.16 1 97.19 333 PHE A CA 1
ATOM 2591 C C . PHE A 1 333 ? -11.398 -11.758 -7.613 1 97.19 333 PHE A C 1
ATOM 2593 O O . PHE A 1 333 ? -10.328 -12.219 -7.992 1 97.19 333 PHE A O 1
ATOM 2600 N N . PHE A 1 334 ? -12.438 -12.445 -7.676 1 95.25 334 PHE A N 1
ATOM 2601 C CA . PHE A 1 334 ? -12.398 -13.859 -8.031 1 95.25 334 PHE A CA 1
ATOM 2602 C C . PHE A 1 334 ? -11.992 -14.039 -9.484 1 95.25 334 PHE A C 1
ATOM 2604 O O . PHE A 1 334 ? -11.289 -14.992 -9.828 1 95.25 334 PHE A O 1
ATOM 2611 N N . SER A 1 335 ? -12.5 -13.227 -10.336 1 93.56 335 SER A N 1
ATOM 2612 C CA . SER A 1 335 ? -12.117 -13.312 -11.742 1 93.56 335 SER A CA 1
ATOM 2613 C C . SER A 1 335 ? -10.609 -13.188 -11.922 1 93.56 335 SER A C 1
ATOM 2615 O O . SER A 1 335 ? -10.016 -13.859 -12.766 1 93.56 335 SER A O 1
ATOM 2617 N N . TYR A 1 336 ? -10 -12.328 -11.156 1 95.56 336 TYR A N 1
ATOM 2618 C CA . TYR A 1 336 ? -8.547 -12.188 -11.234 1 95.56 336 TYR A CA 1
ATOM 2619 C C . TYR A 1 336 ? -7.848 -13.453 -10.758 1 95.56 336 TYR A C 1
ATOM 2621 O O . TYR A 1 336 ? -6.863 -13.891 -11.359 1 95.56 336 TYR A O 1
ATOM 2629 N N . LEU A 1 337 ? -8.367 -14.008 -9.617 1 95.5 337 LEU A N 1
ATOM 2630 C CA . LEU A 1 337 ? -7.809 -15.273 -9.148 1 95.5 337 LEU A CA 1
ATOM 2631 C C . LEU A 1 337 ? -7.879 -16.328 -10.242 1 95.5 337 LEU A C 1
ATOM 2633 O O . LEU A 1 337 ? -6.883 -17 -10.531 1 95.5 337 LEU A O 1
ATOM 2637 N N . ARG A 1 338 ? -8.984 -16.406 -10.844 1 91 338 ARG A N 1
ATOM 2638 C CA . ARG A 1 338 ? -9.219 -17.391 -11.883 1 91 338 ARG A CA 1
ATOM 2639 C C . ARG A 1 338 ? -8.281 -17.188 -13.07 1 91 338 ARG A C 1
ATOM 2641 O O . ARG A 1 338 ? -7.672 -18.125 -13.562 1 91 338 ARG A O 1
ATOM 2648 N N . ASN A 1 339 ? -8.172 -16.016 -13.539 1 91 339 ASN A N 1
ATOM 2649 C CA . ASN A 1 339 ? -7.332 -15.695 -14.688 1 91 339 ASN A CA 1
ATOM 2650 C C . ASN A 1 339 ? -5.863 -16 -14.414 1 91 339 ASN A C 1
ATOM 2652 O O . ASN A 1 339 ? -5.145 -16.453 -15.312 1 91 339 ASN A O 1
ATOM 2656 N N . ILE A 1 340 ? -5.469 -15.758 -13.227 1 93.69 340 ILE A N 1
ATOM 2657 C CA . ILE A 1 340 ? -4.074 -15.984 -12.867 1 93.69 340 ILE A CA 1
ATOM 2658 C C . ILE A 1 340 ? -3.771 -17.484 -12.891 1 93.69 340 ILE A C 1
ATOM 2660 O O . ILE A 1 340 ? -2.678 -17.891 -13.289 1 93.69 340 ILE A O 1
ATOM 2664 N N . VAL A 1 341 ? -4.715 -18.297 -12.469 1 88.56 341 VAL A N 1
ATOM 2665 C CA . VAL A 1 341 ? -4.531 -19.75 -12.492 1 88.56 341 VAL A CA 1
ATOM 2666 C C . VAL A 1 341 ? -4.113 -20.188 -13.891 1 88.56 341 VAL A C 1
ATOM 2668 O O . VAL A 1 341 ? -3.186 -21 -14.039 1 88.56 341 VAL A O 1
ATOM 2671 N N . TYR A 1 342 ? -4.723 -19.594 -14.797 1 77.62 342 TYR A N 1
ATOM 2672 C CA . TYR A 1 342 ? -4.465 -19.953 -16.188 1 77.62 342 TYR A CA 1
ATOM 2673 C C . TYR A 1 342 ? -3.15 -19.344 -16.672 1 77.62 342 TYR A C 1
ATOM 2675 O O . TYR A 1 342 ? -2.312 -20.047 -17.25 1 77.62 342 TYR A O 1
ATOM 2683 N N . GLU A 1 343 ? -2.996 -18.078 -16.453 1 80 343 GLU A N 1
ATOM 2684 C CA . GLU A 1 343 ? -1.861 -17.328 -16.984 1 80 343 GLU A CA 1
ATOM 2685 C C . GLU A 1 343 ? -0.546 -17.812 -16.375 1 80 343 GLU A C 1
ATOM 2687 O O . GLU A 1 343 ? 0.47 -17.891 -17.078 1 80 343 GLU A O 1
ATOM 2692 N N . ALA A 1 344 ? -0.623 -18.125 -15.141 1 86.62 344 ALA A N 1
ATOM 2693 C CA . ALA A 1 344 ? 0.591 -18.531 -14.445 1 86.62 344 ALA A CA 1
ATOM 2694 C C . ALA A 1 344 ? 0.729 -20.062 -14.438 1 86.62 344 ALA A C 1
ATOM 2696 O O . ALA A 1 344 ? 1.657 -20.594 -13.836 1 86.62 344 ALA A O 1
ATOM 2697 N N . ARG A 1 345 ? -0.209 -20.766 -15.078 1 78.69 345 ARG A N 1
ATOM 2698 C CA . ARG A 1 345 ? -0.169 -22.219 -15.188 1 78.69 345 ARG A CA 1
ATOM 2699 C C . ARG A 1 345 ? 0.011 -22.859 -13.82 1 78.69 345 ARG A C 1
ATOM 2701 O O . ARG A 1 345 ? 0.916 -23.672 -13.625 1 78.69 345 ARG A O 1
ATOM 2708 N N . LEU A 1 346 ? -0.84 -22.516 -12.891 1 86 346 LEU A N 1
ATOM 2709 C CA . LEU A 1 346 ? -0.748 -23.031 -11.531 1 86 346 LEU A CA 1
ATOM 2710 C C . LEU A 1 346 ? -1.031 -24.531 -11.508 1 86 346 LEU A C 1
ATOM 2712 O O . LEU A 1 346 ? -1.792 -25.047 -12.336 1 86 346 LEU A O 1
ATOM 2716 N N . LYS A 1 347 ? -0.507 -25.219 -10.531 1 78.88 347 LYS A N 1
ATOM 2717 C CA . LYS A 1 347 ? -0.693 -26.656 -10.359 1 78.88 347 LYS A CA 1
ATOM 2718 C C . LYS A 1 347 ? -2.129 -26.984 -9.961 1 78.88 347 LYS A C 1
ATOM 2720 O O . LYS A 1 347 ? -2.836 -26.125 -9.422 1 78.88 347 LYS A O 1
ATOM 2725 N N . GLU A 1 348 ? -2.467 -28.141 -10.195 1 78.31 348 GLU A N 1
ATOM 2726 C CA . GLU A 1 348 ? -3.812 -28.609 -9.883 1 78.31 348 GLU A CA 1
ATOM 2727 C C . GLU A 1 348 ? -4.105 -28.5 -8.383 1 78.31 348 GLU A C 1
ATOM 2729 O O . GLU A 1 348 ? -5.227 -28.172 -7.988 1 78.31 348 GLU A O 1
ATOM 2734 N N . GLU A 1 349 ? -3.1 -28.875 -7.613 1 83.81 349 GLU A N 1
ATOM 2735 C CA . GLU A 1 349 ? -3.305 -28.812 -6.168 1 83.81 349 GLU A CA 1
ATOM 2736 C C . GLU A 1 349 ? -3.631 -27.391 -5.723 1 83.81 349 GLU A C 1
ATOM 2738 O O . GLU A 1 349 ? -4.469 -27.188 -4.84 1 83.81 349 GLU A O 1
ATOM 2743 N N . THR A 1 350 ? -2.941 -26.438 -6.316 1 90.69 350 THR A N 1
ATOM 2744 C CA . THR A 1 350 ? -3.197 -25.031 -6.008 1 90.69 350 THR A CA 1
ATOM 2745 C C . THR A 1 350 ? -4.609 -24.641 -6.426 1 90.69 350 THR A C 1
ATOM 2747 O O . THR A 1 350 ? -5.312 -23.938 -5.688 1 90.69 350 THR A O 1
ATOM 2750 N N . LEU A 1 351 ? -5.004 -25.109 -7.582 1 88.62 351 LEU A N 1
ATOM 2751 C CA . LEU A 1 351 ? -6.344 -24.828 -8.086 1 88.62 351 LEU A CA 1
ATOM 2752 C C . LEU A 1 351 ? -7.406 -25.422 -7.168 1 88.62 351 LEU A C 1
ATOM 2754 O O . LEU A 1 351 ? -8.398 -24.75 -6.852 1 88.62 351 LEU A O 1
ATOM 2758 N N . ARG A 1 352 ? -7.246 -26.641 -6.801 1 87.25 352 ARG A N 1
ATOM 2759 C CA . ARG A 1 352 ? -8.195 -27.281 -5.906 1 87.25 352 ARG A CA 1
ATOM 2760 C C . ARG A 1 352 ? -8.305 -26.547 -4.582 1 87.25 352 ARG A C 1
ATOM 2762 O O . ARG A 1 352 ? -9.398 -26.391 -4.035 1 87.25 352 ARG A O 1
ATOM 2769 N N . HIS A 1 353 ? -7.137 -26.125 -4.109 1 93.62 353 HIS A N 1
ATOM 2770 C CA . HIS A 1 353 ? -7.109 -25.344 -2.879 1 93.62 353 HIS A CA 1
ATOM 2771 C C . HIS A 1 353 ? -7.859 -24.031 -3.043 1 93.62 353 HIS A C 1
ATOM 2773 O O . HIS A 1 353 ? -8.633 -23.641 -2.166 1 93.62 353 HIS A O 1
ATOM 2779 N N . LEU A 1 354 ? -7.68 -23.344 -4.133 1 94.25 354 LEU A N 1
ATOM 2780 C CA . LEU A 1 354 ? -8.391 -22.109 -4.426 1 94.25 354 LEU A CA 1
ATOM 2781 C C . LEU A 1 354 ? -9.898 -22.328 -4.449 1 94.25 354 LEU A C 1
ATOM 2783 O O . LEU A 1 354 ? -10.656 -21.578 -3.83 1 94.25 354 LEU A O 1
ATOM 2787 N N . LEU A 1 355 ? -10.289 -23.375 -5.109 1 90.69 355 LEU A N 1
ATOM 2788 C CA . LEU A 1 355 ? -11.711 -23.656 -5.234 1 90.69 355 LEU A CA 1
ATOM 2789 C C . LEU A 1 355 ? -12.32 -24.016 -3.877 1 90.69 355 LEU A C 1
ATOM 2791 O O . LEU A 1 355 ? -13.43 -23.609 -3.561 1 90.69 355 LEU A O 1
ATOM 2795 N N . LYS A 1 356 ? -11.609 -24.797 -3.199 1 93 356 LYS A N 1
ATOM 2796 C CA . LYS A 1 356 ? -12.062 -25.141 -1.857 1 93 356 LYS A CA 1
ATOM 2797 C C . LYS A 1 356 ? -12.297 -23.891 -1.009 1 93 356 LYS A C 1
ATOM 2799 O O . LYS A 1 356 ? -13.359 -23.734 -0.406 1 93 356 LYS A O 1
ATOM 2804 N N . GLU A 1 357 ? -11.281 -23 -0.954 1 95.25 357 GLU A N 1
ATOM 2805 C CA . GLU A 1 357 ? -11.375 -21.797 -0.134 1 95.25 357 GLU A CA 1
ATOM 2806 C C . GLU A 1 357 ? -12.43 -20.844 -0.681 1 95.25 357 GLU A C 1
ATOM 2808 O O . GLU A 1 357 ? -13.125 -20.172 0.086 1 95.25 357 GLU A O 1
ATOM 2813 N N . ALA A 1 358 ? -12.539 -20.75 -2.016 1 93.31 358 ALA A N 1
ATOM 2814 C CA . ALA A 1 358 ? -13.562 -19.906 -2.629 1 93.31 358 ALA A CA 1
ATOM 2815 C C . ALA A 1 358 ? -14.961 -20.375 -2.232 1 93.31 358 ALA A C 1
ATOM 2817 O O . ALA A 1 358 ? -15.844 -19.547 -1.978 1 93.31 358 ALA A O 1
ATOM 2818 N N . ARG A 1 359 ? -15.156 -21.656 -2.176 1 92.56 359 ARG A N 1
ATOM 2819 C CA . ARG A 1 359 ? -16.438 -22.219 -1.781 1 92.56 359 ARG A CA 1
ATOM 2820 C C . ARG A 1 359 ? -16.703 -22.016 -0.292 1 92.56 359 ARG A C 1
ATOM 2822 O O . ARG A 1 359 ? -17.797 -21.609 0.108 1 92.56 359 ARG A O 1
ATOM 2829 N N . GLU A 1 360 ? -15.719 -22.266 0.49 1 94.25 360 GLU A N 1
ATOM 2830 C CA . GLU A 1 360 ? -15.836 -22.141 1.94 1 94.25 360 GLU A CA 1
ATOM 2831 C C . GLU A 1 360 ? -16.141 -20.719 2.355 1 94.25 360 GLU A C 1
ATOM 2833 O O . GLU A 1 360 ? -16.828 -20.484 3.359 1 94.25 360 GLU A O 1
ATOM 2838 N N . HIS A 1 361 ? -15.688 -19.797 1.544 1 94.62 361 HIS A N 1
ATOM 2839 C CA . HIS A 1 361 ? -15.906 -18.391 1.868 1 94.62 361 HIS A CA 1
ATOM 2840 C C . HIS A 1 361 ? -17 -17.797 1.003 1 94.62 361 HIS A C 1
ATOM 2842 O O . HIS A 1 361 ? -17.125 -16.562 0.902 1 94.62 361 HIS A O 1
ATOM 2848 N N . TYR A 1 362 ? -17.688 -18.594 0.259 1 90.88 362 TYR A N 1
ATOM 2849 C CA . TYR A 1 362 ? -18.922 -18.266 -0.458 1 90.88 362 TYR A CA 1
ATOM 2850 C C . TYR A 1 362 ? -18.641 -17.297 -1.6 1 90.88 362 TYR A C 1
ATOM 2852 O O . TYR A 1 362 ? -19.484 -16.453 -1.916 1 90.88 362 TYR A O 1
ATOM 2860 N N . LEU A 1 363 ? -17.453 -17.375 -2.055 1 91.38 363 LEU A N 1
ATOM 2861 C CA . LEU A 1 363 ? -17.156 -16.578 -3.238 1 91.38 363 LEU A CA 1
ATOM 2862 C C . LEU A 1 363 ? -17.797 -17.188 -4.48 1 91.38 363 LEU A C 1
ATOM 2864 O O . LEU A 1 363 ? -18.125 -16.469 -5.426 1 91.38 363 LEU A O 1
ATOM 2868 N N . ILE A 1 364 ? -17.922 -18.484 -4.539 1 88.44 364 ILE A N 1
ATOM 2869 C CA . ILE A 1 364 ? -18.562 -19.203 -5.641 1 88.44 364 ILE A CA 1
ATOM 2870 C C . ILE A 1 364 ? -19.547 -20.219 -5.086 1 88.44 364 ILE A C 1
ATOM 2872 O O . ILE A 1 364 ? -19.516 -20.547 -3.898 1 88.44 364 ILE A O 1
ATOM 2876 N N . LYS A 1 365 ? -20.625 -20.578 -5.969 1 83.88 365 LYS A N 1
ATOM 2877 C CA . LYS A 1 365 ? -21.656 -21.531 -5.559 1 83.88 365 LYS A CA 1
ATOM 2878 C C . LYS A 1 365 ? -21.094 -22.922 -5.359 1 83.88 365 LYS A C 1
ATOM 2880 O O . LYS A 1 365 ? -20.125 -23.312 -6.027 1 83.88 365 LYS A O 1
ATOM 2885 N N . ASP A 1 366 ? -21.75 -23.609 -4.344 1 71 366 ASP A N 1
ATOM 2886 C CA . ASP A 1 366 ? -21.359 -25 -4.129 1 71 366 ASP A CA 1
ATOM 2887 C C . ASP A 1 366 ? -21.828 -25.891 -5.285 1 71 366 ASP A C 1
ATOM 2889 O O . ASP A 1 366 ? -22.844 -25.609 -5.91 1 71 366 ASP A O 1
ATOM 2893 N N . ASP A 1 367 ? -21.141 -26.609 -5.988 1 59.34 367 ASP A N 1
ATOM 2894 C CA . ASP A 1 367 ? -21.594 -27.562 -7.004 1 59.34 367 ASP A CA 1
ATOM 2895 C C . ASP A 1 367 ? -22.844 -28.297 -6.559 1 59.34 367 ASP A C 1
ATOM 2897 O O . ASP A 1 367 ? -23.719 -28.609 -7.379 1 59.34 367 ASP A O 1
ATOM 2901 N N . TYR A 1 368 ? -23.016 -28.953 -5.379 1 44.66 368 TYR A N 1
ATOM 2902 C CA . TYR A 1 368 ? -24 -30 -5.109 1 44.66 368 TYR A CA 1
ATOM 2903 C C . TYR A 1 368 ? -25.406 -29.438 -5.125 1 44.66 368 TYR A C 1
ATOM 2905 O O . TYR A 1 368 ? -26.375 -30.188 -5.246 1 44.66 368 TYR A O 1
ATOM 2913 N N . ASN A 1 369 ? -25.781 -28.312 -4.566 1 40.75 369 ASN A N 1
ATOM 2914 C CA . ASN A 1 369 ? -27.188 -28.391 -4.211 1 40.75 369 ASN A CA 1
ATOM 2915 C C . ASN A 1 369 ? -28.094 -28.234 -5.434 1 40.75 369 ASN A C 1
ATOM 2917 O O . ASN A 1 369 ? -29.031 -27.453 -5.418 1 40.75 369 ASN A O 1
ATOM 2921 N N . GLU A 1 370 ? -27.703 -28.25 -6.664 1 34.19 370 GLU A N 1
ATOM 2922 C CA . GLU A 1 370 ? -28.891 -28.266 -7.504 1 34.19 370 GLU A CA 1
ATOM 2923 C C . GLU A 1 370 ? -29.703 -29.531 -7.285 1 34.19 370 GLU A C 1
ATOM 2925 O O . GLU A 1 370 ? -30.828 -29.656 -7.789 1 34.19 370 GLU A O 1
ATOM 2930 N N . ASP A 1 371 ? -29.25 -30.719 -6.801 1 29.44 371 ASP A N 1
ATOM 2931 C CA . ASP A 1 371 ? -30.391 -31.609 -6.719 1 29.44 371 ASP A CA 1
ATOM 2932 C C . ASP A 1 371 ? -31.328 -31.188 -5.586 1 29.44 371 ASP A C 1
ATOM 2934 O O . ASP A 1 371 ? -30.875 -30.859 -4.488 1 29.44 371 ASP A O 1
ATOM 2938 N N . MET B 1 1 ? -19.828 43.844 39.156 1 58.72 1 MET B N 1
ATOM 2939 C CA . MET B 1 1 ? -18.922 44.844 38.625 1 58.72 1 MET B CA 1
ATOM 2940 C C . MET B 1 1 ? -19.188 45.094 37.125 1 58.72 1 MET B C 1
ATOM 2942 O O . MET B 1 1 ? -19.578 44.188 36.406 1 58.72 1 MET B O 1
ATOM 2946 N N . GLU B 1 2 ? -19.328 46.344 36.719 1 78.44 2 GLU B N 1
ATOM 2947 C CA . GLU B 1 2 ? -19.703 46.75 35.375 1 78.44 2 GLU B CA 1
ATOM 2948 C C . GLU B 1 2 ? -18.594 46.438 34.375 1 78.44 2 GLU B C 1
ATOM 2950 O O . GLU B 1 2 ? -17.422 46.688 34.656 1 78.44 2 GLU B O 1
ATOM 2955 N N . LEU B 1 3 ? -18.891 45.781 33.312 1 89.12 3 LEU B N 1
ATOM 2956 C CA . LEU B 1 3 ? -17.922 45.438 32.281 1 89.12 3 LEU B CA 1
ATOM 2957 C C . LEU B 1 3 ? -17.453 46.688 31.531 1 89.12 3 LEU B C 1
ATOM 2959 O O . LEU B 1 3 ? -18.234 47.562 31.234 1 89.12 3 LEU B O 1
ATOM 2963 N N . THR B 1 4 ? -16.141 46.781 31.5 1 93.38 4 THR B N 1
ATOM 2964 C CA . THR B 1 4 ? -15.555 47.844 30.703 1 93.38 4 THR B CA 1
ATOM 2965 C C . THR B 1 4 ? -15.938 47.688 29.234 1 93.38 4 THR B C 1
ATOM 2967 O O . THR B 1 4 ? -15.789 46.594 28.672 1 93.38 4 THR B O 1
ATOM 2970 N N . ASN B 1 5 ? -16.453 48.688 28.672 1 94 5 ASN B N 1
ATOM 2971 C CA . ASN B 1 5 ? -16.922 48.625 27.297 1 94 5 ASN B CA 1
ATOM 2972 C C . ASN B 1 5 ? -15.766 48.812 26.312 1 94 5 ASN B C 1
ATOM 2974 O O . ASN B 1 5 ? -15 49.781 26.422 1 94 5 ASN B O 1
ATOM 2978 N N . VAL B 1 6 ? -15.602 47.938 25.375 1 96.75 6 VAL B N 1
ATOM 2979 C CA . VAL B 1 6 ? -14.68 48.094 24.25 1 96.75 6 VAL B CA 1
ATOM 2980 C C . VAL B 1 6 ? -15.469 48.188 22.953 1 96.75 6 VAL B C 1
ATOM 2982 O O . VAL B 1 6 ? -16 47.219 22.453 1 96.75 6 VAL B O 1
ATOM 2985 N N . ASN B 1 7 ? -15.492 49.375 22.406 1 97.06 7 ASN B N 1
ATOM 2986 C CA . ASN B 1 7 ? -16.219 49.594 21.156 1 97.06 7 ASN B CA 1
ATOM 2987 C C . ASN B 1 7 ? -15.586 48.844 20 1 97.06 7 ASN B C 1
ATOM 2989 O O . ASN B 1 7 ? -14.438 49.094 19.641 1 97.06 7 ASN B O 1
ATOM 2993 N N . ARG B 1 8 ? -16.344 48 19.344 1 97.5 8 ARG B N 1
ATOM 2994 C CA . ARG B 1 8 ? -15.82 47.125 18.312 1 97.5 8 ARG B CA 1
ATOM 2995 C C . ARG B 1 8 ? -15.43 47.906 17.062 1 97.5 8 ARG B C 1
ATOM 2997 O O . ARG B 1 8 ? -14.43 47.594 16.406 1 97.5 8 ARG B O 1
ATOM 3004 N N . ASP B 1 9 ? -16.156 48.875 16.75 1 97.31 9 ASP B N 1
ATOM 3005 C CA . ASP B 1 9 ? -15.852 49.656 15.57 1 97.31 9 ASP B CA 1
ATOM 3006 C C . ASP B 1 9 ? -14.539 50.438 15.766 1 97.31 9 ASP B C 1
ATOM 3008 O O . ASP B 1 9 ? -13.719 50.5 14.844 1 97.31 9 ASP B O 1
ATOM 3012 N N . LYS B 1 10 ? -14.477 51 16.953 1 97.81 10 LYS B N 1
ATOM 3013 C CA . LYS B 1 10 ? -13.242 51.688 17.266 1 97.81 10 LYS B CA 1
ATOM 3014 C C . LYS B 1 10 ? -12.055 50.75 17.297 1 97.81 10 LYS B C 1
ATOM 3016 O O . LYS B 1 10 ? -10.953 51.094 16.859 1 97.81 10 LYS B O 1
ATOM 3021 N N . ALA B 1 11 ? -12.266 49.594 17.844 1 98.56 11 ALA B N 1
ATOM 3022 C CA . ALA B 1 11 ? -11.219 48.594 17.859 1 98.56 11 ALA B CA 1
ATOM 3023 C C . ALA B 1 11 ? -10.766 48.219 16.453 1 98.56 11 ALA B C 1
ATOM 3025 O O . ALA B 1 11 ? -9.57 48.125 16.172 1 98.56 11 ALA B O 1
ATOM 3026 N N . LEU B 1 12 ? -11.734 47.969 15.547 1 98.12 12 LEU B N 1
ATOM 3027 C CA . LEU B 1 12 ? -11.406 47.656 14.156 1 98.12 12 LEU B CA 1
ATOM 3028 C C . LEU B 1 12 ? -10.625 48.812 13.508 1 98.12 12 LEU B C 1
ATOM 3030 O O . LEU B 1 12 ? -9.68 48.562 12.75 1 98.12 12 LEU B O 1
ATOM 3034 N N . GLN B 1 13 ? -11.047 49.969 13.828 1 98 13 GLN B N 1
ATOM 3035 C CA . GLN B 1 13 ? -10.328 51.125 13.312 1 98 13 GLN B CA 1
ATOM 3036 C C . GLN B 1 13 ? -8.883 51.156 13.797 1 98 13 GLN B C 1
ATOM 3038 O O . GLN B 1 13 ? -7.969 51.469 13.031 1 98 13 GLN B O 1
ATOM 3043 N N . ASN B 1 14 ? -8.719 50.844 15.102 1 98 14 ASN B N 1
ATOM 3044 C CA . ASN B 1 14 ? -7.371 50.812 15.656 1 98 14 ASN B CA 1
ATOM 3045 C C . ASN B 1 14 ? -6.52 49.719 14.992 1 98 14 ASN B C 1
ATOM 3047 O O . ASN B 1 14 ? -5.328 49.938 14.75 1 98 14 ASN B O 1
ATOM 3051 N N . LEU B 1 15 ? -7.109 48.594 14.695 1 98.12 15 LEU B N 1
ATOM 3052 C CA . LEU B 1 15 ? -6.406 47.531 13.984 1 98.12 15 LEU B CA 1
ATOM 3053 C C . LEU B 1 15 ? -5.973 48 12.594 1 98.12 15 LEU B C 1
ATOM 3055 O O . LEU B 1 15 ? -4.836 47.75 12.18 1 98.12 15 LEU B O 1
ATOM 3059 N N . ASN B 1 16 ? -6.871 48.625 11.914 1 97.81 16 ASN B N 1
ATOM 3060 C CA . ASN B 1 16 ? -6.57 49.094 10.57 1 97.81 16 ASN B CA 1
ATOM 3061 C C . ASN B 1 16 ? -5.48 50.188 10.594 1 97.81 16 ASN B C 1
ATOM 3063 O O . ASN B 1 16 ? -4.605 50.188 9.734 1 97.81 16 ASN B O 1
ATOM 3067 N N . LYS B 1 17 ? -5.613 51.031 11.57 1 97.44 17 LYS B N 1
ATOM 3068 C CA . LYS B 1 17 ? -4.582 52.062 11.719 1 97.44 17 LYS B CA 1
ATOM 3069 C C . LYS B 1 17 ? -3.219 51.438 11.984 1 97.44 17 LYS B C 1
ATOM 3071 O O . LYS B 1 17 ? -2.205 51.875 11.438 1 97.44 17 LYS B O 1
ATOM 3076 N N . ALA B 1 18 ? -3.227 50.5 12.906 1 97.56 18 ALA B N 1
ATOM 3077 C CA . ALA B 1 18 ? -1.984 49.781 13.203 1 97.56 18 ALA B CA 1
ATOM 3078 C C . ALA B 1 18 ? -1.424 49.125 11.945 1 97.56 18 ALA B C 1
ATOM 3080 O O . ALA B 1 18 ? -0.225 49.219 11.672 1 97.56 18 ALA B O 1
ATOM 3081 N N . TYR B 1 19 ? -2.271 48.406 11.195 1 97.38 19 TYR B N 1
ATOM 3082 C CA . TYR B 1 19 ? -1.888 47.75 9.969 1 97.38 19 TYR B CA 1
ATOM 3083 C C . TYR B 1 19 ? -1.295 48.719 8.961 1 97.38 19 TYR B C 1
ATOM 3085 O O . TYR B 1 19 ? -0.263 48.438 8.344 1 97.38 19 TYR B O 1
ATOM 3093 N N . GLU B 1 20 ? -1.932 49.844 8.805 1 96.25 20 GLU B N 1
ATOM 3094 C CA . GLU B 1 20 ? -1.465 50.875 7.883 1 96.25 20 GLU B CA 1
ATOM 3095 C C . GLU B 1 20 ? -0.105 51.438 8.312 1 96.25 20 GLU B C 1
ATOM 3097 O O . GLU B 1 20 ? 0.77 51.656 7.473 1 96.25 20 GLU B O 1
ATOM 3102 N N . ARG B 1 21 ? -0.039 51.625 9.555 1 96 21 ARG B N 1
ATOM 3103 C CA . ARG B 1 21 ? 1.226 52.125 10.07 1 96 21 ARG B CA 1
ATOM 3104 C C . ARG B 1 21 ? 2.363 51.156 9.805 1 96 21 ARG B C 1
ATOM 3106 O O . ARG B 1 21 ? 3.449 51.531 9.383 1 96 21 ARG B O 1
ATOM 3113 N N . VAL B 1 22 ? 2.111 49.875 10.117 1 96.5 22 VAL B N 1
ATOM 3114 C CA . VAL B 1 22 ? 3.139 48.844 10.016 1 96.5 22 VAL B CA 1
ATOM 3115 C C . VAL B 1 22 ? 3.486 48.625 8.555 1 96.5 22 VAL B C 1
ATOM 3117 O O . VAL B 1 22 ? 4.637 48.312 8.227 1 96.5 22 VAL B O 1
ATOM 3120 N N . THR B 1 23 ? 2.551 48.688 7.629 1 94 23 THR B N 1
ATOM 3121 C CA . THR B 1 23 ? 2.775 48.406 6.219 1 94 23 THR B CA 1
ATOM 3122 C C . THR B 1 23 ? 3.301 49.625 5.484 1 94 23 THR B C 1
ATOM 3124 O O . THR B 1 23 ? 3.602 49.562 4.293 1 94 23 THR B O 1
ATOM 3127 N N . SER B 1 24 ? 3.391 50.594 6.184 1 87.44 24 SER B N 1
ATOM 3128 C CA . SER B 1 24 ? 4.023 51.781 5.621 1 87.44 24 SER B CA 1
ATOM 3129 C C . SER B 1 24 ? 5.535 51.594 5.508 1 87.44 24 SER B C 1
ATOM 3131 O O . SER B 1 24 ? 6.121 50.781 6.219 1 87.44 24 SER B O 1
ATOM 3133 N N . ASP B 1 25 ? 6.305 52.062 4.359 1 74.19 25 ASP B N 1
ATOM 3134 C CA . ASP B 1 25 ? 7.688 51.844 3.953 1 74.19 25 ASP B CA 1
ATOM 3135 C C . ASP B 1 25 ? 8.648 52.094 5.105 1 74.19 25 ASP B C 1
ATOM 3137 O O . ASP B 1 25 ? 9.734 51.531 5.168 1 74.19 25 ASP B O 1
ATOM 3141 N N . GLN B 1 26 ? 8.227 52.75 6.117 1 84.38 26 GLN B N 1
ATOM 3142 C CA . GLN B 1 26 ? 9.25 53.125 7.082 1 84.38 26 GLN B CA 1
ATOM 3143 C C . GLN B 1 26 ? 8.828 52.781 8.508 1 84.38 26 GLN B C 1
ATOM 3145 O O . GLN B 1 26 ? 9.094 53.531 9.445 1 84.38 26 GLN B O 1
ATOM 3150 N N . TYR B 1 27 ? 8.336 51.438 8.75 1 93.19 27 TYR B N 1
ATOM 3151 C CA . TYR B 1 27 ? 7.934 51.156 10.125 1 93.19 27 TYR B CA 1
ATOM 3152 C C . TYR B 1 27 ? 9.117 50.656 10.945 1 93.19 27 TYR B C 1
ATOM 3154 O O . TYR B 1 27 ? 9.922 49.844 10.469 1 93.19 27 TYR B O 1
ATOM 3162 N N . THR B 1 28 ? 9.328 51.25 12.109 1 94.31 28 THR B N 1
ATOM 3163 C CA . THR B 1 28 ? 10.281 50.781 13.102 1 94.31 28 THR B CA 1
ATOM 3164 C C . THR B 1 28 ? 9.562 50.344 14.383 1 94.31 28 THR B C 1
ATOM 3166 O O . THR B 1 28 ? 8.656 51.031 14.844 1 94.31 28 THR B O 1
ATOM 3169 N N . LEU B 1 29 ? 10 49.188 14.875 1 96.31 29 LEU B N 1
ATOM 3170 C CA . LEU B 1 29 ? 9.43 48.719 16.125 1 96.31 29 LEU B CA 1
ATOM 3171 C C . LEU B 1 29 ? 9.469 49.812 17.188 1 96.31 29 LEU B C 1
ATOM 3173 O O . LEU B 1 29 ? 10.438 50.562 17.281 1 96.31 29 LEU B O 1
ATOM 3177 N N . CYS B 1 30 ? 8.414 49.938 18 1 93.88 30 CYS B N 1
ATOM 3178 C CA . CYS B 1 30 ? 8.32 51.156 18.797 1 93.88 30 CYS B CA 1
ATOM 3179 C C . CYS B 1 30 ? 7.902 50.844 20.219 1 93.88 30 CYS B C 1
ATOM 3181 O O . CYS B 1 30 ? 7.949 51.719 21.094 1 93.88 30 CYS B O 1
ATOM 3183 N N . SER B 1 31 ? 7.52 49.656 20.547 1 95.44 31 SER B N 1
ATOM 3184 C CA . SER B 1 31 ? 7.098 49.312 21.906 1 95.44 31 SER B CA 1
ATOM 3185 C C . SER B 1 31 ? 8.297 49 22.797 1 95.44 31 SER B C 1
ATOM 3187 O O . SER B 1 31 ? 9.328 48.562 22.312 1 95.44 31 SER B O 1
ATOM 3189 N N . LYS B 1 32 ? 8.164 49.344 24.094 1 94.81 32 LYS B N 1
ATOM 3190 C CA . LYS B 1 32 ? 9.203 49 25.047 1 94.81 32 LYS B CA 1
ATOM 3191 C C . LYS B 1 32 ? 9.203 47.469 25.328 1 94.81 32 LYS B C 1
ATOM 3193 O O . LYS B 1 32 ? 10.141 46.969 25.922 1 94.81 32 LYS B O 1
ATOM 3198 N N . PHE B 1 33 ? 8.266 46.781 24.781 1 97.44 33 PHE B N 1
ATOM 3199 C CA . PHE B 1 33 ? 8.141 45.344 25.047 1 97.44 33 PHE B CA 1
ATOM 3200 C C . PHE B 1 33 ? 8.344 44.531 23.781 1 97.44 33 PHE B C 1
ATOM 3202 O O . PHE B 1 33 ? 7.672 43.5 23.562 1 97.44 33 PHE B O 1
ATOM 3209 N N . ILE B 1 34 ? 9.219 45 22.938 1 97.62 34 ILE B N 1
ATOM 3210 C CA . ILE B 1 34 ? 9.469 44.375 21.625 1 97.62 34 ILE B CA 1
ATOM 3211 C C . ILE B 1 34 ? 9.859 42.906 21.812 1 97.62 34 ILE B C 1
ATOM 3213 O O . ILE B 1 34 ? 9.336 42.031 21.125 1 97.62 34 ILE B O 1
ATOM 3217 N N . ASP B 1 35 ? 10.703 42.656 22.719 1 96.62 35 ASP B N 1
ATOM 3218 C CA . ASP B 1 35 ? 11.227 41.312 22.922 1 96.62 35 ASP B CA 1
ATOM 3219 C C . ASP B 1 35 ? 10.133 40.375 23.422 1 96.62 35 ASP B C 1
ATOM 3221 O O . ASP B 1 35 ? 10.047 39.219 22.984 1 96.62 35 ASP B O 1
ATOM 3225 N N . GLU B 1 36 ? 9.344 40.844 24.375 1 97.12 36 GLU B N 1
ATOM 3226 C CA . GLU B 1 36 ? 8.242 40.062 24.922 1 97.12 36 GLU B CA 1
ATOM 3227 C C . GLU B 1 36 ? 7.219 39.719 23.828 1 97.12 36 GLU B C 1
ATOM 3229 O O . GLU B 1 36 ? 6.785 38.594 23.703 1 97.12 36 GLU B O 1
ATOM 3234 N N . ILE B 1 37 ? 6.895 40.719 23.031 1 97.88 37 ILE B N 1
ATOM 3235 C CA . ILE B 1 37 ? 5.918 40.562 21.953 1 97.88 37 ILE B CA 1
ATOM 3236 C C . ILE B 1 37 ? 6.445 39.562 20.922 1 97.88 37 ILE B C 1
ATOM 3238 O O . ILE B 1 37 ? 5.719 38.688 20.5 1 97.88 37 ILE B O 1
ATOM 3242 N N . LYS B 1 38 ? 7.664 39.719 20.609 1 95.94 38 LYS B N 1
ATOM 3243 C CA . LYS B 1 38 ? 8.305 38.844 19.656 1 95.94 38 LYS B CA 1
ATOM 3244 C C . LYS B 1 38 ? 8.281 37.375 20.156 1 95.94 38 LYS B C 1
ATOM 3246 O O . LYS B 1 38 ? 7.969 36.469 19.391 1 95.94 38 LYS B O 1
ATOM 3251 N N . GLN B 1 39 ? 8.578 37.219 21.344 1 94.25 39 GLN B N 1
ATOM 3252 C CA . GLN B 1 39 ? 8.617 35.875 21.922 1 94.25 39 GLN B CA 1
ATOM 3253 C C . GLN B 1 39 ? 7.25 35.188 21.875 1 94.25 39 GLN B C 1
ATOM 3255 O O . GLN B 1 39 ? 7.152 34 21.594 1 94.25 39 GLN B O 1
ATOM 3260 N N . VAL B 1 40 ? 6.203 35.969 22.156 1 95.31 40 VAL B N 1
ATOM 3261 C CA . VAL B 1 40 ? 4.855 35.406 22.125 1 95.31 40 VAL B CA 1
ATOM 3262 C C . VAL B 1 40 ? 4.449 35.094 20.672 1 95.31 40 VAL B C 1
ATOM 3264 O O . VAL B 1 40 ? 3.912 34.031 20.391 1 95.31 40 VAL B O 1
ATOM 3267 N N . MET B 1 41 ? 4.738 36.031 19.766 1 94.06 41 MET B N 1
ATOM 3268 C CA . MET B 1 41 ? 4.312 35.875 18.375 1 94.06 41 MET B CA 1
ATOM 3269 C C . MET B 1 41 ? 5.004 34.719 17.703 1 94.06 41 MET B C 1
ATOM 3271 O O . MET B 1 41 ? 4.398 34.031 16.875 1 94.06 41 MET B O 1
ATOM 3275 N N . PHE B 1 42 ? 6.191 34.5 18.047 1 87.69 42 PHE B N 1
ATOM 3276 C CA . PHE B 1 42 ? 6.941 33.438 17.422 1 87.69 42 PHE B CA 1
ATOM 3277 C C . PHE B 1 42 ? 6.961 32.188 18.312 1 87.69 42 PHE B C 1
ATOM 3279 O O . PHE B 1 42 ? 7.648 31.203 18.016 1 87.69 42 PHE B O 1
ATOM 3286 N N . GLY B 1 43 ? 6.203 32.312 19.422 1 81.5 43 GLY B N 1
ATOM 3287 C CA . GLY B 1 43 ? 6.07 31.156 20.312 1 81.5 43 GLY B CA 1
ATOM 3288 C C . GLY B 1 43 ? 5.16 30.078 19.75 1 81.5 43 GLY B C 1
ATOM 3289 O O . GLY B 1 43 ? 4.477 30.297 18.75 1 81.5 43 GLY B O 1
ATOM 3290 N N . THR B 1 44 ? 5.133 28.938 20.469 1 75.12 44 THR B N 1
ATOM 3291 C CA . THR B 1 44 ? 4.473 27.734 19.953 1 75.12 44 THR B CA 1
ATOM 3292 C C . THR B 1 44 ? 3.012 27.703 20.391 1 75.12 44 THR B C 1
ATOM 3294 O O . THR B 1 44 ? 2.219 26.922 19.859 1 75.12 44 THR B O 1
ATOM 3297 N N . HIS B 1 45 ? 2.637 28.5 21.344 1 85.12 45 HIS B N 1
ATOM 3298 C CA . HIS B 1 45 ? 1.276 28.469 21.875 1 85.12 45 HIS B CA 1
ATOM 3299 C C . HIS B 1 45 ? 0.375 29.453 21.141 1 85.12 45 HIS B C 1
ATOM 3301 O O . HIS B 1 45 ? 0.336 30.641 21.469 1 85.12 45 HIS B O 1
ATOM 3307 N N . LEU B 1 46 ? -0.49 29.062 20.297 1 86.06 46 LEU B N 1
ATOM 3308 C CA . LEU B 1 46 ? -1.266 29.891 19.375 1 86.06 46 LEU B CA 1
ATOM 3309 C C . LEU B 1 46 ? -2.279 30.734 20.141 1 86.06 46 LEU B C 1
ATOM 3311 O O . LEU B 1 46 ? -2.484 31.906 19.812 1 86.06 46 LEU B O 1
ATOM 3315 N N . THR B 1 47 ? -2.867 30.141 21.172 1 91.12 47 THR B N 1
ATOM 3316 C CA . THR B 1 47 ? -3.891 30.875 21.906 1 91.12 47 THR B CA 1
ATOM 3317 C C . THR B 1 47 ? -3.305 32.125 22.562 1 91.12 47 THR B C 1
ATOM 3319 O O . THR B 1 47 ? -3.979 33.156 22.672 1 91.12 47 THR B O 1
ATOM 3322 N N . PHE B 1 48 ? -2.062 32.031 23 1 94.62 48 PHE B N 1
ATOM 3323 C CA . PHE B 1 48 ? -1.422 33.156 23.672 1 94.62 48 PHE B CA 1
ATOM 3324 C C . PHE B 1 48 ? -1.199 34.312 22.703 1 94.62 48 PHE B C 1
ATOM 3326 O O . PHE B 1 48 ? -1.204 35.469 23.094 1 94.62 48 PHE B O 1
ATOM 3333 N N . LYS B 1 49 ? -1.011 34 21.391 1 95.19 49 LYS B N 1
ATOM 3334 C CA . LYS B 1 49 ? -0.935 35.062 20.406 1 95.19 49 LYS B CA 1
ATOM 3335 C C . LYS B 1 49 ? -2.223 35.906 20.375 1 95.19 49 LYS B C 1
ATOM 3337 O O . LYS B 1 49 ? -2.182 37.125 20.438 1 95.19 49 LYS B O 1
ATOM 3342 N N . TYR B 1 50 ? -3.293 35.156 20.359 1 96.56 50 TYR B N 1
ATOM 3343 C CA . TYR B 1 50 ? -4.594 35.812 20.328 1 96.56 50 TYR B CA 1
ATOM 3344 C C . TYR B 1 50 ? -4.82 36.625 21.609 1 96.56 50 TYR B C 1
ATOM 3346 O O . TYR B 1 50 ? -5.305 37.75 21.562 1 96.56 50 TYR B O 1
ATOM 3354 N N . VAL B 1 51 ? -4.508 36 22.719 1 97.56 51 VAL B N 1
ATOM 3355 C CA . VAL B 1 51 ? -4.711 36.625 24.016 1 97.56 51 VAL B CA 1
ATOM 3356 C C . VAL B 1 51 ? -3.941 37.938 24.062 1 97.56 51 VAL B C 1
ATOM 3358 O O . VAL B 1 51 ? -4.496 39 24.453 1 97.56 51 VAL B O 1
ATOM 3361 N N . MET B 1 52 ? -2.736 37.906 23.656 1 98.44 52 MET B N 1
ATOM 3362 C CA . MET B 1 52 ? -1.896 39.094 23.703 1 98.44 52 MET B CA 1
ATOM 3363 C C . MET B 1 52 ? -2.42 40.156 22.766 1 98.44 52 MET B C 1
ATOM 3365 O O . MET B 1 52 ? -2.682 41.281 23.203 1 98.44 52 MET B O 1
ATOM 3369 N N . VAL B 1 53 ? -2.596 39.844 21.516 1 98.62 53 VAL B N 1
ATOM 3370 C CA . VAL B 1 53 ? -2.982 40.812 20.516 1 98.62 53 VAL B CA 1
ATOM 3371 C C . VAL B 1 53 ? -4.352 41.406 20.859 1 98.62 53 VAL B C 1
ATOM 3373 O O . VAL B 1 53 ? -4.57 42.594 20.719 1 98.62 53 VAL B O 1
ATOM 3376 N N . ASN B 1 54 ? -5.191 40.562 21.328 1 98.5 54 ASN B N 1
ATOM 3377 C CA . ASN B 1 54 ? -6.527 40.969 21.719 1 98.5 54 ASN B CA 1
ATOM 3378 C C . ASN B 1 54 ? -6.484 41.938 22.906 1 98.5 54 ASN B C 1
ATOM 3380 O O . ASN B 1 54 ? -7.23 42.906 22.953 1 98.5 54 ASN B O 1
ATOM 3384 N N . ALA B 1 55 ? -5.66 41.656 23.906 1 98.5 55 ALA B N 1
ATOM 3385 C CA . ALA B 1 55 ? -5.5 42.531 25.078 1 98.5 55 ALA B CA 1
ATOM 3386 C C . ALA B 1 55 ? -4.938 43.875 24.672 1 98.5 55 ALA B C 1
ATOM 3388 O O . ALA B 1 55 ? -5.402 44.906 25.156 1 98.5 55 ALA B O 1
ATOM 3389 N N . LEU B 1 56 ? -3.947 43.844 23.812 1 98.62 56 LEU B N 1
ATOM 3390 C CA . LEU B 1 56 ? -3.361 45.062 23.312 1 98.62 56 LEU B CA 1
ATOM 3391 C C . LEU B 1 56 ? -4.395 45.906 22.562 1 98.62 56 LEU B C 1
ATOM 3393 O O . LEU B 1 56 ? -4.488 47.125 22.75 1 98.62 56 LEU B O 1
ATOM 3397 N N . LEU B 1 57 ? -5.16 45.25 21.734 1 98.75 57 LEU B N 1
ATOM 3398 C CA . LEU B 1 57 ? -6.215 45.906 20.969 1 98.75 57 LEU B CA 1
ATOM 3399 C C . LEU B 1 57 ? -7.25 46.531 21.906 1 98.75 57 LEU B C 1
ATOM 3401 O O . LEU B 1 57 ? -7.652 47.656 21.703 1 98.75 57 LEU B O 1
ATOM 3405 N N . ALA B 1 58 ? -7.664 45.75 22.875 1 98.56 58 ALA B N 1
ATOM 3406 C CA . ALA B 1 58 ? -8.664 46.25 23.828 1 98.56 58 ALA B CA 1
ATOM 3407 C C . ALA B 1 58 ? -8.156 47.469 24.578 1 98.56 58 ALA B C 1
ATOM 3409 O O . ALA B 1 58 ? -8.867 48.469 24.672 1 98.56 58 ALA B O 1
ATOM 3410 N N . LYS B 1 59 ? -6.949 47.375 25.062 1 98 59 LYS B N 1
ATOM 3411 C CA . LYS B 1 59 ? -6.363 48.5 25.812 1 98 59 LYS B CA 1
ATOM 3412 C C . LYS B 1 59 ? -6.129 49.719 24.922 1 98 59 LYS B C 1
ATOM 3414 O O . LYS B 1 59 ? -6.25 50.844 25.375 1 98 59 LYS B O 1
ATOM 3419 N N . ALA B 1 60 ? -5.762 49.469 23.688 1 98.12 60 ALA B N 1
ATOM 3420 C CA . ALA B 1 60 ? -5.578 50.562 22.734 1 98.12 60 ALA B CA 1
ATOM 3421 C C . ALA B 1 60 ? -6.91 51.25 22.406 1 98.12 60 ALA B C 1
ATOM 3423 O O . ALA B 1 60 ? -6.938 52.375 21.953 1 98.12 60 ALA B O 1
ATOM 3424 N N . THR B 1 61 ? -7.949 50.562 22.578 1 98.38 61 THR B N 1
ATOM 3425 C CA . THR B 1 61 ? -9.281 51.062 22.281 1 98.38 61 THR B CA 1
ATOM 3426 C C . THR B 1 61 ? -9.883 51.75 23.5 1 98.38 61 THR B C 1
ATOM 3428 O O . THR B 1 61 ? -10.523 52.812 23.391 1 98.38 61 THR B O 1
ATOM 3431 N N . ASN B 1 62 ? -9.742 51.094 24.672 1 97.5 62 ASN B N 1
ATOM 3432 C CA . ASN B 1 62 ? -10.195 51.625 25.969 1 97.5 62 ASN B CA 1
ATOM 3433 C C . ASN B 1 62 ? -9.156 51.406 27.047 1 97.5 62 ASN B C 1
ATOM 3435 O O . ASN B 1 62 ? -8.961 50.281 27.516 1 97.5 62 ASN B O 1
ATOM 3439 N N . PRO B 1 63 ? -8.531 52.469 27.5 1 95.56 63 PRO B N 1
ATOM 3440 C CA . PRO B 1 63 ? -7.418 52.344 28.438 1 95.56 63 PRO B CA 1
ATOM 3441 C C . PRO B 1 63 ? -7.852 51.75 29.797 1 95.56 63 PRO B C 1
ATOM 3443 O O . PRO B 1 63 ? -7.008 51.344 30.594 1 95.56 63 PRO B O 1
ATOM 3446 N N . GLU B 1 64 ? -9.094 51.719 30.125 1 96.06 64 GLU B N 1
ATOM 3447 C CA . GLU B 1 64 ? -9.586 51.188 31.406 1 96.06 64 GLU B CA 1
ATOM 3448 C C . GLU B 1 64 ? -9.562 49.688 31.438 1 96.06 64 GLU B C 1
ATOM 3450 O O . GLU B 1 64 ? -9.703 49.062 32.5 1 96.06 64 GLU B O 1
ATOM 3455 N N . VAL B 1 65 ? -9.336 49.125 30.281 1 97.06 65 VAL B N 1
ATOM 3456 C CA . VAL B 1 65 ? -9.328 47.656 30.156 1 97.06 65 VAL B CA 1
ATOM 3457 C C . VAL B 1 65 ? -8.18 47.062 30.969 1 97.06 65 VAL B C 1
ATOM 3459 O O . VAL B 1 65 ? -7.074 47.625 30.984 1 97.06 65 VAL B O 1
ATOM 3462 N N . ASN B 1 66 ? -8.477 46.031 31.703 1 96.81 66 ASN B N 1
ATOM 3463 C CA . ASN B 1 66 ? -7.449 45.219 32.344 1 96.81 66 ASN B CA 1
ATOM 3464 C C . ASN B 1 66 ? -6.953 44.094 31.422 1 96.81 66 ASN B C 1
ATOM 3466 O O . ASN B 1 66 ? -7.684 43.156 31.156 1 96.81 66 ASN B O 1
ATOM 3470 N N . ALA B 1 67 ? -5.723 44.188 31.031 1 96.56 67 ALA B N 1
ATOM 3471 C CA . ALA B 1 67 ? -5.152 43.312 30 1 96.56 67 ALA B CA 1
ATOM 3472 C C . ALA B 1 67 ? -5.07 41.875 30.484 1 96.56 67 ALA B C 1
ATOM 3474 O O . ALA B 1 67 ? -4.918 40.969 29.688 1 96.56 67 ALA B O 1
ATOM 3475 N N . LEU B 1 68 ? -5.254 41.594 31.734 1 97.12 68 LEU B N 1
ATOM 3476 C CA . LEU B 1 68 ? -5.164 40.25 32.281 1 97.12 68 LEU B CA 1
ATOM 3477 C C . LEU B 1 68 ? -6.508 39.531 32.188 1 97.12 68 LEU B C 1
ATOM 3479 O O . LEU B 1 68 ? -6.582 38.312 32.344 1 97.12 68 LEU B O 1
ATOM 3483 N N . CYS B 1 69 ? -7.543 40.281 31.938 1 96.62 69 CYS B N 1
ATOM 3484 C CA . CYS B 1 69 ? -8.875 39.688 31.922 1 96.62 69 CYS B CA 1
ATOM 3485 C C . CYS B 1 69 ? -9.125 38.938 30.625 1 96.62 69 CYS B C 1
ATOM 3487 O O . CYS B 1 69 ? -8.867 39.469 29.531 1 96.62 69 CYS B O 1
ATOM 3489 N N . LEU B 1 70 ? -9.664 37.719 30.703 1 95.62 70 LEU B N 1
ATOM 3490 C CA . LEU B 1 70 ? -9.859 36.844 29.547 1 95.62 70 LEU B CA 1
ATOM 3491 C C . LEU B 1 70 ? -11.352 36.656 29.266 1 95.62 70 LEU B C 1
ATOM 3493 O O . LEU B 1 70 ? -11.742 36.375 28.141 1 95.62 70 LEU B O 1
ATOM 3497 N N . GLN B 1 71 ? -12.094 36.656 30.344 1 94.5 71 GLN B N 1
ATOM 3498 C CA . GLN B 1 71 ? -13.523 36.375 30.234 1 94.5 71 GLN B CA 1
ATOM 3499 C C . GLN B 1 71 ? -14.344 37.469 30.906 1 94.5 71 GLN B C 1
ATOM 3501 O O . GLN B 1 71 ? -13.875 38.094 31.859 1 94.5 71 GLN B O 1
ATOM 3506 N N . LYS B 1 72 ? -15.602 37.594 30.469 1 91.81 72 LYS B N 1
ATOM 3507 C CA . LYS B 1 72 ? -16.5 38.594 31.016 1 91.81 72 LYS B CA 1
ATOM 3508 C C . LYS B 1 72 ? -16.75 38.344 32.5 1 91.81 72 LYS B C 1
ATOM 3510 O O . LYS B 1 72 ? -17.047 39.281 33.25 1 91.81 72 LYS B O 1
ATOM 3515 N N . LYS B 1 73 ? -16.562 37.188 32.906 1 91 73 LYS B N 1
ATOM 3516 C CA . LYS B 1 73 ? -16.906 36.812 34.281 1 91 73 LYS B CA 1
ATOM 3517 C C . LYS B 1 73 ? -15.781 37.188 35.25 1 91 73 LYS B C 1
ATOM 3519 O O . LYS B 1 73 ? -15.906 36.969 36.438 1 91 73 LYS B O 1
ATOM 3524 N N . SER B 1 74 ? -14.656 37.688 34.688 1 93 74 SER B N 1
ATOM 3525 C CA . SER B 1 74 ? -13.602 38.156 35.594 1 93 74 SER B CA 1
ATOM 3526 C C . SER B 1 74 ? -14.141 39.188 36.562 1 93 74 SER B C 1
ATOM 3528 O O . SER B 1 74 ? -14.977 40.031 36.219 1 93 74 SER B O 1
ATOM 3530 N N . VAL B 1 75 ? -13.562 39.156 37.812 1 90.94 75 VAL B N 1
ATOM 3531 C CA . VAL B 1 75 ? -14.047 40.062 38.844 1 90.94 75 VAL B CA 1
ATOM 3532 C C . VAL B 1 75 ? -13.062 41.219 39 1 90.94 75 VAL B C 1
ATOM 3534 O O . VAL B 1 75 ? -13.281 42.094 39.812 1 90.94 75 VAL B O 1
ATOM 3537 N N . LEU B 1 76 ? -12.086 41.281 38.219 1 93.5 76 LEU B N 1
ATOM 3538 C CA . LEU B 1 76 ? -11.086 42.312 38.312 1 93.5 76 LEU B CA 1
ATOM 3539 C C . LEU B 1 76 ? -11.594 43.625 37.688 1 93.5 76 LEU B C 1
ATOM 3541 O O . LEU B 1 76 ? -12.328 43.562 36.688 1 93.5 76 LEU B O 1
ATOM 3545 N N . PRO B 1 77 ? -11.148 44.719 38.312 1 94.31 77 PRO B N 1
ATOM 3546 C CA . PRO B 1 77 ? -11.484 45.969 37.656 1 94.31 77 PRO B CA 1
ATOM 3547 C C . PRO B 1 77 ? -10.906 46.062 36.219 1 94.31 77 PRO B C 1
ATOM 3549 O O . PRO B 1 77 ? -9.766 45.656 36 1 94.31 77 PRO B O 1
ATOM 3552 N N . GLY B 1 78 ? -11.82 46.531 35.281 1 95.69 78 GLY B N 1
ATOM 3553 C CA . GLY B 1 78 ? -11.383 46.656 33.906 1 95.69 78 GLY B CA 1
ATOM 3554 C C . GLY B 1 78 ? -11.719 45.438 33.062 1 95.69 78 GLY B C 1
ATOM 3555 O O . GLY B 1 78 ? -11.297 45.344 31.906 1 95.69 78 GLY B O 1
ATOM 3556 N N . ALA B 1 79 ? -12.5 44.562 33.656 1 96.81 79 ALA B N 1
ATOM 3557 C CA . ALA B 1 79 ? -12.953 43.375 32.938 1 96.81 79 ALA B CA 1
ATOM 3558 C C . ALA B 1 79 ? -13.766 43.75 31.703 1 96.81 79 ALA B C 1
ATOM 3560 O O . ALA B 1 79 ? -14.492 44.75 31.719 1 96.81 79 ALA B O 1
ATOM 3561 N N . TYR B 1 80 ? -13.602 43.031 30.672 1 96.62 80 TYR B N 1
ATOM 3562 C CA . TYR B 1 80 ? -14.289 43.281 29.406 1 96.62 80 TYR B CA 1
ATOM 3563 C C . TYR B 1 80 ? -14.617 42 28.672 1 96.62 80 TYR B C 1
ATOM 3565 O O . TYR B 1 80 ? -14.227 40.906 29.109 1 96.62 80 TYR B O 1
ATOM 3573 N N . ASP B 1 81 ? -15.375 42.031 27.641 1 95.81 81 ASP B N 1
ATOM 3574 C CA . ASP B 1 81 ? -15.734 40.875 26.859 1 95.81 81 ASP B CA 1
ATOM 3575 C C . ASP B 1 81 ? -14.664 40.562 25.812 1 95.81 81 ASP B C 1
ATOM 3577 O O . ASP B 1 81 ? -14.867 40.75 24.625 1 95.81 81 ASP B O 1
ATOM 3581 N N . ALA B 1 82 ? -13.656 39.938 26.328 1 96.94 82 ALA B N 1
ATOM 3582 C CA . ALA B 1 82 ? -12.492 39.656 25.5 1 96.94 82 ALA B CA 1
ATOM 3583 C C . ALA B 1 82 ? -12.859 38.688 24.375 1 96.94 82 ALA B C 1
ATOM 3585 O O . ALA B 1 82 ? -12.391 38.844 23.234 1 96.94 82 ALA B O 1
ATOM 3586 N N . ARG B 1 83 ? -13.672 37.719 24.641 1 95.75 83 ARG B N 1
ATOM 3587 C CA . ARG B 1 83 ? -14.055 36.688 23.688 1 95.75 83 ARG B CA 1
ATOM 3588 C C . ARG B 1 83 ? -14.773 37.312 22.484 1 95.75 83 ARG B C 1
ATOM 3590 O O . ARG B 1 83 ? -14.453 37 21.344 1 95.75 83 ARG B O 1
ATOM 3597 N N . THR B 1 84 ? -15.711 38.125 22.797 1 95.81 84 THR B N 1
ATOM 3598 C CA . THR B 1 84 ? -16.5 38.75 21.734 1 95.81 84 THR B CA 1
ATOM 3599 C C . THR B 1 84 ? -15.617 39.656 20.875 1 95.81 84 THR B C 1
ATOM 3601 O O . THR B 1 84 ? -15.75 39.688 19.656 1 95.81 84 THR B O 1
ATOM 3604 N N . LEU B 1 85 ? -14.766 40.438 21.531 1 97.31 85 LEU B N 1
ATOM 3605 C CA . LEU B 1 85 ? -13.859 41.312 20.781 1 97.31 85 LEU B CA 1
ATOM 3606 C C . LEU B 1 85 ? -12.984 40.5 19.828 1 97.31 85 LEU B C 1
ATOM 3608 O O . LEU B 1 85 ? -12.844 40.844 18.656 1 97.31 85 LEU B O 1
ATOM 3612 N N . CYS B 1 86 ? -12.438 39.438 20.328 1 97.81 86 CYS B N 1
ATOM 3613 C CA . CYS B 1 86 ? -11.555 38.594 19.531 1 97.81 86 CYS B CA 1
ATOM 3614 C C . CYS B 1 86 ? -12.312 37.969 18.359 1 97.81 86 CYS B C 1
ATOM 3616 O O . CYS B 1 86 ? -11.867 38.031 17.219 1 97.81 86 CYS B O 1
ATOM 3618 N N . HIS B 1 87 ? -13.445 37.375 18.625 1 95.94 87 HIS B N 1
ATOM 3619 C CA . HIS B 1 87 ? -14.234 36.625 17.656 1 95.94 87 HIS B CA 1
ATOM 3620 C C . HIS B 1 87 ? -14.781 37.531 16.562 1 95.94 87 HIS B C 1
ATOM 3622 O O . HIS B 1 87 ? -14.844 37.156 15.391 1 95.94 87 HIS B O 1
ATOM 3628 N N . LYS B 1 88 ? -15.133 38.719 16.953 1 96.19 88 LYS B N 1
ATOM 3629 C CA . LYS B 1 88 ? -15.867 39.594 16.016 1 96.19 88 LYS B CA 1
ATOM 3630 C C . LYS B 1 88 ? -14.93 40.562 15.32 1 96.19 88 LYS B C 1
ATOM 3632 O O . LYS B 1 88 ? -15.266 41.125 14.266 1 96.19 88 LYS B O 1
ATOM 3637 N N . VAL B 1 89 ? -13.773 40.781 15.906 1 97.69 89 VAL B N 1
ATOM 3638 C CA . VAL B 1 89 ? -12.93 41.844 15.352 1 97.69 89 VAL B CA 1
ATOM 3639 C C . VAL B 1 89 ? -11.57 41.25 14.953 1 97.69 89 VAL B C 1
ATOM 3641 O O . VAL B 1 89 ? -11.203 41.281 13.773 1 97.69 89 VAL B O 1
ATOM 3644 N N . LEU B 1 90 ? -10.898 40.625 15.883 1 98.12 90 LEU B N 1
ATOM 3645 C CA . LEU B 1 90 ? -9.523 40.219 15.641 1 98.12 90 LEU B CA 1
ATOM 3646 C C . LEU B 1 90 ? -9.477 39.031 14.672 1 98.12 90 LEU B C 1
ATOM 3648 O O . LEU B 1 90 ? -8.664 39.031 13.742 1 98.12 90 LEU B O 1
ATOM 3652 N N . VAL B 1 91 ? -10.328 38.031 14.875 1 95.06 91 VAL B N 1
ATOM 3653 C CA . VAL B 1 91 ? -10.32 36.812 14.07 1 95.06 91 VAL B CA 1
ATOM 3654 C C . VAL B 1 91 ? -10.617 37.156 12.617 1 95.06 91 VAL B C 1
ATOM 3656 O O . VAL B 1 91 ? -9.867 36.781 11.719 1 95.06 91 VAL B O 1
ATOM 3659 N N . PRO B 1 92 ? -11.68 37.938 12.312 1 95.5 92 PRO B N 1
ATOM 3660 C CA . PRO B 1 92 ? -11.898 38.281 10.906 1 95.5 92 PRO B CA 1
ATOM 3661 C C . PRO B 1 92 ? -10.742 39.094 10.32 1 95.5 92 PRO B C 1
ATOM 3663 O O . PRO B 1 92 ? -10.391 38.938 9.156 1 95.5 92 PRO B O 1
ATOM 3666 N N . PHE B 1 93 ? -10.172 40 11.109 1 96.06 93 PHE B N 1
ATOM 3667 C CA . PHE B 1 93 ? -9.039 40.781 10.648 1 96.06 93 PHE B CA 1
ATOM 3668 C C . PHE B 1 93 ? -7.859 39.906 10.281 1 96.06 93 PHE B C 1
ATOM 3670 O O . PHE B 1 93 ? -7.207 40.125 9.258 1 96.06 93 PHE B O 1
ATOM 3677 N N . GLU B 1 94 ? -7.535 38.938 11.125 1 94.62 94 GLU B N 1
ATOM 3678 C CA . GLU B 1 94 ? -6.449 38 10.852 1 94.62 94 GLU B CA 1
ATOM 3679 C C . GLU B 1 94 ? -6.648 37.312 9.516 1 94.62 94 GLU B C 1
ATOM 3681 O O . GLU B 1 94 ? -5.703 37.156 8.734 1 94.62 94 GLU B O 1
ATOM 3686 N N . ARG B 1 95 ? -7.836 36.844 9.336 1 86.81 95 ARG B N 1
ATOM 3687 C CA . ARG B 1 95 ? -8.172 36.094 8.117 1 86.81 95 ARG B CA 1
ATOM 3688 C C . ARG B 1 95 ? -7.977 36.969 6.883 1 86.81 95 ARG B C 1
ATOM 3690 O O . ARG B 1 95 ? -7.449 36.531 5.867 1 86.81 95 ARG B O 1
ATOM 3697 N N . ASP B 1 96 ? -8.32 38.156 7 1 89.88 96 ASP B N 1
ATOM 3698 C CA . ASP B 1 96 ? -8.352 39.062 5.859 1 89.88 96 ASP B CA 1
ATOM 3699 C C . ASP B 1 96 ? -6.961 39.625 5.57 1 89.88 96 ASP B C 1
ATOM 3701 O O . ASP B 1 96 ? -6.586 39.812 4.406 1 89.88 96 ASP B O 1
ATOM 3705 N N . LYS B 1 97 ? -6.238 39.844 6.703 1 91.56 97 LYS B N 1
ATOM 3706 C CA . LYS B 1 97 ? -5.078 40.719 6.473 1 91.56 97 LYS B CA 1
ATOM 3707 C C . LYS B 1 97 ? -3.791 40.031 6.922 1 91.56 97 LYS B C 1
ATOM 3709 O O . LYS B 1 97 ? -2.697 40.406 6.508 1 91.56 97 LYS B O 1
ATOM 3714 N N . LEU B 1 98 ? -3.916 39.062 7.777 1 91.25 98 LEU B N 1
ATOM 3715 C CA . LEU B 1 98 ? -2.695 38.531 8.375 1 91.25 98 LEU B CA 1
ATOM 3716 C C . LEU B 1 98 ? -2.465 37.094 7.969 1 91.25 98 LEU B C 1
ATOM 3718 O O . LEU B 1 98 ? -1.56 36.438 8.484 1 91.25 98 LEU B O 1
ATOM 3722 N N . ASN B 1 99 ? -3.309 36.531 7.109 1 81 99 ASN B N 1
ATOM 3723 C CA . ASN B 1 99 ? -3.16 35.188 6.52 1 81 99 ASN B CA 1
ATOM 3724 C C . ASN B 1 99 ? -2.961 34.125 7.594 1 81 99 ASN B C 1
ATOM 3726 O O . ASN B 1 99 ? -2.051 33.312 7.488 1 81 99 ASN B O 1
ATOM 3730 N N . GLY B 1 100 ? -3.686 34.312 8.664 1 82.06 100 GLY B N 1
ATOM 3731 C CA . GLY B 1 100 ? -3.67 33.281 9.695 1 82.06 100 GLY B CA 1
ATOM 3732 C C . GLY B 1 100 ? -2.412 33.312 10.547 1 82.06 100 GLY B C 1
ATOM 3733 O O . GLY B 1 100 ? -2.057 32.312 11.18 1 82.06 100 GLY B O 1
ATOM 3734 N N . ALA B 1 101 ? -1.717 34.375 10.633 1 86.88 101 ALA B N 1
ATOM 3735 C CA . ALA B 1 101 ? -0.418 34.5 11.289 1 86.88 101 ALA B CA 1
ATOM 3736 C C . ALA B 1 101 ? -0.537 34.25 12.789 1 86.88 101 ALA B C 1
ATOM 3738 O O . ALA B 1 101 ? 0.444 33.875 13.445 1 86.88 101 ALA B O 1
ATOM 3739 N N . LEU B 1 102 ? -1.751 34.406 13.359 1 91.06 102 LEU B N 1
ATOM 3740 C CA . LEU B 1 102 ? -1.928 34.156 14.789 1 91.06 102 LEU B CA 1
ATOM 3741 C C . LEU B 1 102 ? -2.227 32.688 15.07 1 91.06 102 LEU B C 1
ATOM 3743 O O . LEU B 1 102 ? -2.07 32.219 16.203 1 91.06 102 LEU B O 1
ATOM 3747 N N . GLY B 1 103 ? -2.58 32 14.086 1 80.81 103 GLY B N 1
ATOM 3748 C CA . GLY B 1 103 ? -2.854 30.594 14.25 1 80.81 103 GLY B CA 1
ATOM 3749 C C . GLY B 1 103 ? -4.055 30.125 13.445 1 80.81 103 GLY B C 1
ATOM 3750 O O . GLY B 1 103 ? -4.273 28.906 13.297 1 80.81 103 GLY B O 1
ATOM 3751 N N . GLY B 1 104 ? -4.875 31.078 13.039 1 80.5 104 GLY B N 1
ATOM 3752 C CA . GLY B 1 104 ? -5.988 30.75 12.156 1 80.5 104 GLY B CA 1
ATOM 3753 C C . GLY B 1 104 ? -7.172 30.156 12.891 1 80.5 104 GLY B C 1
ATOM 3754 O O . GLY B 1 104 ? -7.996 29.469 12.289 1 80.5 104 GLY B O 1
ATOM 3755 N N . SER B 1 105 ? -7.266 30.297 14.109 1 80.25 105 SER B N 1
ATOM 3756 C CA . SER B 1 105 ? -8.359 29.766 14.914 1 80.25 105 SER B CA 1
ATOM 3757 C C . SER B 1 105 ? -9.625 30.609 14.758 1 80.25 105 SER B C 1
ATOM 3759 O O . SER B 1 105 ? -9.555 31.844 14.68 1 80.25 105 SER B O 1
ATOM 3761 N N . ASN B 1 106 ? -10.773 29.953 14.781 1 80.06 106 ASN B N 1
ATOM 3762 C CA . ASN B 1 106 ? -12.047 30.641 14.68 1 80.06 106 ASN B CA 1
ATOM 3763 C C . ASN B 1 106 ? -12.516 31.172 16.031 1 80.06 106 ASN B C 1
ATOM 3765 O O . ASN B 1 106 ? -13.164 32.219 16.109 1 80.06 106 ASN B O 1
ATOM 3769 N N . GLU B 1 107 ? -12.25 30.391 17.125 1 87.31 107 GLU B N 1
ATOM 3770 C CA . GLU B 1 107 ? -12.672 30.766 18.469 1 87.31 107 GLU B CA 1
ATOM 3771 C C . GLU B 1 107 ? -11.555 30.531 19.484 1 87.31 107 GLU B C 1
ATOM 3773 O O . GLU B 1 107 ? -11.68 29.672 20.359 1 87.31 107 GLU B O 1
ATOM 3778 N N . PRO B 1 108 ? -10.594 31.406 19.422 1 90.38 108 PRO B N 1
ATOM 3779 C CA . PRO B 1 108 ? -9.398 31.172 20.25 1 90.38 108 PRO B CA 1
ATOM 3780 C C . PRO B 1 108 ? -9.711 31.203 21.75 1 90.38 108 PRO B C 1
ATOM 3782 O O . PRO B 1 108 ? -9.062 30.484 22.531 1 90.38 108 PRO B O 1
ATOM 3785 N N . PHE B 1 109 ? -10.719 31.875 22.203 1 93.81 109 PHE B N 1
ATOM 3786 C CA . PHE B 1 109 ? -10.969 32.094 23.625 1 93.81 109 PHE B CA 1
ATOM 3787 C C . PHE B 1 109 ? -11.812 30.953 24.203 1 93.81 109 PHE B C 1
ATOM 3789 O O . PHE B 1 109 ? -12.133 30.938 25.391 1 93.81 109 PHE B O 1
ATOM 3796 N N . LEU B 1 110 ? -12.117 29.969 23.344 1 87.44 110 LEU B N 1
ATOM 3797 C CA . LEU B 1 110 ? -12.75 28.75 23.812 1 87.44 110 LEU B CA 1
ATOM 3798 C C . LEU B 1 110 ? -11.703 27.688 24.172 1 87.44 110 LEU B C 1
ATOM 3800 O O . LEU B 1 110 ? -12.031 26.641 24.719 1 87.44 110 LEU B O 1
ATOM 3804 N N . ASN B 1 111 ? -10.5 28.047 23.922 1 81.56 111 ASN B N 1
ATOM 3805 C CA . ASN B 1 111 ? -9.422 27.094 24.203 1 81.56 111 ASN B CA 1
ATOM 3806 C C . ASN B 1 111 ? -8.664 27.453 25.469 1 81.56 111 ASN B C 1
ATOM 3808 O O . ASN B 1 111 ? -8.508 28.641 25.797 1 81.56 111 ASN B O 1
ATOM 3812 N N . LYS B 1 112 ? -8.352 26.375 26.234 1 78.94 112 LYS B N 1
ATOM 3813 C CA . LYS B 1 112 ? -7.445 26.656 27.344 1 78.94 112 LYS B CA 1
ATOM 3814 C C . LYS B 1 112 ? -6.094 27.156 26.844 1 78.94 112 LYS B C 1
ATOM 3816 O O . LYS B 1 112 ? -5.574 26.656 25.844 1 78.94 112 LYS B O 1
ATOM 3821 N N . PRO B 1 113 ? -5.66 28.281 27.406 1 86.19 113 PRO B N 1
ATOM 3822 C CA . PRO B 1 113 ? -5.922 28.859 28.719 1 86.19 113 PRO B CA 1
ATOM 3823 C C . PRO B 1 113 ? -6.871 30.062 28.656 1 86.19 113 PRO B C 1
ATOM 3825 O O . PRO B 1 113 ? -7.199 30.641 29.703 1 86.19 113 PRO B O 1
ATOM 3828 N N . ALA B 1 114 ? -7.359 30.406 27.516 1 90.25 114 ALA B N 1
ATOM 3829 C CA . ALA B 1 114 ? -8.156 31.609 27.375 1 90.25 114 ALA B CA 1
ATOM 3830 C C . ALA B 1 114 ? -9.531 31.453 28.016 1 90.25 114 ALA B C 1
ATOM 3832 O O . ALA B 1 114 ? -10.266 32.438 28.188 1 90.25 114 ALA B O 1
ATOM 3833 N N . ARG B 1 115 ? -9.773 30.234 28.469 1 91.38 115 ARG B N 1
ATOM 3834 C CA . ARG B 1 115 ? -11.078 29.969 29.078 1 91.38 115 ARG B CA 1
ATOM 3835 C C . ARG B 1 115 ? -11.102 30.406 30.547 1 91.38 115 ARG B C 1
ATOM 3837 O O . ARG B 1 115 ? -12.18 30.562 31.125 1 91.38 115 ARG B O 1
ATOM 3844 N N . PHE B 1 116 ? -9.984 30.578 31.172 1 94.25 116 PHE B N 1
ATOM 3845 C CA . PHE B 1 116 ? -9.93 31.094 32.531 1 94.25 116 PHE B CA 1
ATOM 3846 C C . PHE B 1 116 ? -10.406 32.531 32.594 1 94.25 116 PHE B C 1
ATOM 3848 O O . PHE B 1 116 ? -10.352 33.25 31.594 1 94.25 116 PHE B O 1
ATOM 3855 N N . PRO B 1 117 ? -10.844 32.906 33.75 1 94.94 117 PRO B N 1
ATOM 3856 C CA . PRO B 1 117 ? -11.336 34.312 33.812 1 94.94 117 PRO B CA 1
ATOM 3857 C C . PRO B 1 117 ? -10.227 35.344 33.594 1 94.94 117 PRO B C 1
ATOM 3859 O O . PRO B 1 117 ? -10.461 36.375 32.969 1 94.94 117 PRO B O 1
ATOM 3862 N N . GLU B 1 118 ? -9.047 35.062 34.156 1 96 118 GLU B N 1
ATOM 3863 C CA . GLU B 1 118 ? -7.906 35.969 34.031 1 96 118 GLU B CA 1
ATOM 3864 C C . GLU B 1 118 ? -6.609 35.188 33.812 1 96 118 GLU B C 1
ATOM 3866 O O . GLU B 1 118 ? -6.496 34.031 34.188 1 96 118 GLU B O 1
ATOM 3871 N N . LEU B 1 119 ? -5.695 35.906 33.156 1 95.62 119 LEU B N 1
ATOM 3872 C CA . LEU B 1 119 ? -4.34 35.375 33.094 1 95.62 119 LEU B CA 1
ATOM 3873 C C . LEU B 1 119 ? -3.699 35.344 34.5 1 95.62 119 LEU B C 1
ATOM 3875 O O . LEU B 1 119 ? -3.723 36.375 35.188 1 95.62 119 LEU B O 1
ATOM 3879 N N . SER B 1 120 ? -3.236 34.219 34.812 1 94.5 120 SER B N 1
ATOM 3880 C CA . SER B 1 120 ? -2.523 34.031 36.062 1 94.5 120 SER B CA 1
ATOM 3881 C C . SER B 1 120 ? -1.496 32.906 35.938 1 94.5 120 SER B C 1
ATOM 3883 O O . SER B 1 120 ? -1.693 31.953 35.188 1 94.5 120 SER B O 1
ATOM 3885 N N . THR B 1 121 ? -0.423 33.062 36.625 1 93.19 121 THR B N 1
ATOM 3886 C CA . THR B 1 121 ? 0.603 32.031 36.594 1 93.19 121 THR B CA 1
ATOM 3887 C C . THR B 1 121 ? 0.062 30.703 37.156 1 93.19 121 THR B C 1
ATOM 3889 O O . THR B 1 121 ? 0.682 29.656 36.969 1 93.19 121 THR B O 1
ATOM 3892 N N . ASN B 1 122 ? -1.147 30.781 37.656 1 90.81 122 ASN B N 1
ATOM 3893 C CA . ASN B 1 122 ? -1.788 29.578 38.188 1 90.81 122 ASN B CA 1
ATOM 3894 C C . ASN B 1 122 ? -2.662 28.906 37.125 1 90.81 122 ASN B C 1
ATOM 3896 O O . ASN B 1 122 ? -3.195 27.812 37.375 1 90.81 122 ASN B O 1
ATOM 3900 N N . ASN B 1 123 ? -2.836 29.547 36 1 92.19 123 ASN B N 1
ATOM 3901 C CA . ASN B 1 123 ? -3.641 28.938 34.969 1 92.19 123 ASN B CA 1
ATOM 3902 C C . ASN B 1 123 ? -3.074 27.578 34.531 1 92.19 123 ASN B C 1
ATOM 3904 O O . ASN B 1 123 ? -1.86 27.375 34.594 1 92.19 123 ASN B O 1
ATOM 3908 N N . ALA B 1 124 ? -3.893 26.688 34.188 1 87.06 124 ALA B N 1
ATOM 3909 C CA . ALA B 1 124 ? -3.473 25.359 33.75 1 87.06 124 ALA B CA 1
ATOM 3910 C C . ALA B 1 124 ? -2.832 25.422 32.344 1 87.06 124 ALA B C 1
ATOM 3912 O O . ALA B 1 124 ? -3.492 25.766 31.375 1 87.06 124 ALA B O 1
ATOM 3913 N N . VAL B 1 125 ? -1.568 25.328 32.281 1 85.88 125 VAL B N 1
ATOM 3914 C CA . VAL B 1 125 ? -0.81 25.234 31.031 1 85.88 125 VAL B CA 1
ATOM 3915 C C . VAL B 1 125 ? 0.295 24.188 31.188 1 85.88 125 VAL B C 1
ATOM 3917 O O . VAL B 1 125 ? 0.661 23.828 32.312 1 85.88 125 VAL B O 1
ATOM 3920 N N . ARG B 1 126 ? 0.749 23.625 30.078 1 76.56 126 ARG B N 1
ATOM 3921 C CA . ARG B 1 126 ? 1.846 22.656 30.094 1 76.56 126 ARG B CA 1
ATOM 3922 C C . ARG B 1 126 ? 3.127 23.312 30.609 1 76.56 126 ARG B C 1
ATOM 3924 O O . ARG B 1 126 ? 3.408 24.469 30.312 1 76.56 126 ARG B O 1
ATOM 3931 N N . LYS B 1 127 ? 3.863 22.531 31.312 1 82.25 127 LYS B N 1
ATOM 3932 C CA . LYS B 1 127 ? 5.133 23.031 31.828 1 82.25 127 LYS B CA 1
ATOM 3933 C C . LYS B 1 127 ? 6.113 23.312 30.688 1 82.25 127 LYS B C 1
ATOM 3935 O O . LYS B 1 127 ? 5.863 22.953 29.547 1 82.25 127 LYS B O 1
ATOM 3940 N N . GLY B 1 128 ? 7.145 24.203 31 1 83.88 128 GLY B N 1
ATOM 3941 C CA . GLY B 1 128 ? 8.148 24.5 29.984 1 83.88 128 GLY B CA 1
ATOM 3942 C C . GLY B 1 128 ? 7.844 25.766 29.203 1 83.88 128 GLY B C 1
ATOM 3943 O O . GLY B 1 128 ? 7.633 26.828 29.797 1 83.88 128 GLY B O 1
ATOM 3944 N N . LYS B 1 129 ? 7.777 25.672 27.922 1 83.19 129 LYS B N 1
ATOM 3945 C CA . LYS B 1 129 ? 7.668 26.844 27.062 1 83.19 129 LYS B CA 1
ATOM 3946 C C . LYS B 1 129 ? 6.316 27.531 27.219 1 83.19 129 LYS B C 1
ATOM 3948 O O . LYS B 1 129 ? 6.234 28.766 27.219 1 83.19 129 LYS B O 1
ATOM 3953 N N . ASP B 1 130 ? 5.297 26.75 27.391 1 88 130 ASP B N 1
ATOM 3954 C CA . ASP B 1 130 ? 3.967 27.328 27.531 1 88 130 ASP B CA 1
ATOM 3955 C C . ASP B 1 130 ? 3.854 28.125 28.828 1 88 130 ASP B C 1
ATOM 3957 O O . ASP B 1 130 ? 3.297 29.219 28.828 1 88 130 ASP B O 1
ATOM 3961 N N . PHE B 1 131 ? 4.41 27.516 29.875 1 91.12 131 PHE B N 1
ATOM 3962 C CA . PHE B 1 131 ? 4.391 28.234 31.141 1 91.12 131 PHE B CA 1
ATOM 3963 C C . PHE B 1 131 ? 5.227 29.516 31.062 1 91.12 131 PHE B C 1
ATOM 3965 O O . PHE B 1 131 ? 4.855 30.547 31.625 1 91.12 131 PHE B O 1
ATOM 3972 N N . ALA B 1 132 ? 6.332 29.406 30.438 1 92.81 132 ALA B N 1
ATOM 3973 C CA . ALA B 1 132 ? 7.184 30.594 30.266 1 92.81 132 ALA B CA 1
ATOM 3974 C C . ALA B 1 132 ? 6.438 31.703 29.547 1 92.81 132 ALA B C 1
ATOM 3976 O O . ALA B 1 132 ? 6.555 32.875 29.922 1 92.81 132 ALA B O 1
ATOM 3977 N N . LEU B 1 133 ? 5.695 31.391 28.562 1 94.31 133 LEU B N 1
ATOM 3978 C CA . LEU B 1 133 ? 4.918 32.375 27.828 1 94.31 133 LEU B CA 1
ATOM 3979 C C . LEU B 1 133 ? 3.807 32.969 28.703 1 94.31 133 LEU B C 1
ATOM 3981 O O . LEU B 1 133 ? 3.549 34.156 28.656 1 94.31 133 LEU B O 1
ATOM 3985 N N . LEU B 1 134 ? 3.189 32.062 29.422 1 95.44 134 LEU B N 1
ATOM 3986 C CA . LEU B 1 134 ? 2.17 32.531 30.359 1 95.44 134 LEU B CA 1
ATOM 3987 C C . LEU B 1 134 ? 2.75 33.531 31.344 1 95.44 134 LEU B C 1
ATOM 3989 O O . LEU B 1 134 ? 2.172 34.594 31.562 1 95.44 134 LEU B O 1
ATOM 3993 N N . SER B 1 135 ? 3.832 33.125 31.906 1 96.19 135 SER B N 1
ATOM 3994 C CA . SER B 1 135 ? 4.504 34 32.875 1 96.19 135 SER B CA 1
ATOM 3995 C C . SER B 1 135 ? 4.883 35.312 32.219 1 96.19 135 SER B C 1
ATOM 3997 O O . SER B 1 135 ? 4.773 36.375 32.875 1 96.19 135 SER B O 1
ATOM 3999 N N . LEU B 1 136 ? 5.352 35.25 31.078 1 96.69 136 LEU B N 1
ATOM 4000 C CA . LEU B 1 136 ? 5.73 36.438 30.328 1 96.69 136 LEU B CA 1
ATOM 4001 C C . LEU B 1 136 ? 4.531 37.344 30.141 1 96.69 136 LEU B C 1
ATOM 4003 O O . LEU B 1 136 ? 4.625 38.562 30.375 1 96.69 136 LEU B O 1
ATOM 4007 N N . LEU B 1 137 ? 3.42 36.844 29.719 1 97.81 137 LEU B N 1
ATOM 4008 C CA . LEU B 1 137 ? 2.201 37.625 29.5 1 97.81 137 LEU B CA 1
ATOM 4009 C C . LEU B 1 137 ? 1.729 38.281 30.797 1 97.81 137 LEU B C 1
ATOM 4011 O O . LEU B 1 137 ? 1.375 39.438 30.812 1 97.81 137 LEU B O 1
ATOM 4015 N N . CYS B 1 138 ? 1.765 37.5 31.859 1 97.25 138 CYS B N 1
ATOM 4016 C CA . CYS B 1 138 ? 1.327 38 33.156 1 97.25 138 CYS B CA 1
ATOM 4017 C C . CYS B 1 138 ? 2.217 39.125 33.656 1 97.25 138 CYS B C 1
ATOM 4019 O O . CYS B 1 138 ? 1.769 40 34.406 1 97.25 138 CYS B O 1
ATOM 4021 N N . THR B 1 139 ? 3.398 39.094 33.219 1 96.94 139 THR B N 1
ATOM 4022 C CA . THR B 1 139 ? 4.371 40.062 33.719 1 96.94 139 THR B CA 1
ATOM 4023 C C . THR B 1 139 ? 4.285 41.344 32.906 1 96.94 139 THR B C 1
ATOM 4025 O O . THR B 1 139 ? 4.191 42.438 33.469 1 96.94 139 THR B O 1
ATOM 4028 N N . PHE B 1 140 ? 4.285 41.281 31.578 1 96.75 140 PHE B N 1
ATOM 4029 C CA . PHE B 1 140 ? 4.504 42.531 30.844 1 96.75 140 PHE B CA 1
ATOM 4030 C C . PHE B 1 140 ? 3.18 43.188 30.484 1 96.75 140 PHE B C 1
ATOM 4032 O O . PHE B 1 140 ? 3.109 44.406 30.359 1 96.75 140 PHE B O 1
ATOM 4039 N N . LEU B 1 141 ? 2.047 42.469 30.344 1 97.75 141 LEU B N 1
ATOM 4040 C CA . LEU B 1 141 ? 0.792 43.031 29.891 1 97.75 141 LEU B CA 1
ATOM 4041 C C . LEU B 1 141 ? 0.289 44.094 30.859 1 97.75 141 LEU B C 1
ATOM 4043 O O . LEU B 1 141 ? -0.138 45.188 30.453 1 97.75 141 LEU B O 1
ATOM 4047 N N . PRO B 1 142 ? 0.445 43.781 32.219 1 96.69 142 PRO B N 1
ATOM 4048 C CA . PRO B 1 142 ? -0.036 44.812 33.156 1 96.69 142 PRO B CA 1
ATOM 4049 C C . PRO B 1 142 ? 0.793 46.094 33.125 1 96.69 142 PRO B C 1
ATOM 4051 O O . PRO B 1 142 ? 0.354 47.125 33.656 1 96.69 142 PRO B O 1
ATOM 4054 N N . GLN B 1 143 ? 1.919 45.969 32.594 1 96.88 143 GLN B N 1
ATOM 4055 C CA . GLN B 1 143 ? 2.799 47.156 32.531 1 96.88 143 GLN B CA 1
ATOM 4056 C C . GLN B 1 143 ? 2.383 48.125 31.438 1 96.88 143 GLN B C 1
ATOM 4058 O O . GLN B 1 143 ? 2.859 49.25 31.391 1 96.88 143 GLN B O 1
ATOM 4063 N N . ILE B 1 144 ? 1.503 47.719 30.562 1 96.56 144 ILE B N 1
ATOM 4064 C CA . ILE B 1 144 ? 0.95 48.562 29.531 1 96.56 144 ILE B CA 1
ATOM 4065 C C . ILE B 1 144 ? -0.26 49.312 30.078 1 96.56 144 ILE B C 1
ATOM 4067 O O . ILE B 1 144 ? -1.336 48.75 30.25 1 96.56 144 ILE B O 1
ATOM 4071 N N . VAL B 1 145 ? -0.092 50.562 30.25 1 94.31 145 VAL B N 1
ATOM 4072 C CA . VAL B 1 145 ? -1.09 51.312 31.031 1 94.31 145 VAL B CA 1
ATOM 4073 C C . VAL B 1 145 ? -1.849 52.281 30.125 1 94.31 145 VAL B C 1
ATOM 4075 O O . VAL B 1 145 ? -3.07 52.406 30.234 1 94.31 145 VAL B O 1
ATOM 4078 N N . THR B 1 146 ? -1.14 52.875 29.219 1 95.25 146 THR B N 1
ATOM 4079 C CA . THR B 1 146 ? -1.781 53.938 28.438 1 95.25 146 THR B CA 1
ATOM 4080 C C . THR B 1 146 ? -2.256 53.375 27.094 1 95.25 146 THR B C 1
ATOM 4082 O O . THR B 1 146 ? -1.762 52.344 26.625 1 95.25 146 THR B O 1
ATOM 4085 N N . GLN B 1 147 ? -3.131 54.156 26.516 1 96.69 147 GLN B N 1
ATOM 4086 C CA . GLN B 1 147 ? -3.66 53.812 25.188 1 96.69 147 GLN B CA 1
ATOM 4087 C C . GLN B 1 147 ? -2.559 53.812 24.141 1 96.69 147 GLN B C 1
ATOM 4089 O O . GLN B 1 147 ? -2.512 52.969 23.266 1 96.69 147 GLN B O 1
ATOM 4094 N N . GLN B 1 148 ? -1.705 54.781 24.25 1 96.81 148 GLN B N 1
ATOM 4095 C CA . GLN B 1 148 ? -0.631 54.938 23.266 1 96.81 148 GLN B CA 1
ATOM 4096 C C . GLN B 1 148 ? 0.367 53.781 23.375 1 96.81 148 GLN B C 1
ATOM 4098 O O . GLN B 1 148 ? 0.812 53.25 22.359 1 96.81 148 GLN B O 1
ATOM 4103 N N . GLU B 1 149 ? 0.728 53.406 24.625 1 97.31 149 GLU B N 1
ATOM 4104 C CA . GLU B 1 149 ? 1.616 52.281 24.828 1 97.31 149 GLU B CA 1
ATOM 4105 C C . GLU B 1 149 ? 1.021 51 24.234 1 97.31 149 GLU B C 1
ATOM 4107 O O . GLU B 1 149 ? 1.727 50.219 23.609 1 97.31 149 GLU B O 1
ATOM 4112 N N . ALA B 1 150 ? -0.287 50.812 24.469 1 98.31 150 ALA B N 1
ATOM 4113 C CA . ALA B 1 150 ? -0.991 49.656 23.953 1 98.31 150 ALA B CA 1
ATOM 4114 C C . ALA B 1 150 ? -1.009 49.656 22.438 1 98.31 150 ALA B C 1
ATOM 4116 O O . ALA B 1 150 ? -0.795 48.594 21.797 1 98.31 150 ALA B O 1
ATOM 4117 N N . PHE B 1 151 ? -1.242 50.75 21.859 1 98.31 151 PHE B N 1
ATOM 4118 C CA . PHE B 1 151 ? -1.29 50.875 20.406 1 98.31 151 PHE B CA 1
ATOM 4119 C C . PHE B 1 151 ? 0.078 50.625 19.797 1 98.31 151 PHE B C 1
ATOM 4121 O O . PHE B 1 151 ? 0.183 49.938 18.781 1 98.31 151 PHE B O 1
ATOM 4128 N N . ASP B 1 152 ? 1.13 51.125 20.391 1 97.88 152 ASP B N 1
ATOM 4129 C CA . ASP B 1 152 ? 2.486 50.875 19.906 1 97.88 152 ASP B CA 1
ATOM 4130 C C . ASP B 1 152 ? 2.816 49.375 19.969 1 97.88 152 ASP B C 1
ATOM 4132 O O . ASP B 1 152 ? 3.408 48.844 19.031 1 97.88 152 ASP B O 1
ATOM 4136 N N . ALA B 1 153 ? 2.445 48.75 21.078 1 98.44 153 ALA B N 1
ATOM 4137 C CA . ALA B 1 153 ? 2.654 47.312 21.219 1 98.44 153 ALA B CA 1
ATOM 4138 C C . ALA B 1 153 ? 1.839 46.531 20.203 1 98.44 153 ALA B C 1
ATOM 4140 O O . ALA B 1 153 ? 2.307 45.531 19.656 1 98.44 153 ALA B O 1
ATOM 4141 N N . LEU B 1 154 ? 0.629 46.969 19.953 1 98.62 154 LEU B N 1
ATOM 4142 C CA . LEU B 1 154 ? -0.223 46.375 18.938 1 98.62 154 LEU B CA 1
ATOM 4143 C C . LEU B 1 154 ? 0.427 46.438 17.562 1 98.62 154 LEU B C 1
ATOM 4145 O O . LEU B 1 154 ? 0.432 45.469 16.812 1 98.62 154 LEU B O 1
ATOM 4149 N N . CYS B 1 155 ? 0.971 47.562 17.203 1 98.19 155 CYS B N 1
ATOM 4150 C CA . CYS B 1 155 ? 1.67 47.75 15.938 1 98.19 155 CYS B CA 1
ATOM 4151 C C . CYS B 1 155 ? 2.818 46.75 15.812 1 98.19 155 CYS B C 1
ATOM 4153 O O . CYS B 1 155 ? 2.967 46.094 14.773 1 98.19 155 CYS B O 1
ATOM 4155 N N . ASP B 1 156 ? 3.592 46.594 16.859 1 98.38 156 ASP B N 1
ATOM 4156 C CA . ASP B 1 156 ? 4.703 45.656 16.844 1 98.38 156 ASP B CA 1
ATOM 4157 C C . ASP B 1 156 ? 4.199 44.219 16.656 1 98.38 156 ASP B C 1
ATOM 4159 O O . ASP B 1 156 ? 4.805 43.438 15.93 1 98.38 156 ASP B O 1
ATOM 4163 N N . ALA B 1 157 ? 3.119 43.875 17.328 1 98.38 157 ALA B N 1
ATOM 4164 C CA . ALA B 1 157 ? 2.535 42.562 17.203 1 98.38 157 ALA B CA 1
ATOM 4165 C C . ALA B 1 157 ? 2.082 42.312 15.766 1 98.38 157 ALA B C 1
ATOM 4167 O O . ALA B 1 157 ? 2.324 41.219 15.219 1 98.38 157 ALA B O 1
ATOM 4168 N N . ILE B 1 158 ? 1.428 43.281 15.164 1 97.81 158 ILE B N 1
ATOM 4169 C CA . ILE B 1 158 ? 0.971 43.156 13.781 1 97.81 158 ILE B CA 1
ATOM 4170 C C . ILE B 1 158 ? 2.174 43.031 12.852 1 97.81 158 ILE B C 1
ATOM 4172 O O . ILE B 1 158 ? 2.146 42.281 11.875 1 97.81 158 ILE B O 1
ATOM 4176 N N . TYR B 1 159 ? 3.236 43.781 13.125 1 96.69 159 TYR B N 1
ATOM 4177 C CA . TYR B 1 159 ? 4.473 43.688 12.352 1 96.69 159 TYR B CA 1
ATOM 4178 C C . TYR B 1 159 ? 4.996 42.25 12.344 1 96.69 159 TYR B C 1
ATOM 4180 O O . TYR B 1 159 ? 5.293 41.688 11.281 1 96.69 159 TYR B O 1
ATOM 4188 N N . PHE B 1 160 ? 5.082 41.688 13.508 1 95.44 160 PHE B N 1
ATOM 4189 C CA . PHE B 1 160 ? 5.578 40.312 13.609 1 95.44 160 PHE B CA 1
ATOM 4190 C C . PHE B 1 160 ? 4.617 39.344 12.938 1 95.44 160 PHE B C 1
ATOM 4192 O O . PHE B 1 160 ? 5.043 38.344 12.352 1 95.44 160 PHE B O 1
ATOM 4199 N N . ALA B 1 161 ? 3.297 39.562 13.039 1 94.5 161 ALA B N 1
ATOM 4200 C CA . ALA B 1 161 ? 2.314 38.75 12.344 1 94.5 161 ALA B CA 1
ATOM 4201 C C . ALA B 1 161 ? 2.539 38.781 10.836 1 94.5 161 ALA B C 1
ATOM 4203 O O . ALA B 1 161 ? 2.465 37.75 10.164 1 94.5 161 ALA B O 1
ATOM 4204 N N . LEU B 1 162 ? 2.797 39.906 10.32 1 92.44 162 LEU B N 1
ATOM 4205 C CA . LEU B 1 162 ? 3.047 40.062 8.891 1 92.44 162 LEU B CA 1
ATOM 4206 C C . LEU B 1 162 ? 4.355 39.375 8.492 1 92.44 162 LEU B C 1
ATOM 4208 O O . LEU B 1 162 ? 4.457 38.812 7.398 1 92.44 162 LEU B O 1
ATOM 4212 N N . GLU B 1 163 ? 5.352 39.438 9.359 1 87.69 163 GLU B N 1
ATOM 4213 C CA . GLU B 1 163 ? 6.594 38.719 9.109 1 87.69 163 GLU B CA 1
ATOM 4214 C C . GLU B 1 163 ? 6.344 37.219 9.016 1 87.69 163 GLU B C 1
ATOM 4216 O O . GLU B 1 163 ? 6.887 36.562 8.133 1 87.69 163 GLU B O 1
ATOM 4221 N N . ILE B 1 164 ? 5.578 36.781 9.914 1 84.25 164 ILE B N 1
ATOM 4222 C CA . ILE B 1 164 ? 5.211 35.344 9.922 1 84.25 164 ILE B CA 1
ATOM 4223 C C . ILE B 1 164 ? 4.484 35 8.625 1 84.25 164 ILE B C 1
ATOM 4225 O O . ILE B 1 164 ? 4.762 33.969 8.008 1 84.25 164 ILE B O 1
ATOM 4229 N N . SER B 1 165 ? 3.578 35.844 8.242 1 82.62 165 SER B N 1
ATOM 4230 C CA . SER B 1 165 ? 2.811 35.625 7.02 1 82.62 165 SER B CA 1
ATOM 4231 C C . SER B 1 165 ? 3.717 35.625 5.793 1 82.62 165 SER B C 1
ATOM 4233 O O . SER B 1 165 ? 3.52 34.844 4.867 1 82.62 165 SER B O 1
ATOM 4235 N N . LYS B 1 166 ? 4.613 36.562 5.766 1 78.75 166 LYS B N 1
ATOM 4236 C CA . LYS B 1 166 ? 5.547 36.688 4.648 1 78.75 166 LYS B CA 1
ATOM 4237 C C . LYS B 1 166 ? 6.398 35.406 4.531 1 78.75 166 LYS B C 1
ATOM 4239 O O . LYS B 1 166 ? 6.684 34.938 3.426 1 78.75 166 LYS B O 1
ATOM 4244 N N . GLU B 1 167 ? 6.797 34.938 5.617 1 73.62 167 GLU B N 1
ATOM 4245 C CA . GLU B 1 167 ? 7.566 33.688 5.609 1 73.62 167 GLU B CA 1
ATOM 4246 C C . GLU B 1 167 ? 6.758 32.531 5.012 1 73.62 167 GLU B C 1
ATOM 4248 O O . GLU B 1 167 ? 7.289 31.734 4.238 1 73.62 167 GLU B O 1
ATOM 4253 N N . LYS B 1 168 ? 5.586 32.531 5.387 1 72.25 168 LYS B N 1
ATOM 4254 C CA . LYS B 1 168 ? 4.695 31.516 4.84 1 72.25 168 LYS B CA 1
ATOM 4255 C C . LYS B 1 168 ? 4.539 31.672 3.332 1 72.25 168 LYS B C 1
ATOM 4257 O O . LYS B 1 168 ? 4.555 30.688 2.594 1 72.25 168 LYS B O 1
ATOM 4262 N N . GLU B 1 169 ? 4.414 32.906 2.977 1 71.56 169 GLU B N 1
ATOM 4263 C CA . GLU B 1 169 ? 4.254 33.188 1.556 1 71.56 169 GLU B CA 1
ATOM 4264 C C . GLU B 1 169 ? 5.523 32.844 0.777 1 71.56 169 GLU B C 1
ATOM 4266 O O . GLU B 1 169 ? 5.449 32.375 -0.361 1 71.56 169 GLU B O 1
ATOM 4271 N N . GLU B 1 170 ? 6.594 33.156 1.371 1 71.12 170 GLU B N 1
ATOM 4272 C CA . GLU B 1 170 ? 7.863 32.875 0.714 1 71.12 170 GLU B CA 1
ATOM 4273 C C . GLU B 1 170 ? 8.031 31.375 0.469 1 71.12 170 GLU B C 1
ATOM 4275 O O . GLU B 1 170 ? 8.555 30.953 -0.568 1 71.12 170 GLU B O 1
ATOM 4280 N N . ILE B 1 171 ? 7.559 30.656 1.398 1 71.69 171 ILE B N 1
ATOM 4281 C CA . ILE B 1 171 ? 7.617 29.219 1.213 1 71.69 171 ILE B CA 1
ATOM 4282 C C . ILE B 1 171 ? 6.82 28.828 -0.028 1 71.69 171 ILE B C 1
ATOM 4284 O O . ILE B 1 171 ? 7.238 27.953 -0.79 1 71.69 171 ILE B O 1
ATOM 4288 N N . PHE B 1 172 ? 5.773 29.453 -0.2 1 71.38 172 PHE B N 1
ATOM 4289 C CA . PHE B 1 172 ? 4.883 29.141 -1.313 1 71.38 172 PHE B CA 1
ATOM 4290 C C . PHE B 1 172 ? 5.535 29.5 -2.643 1 71.38 172 PHE B C 1
ATOM 4292 O O . PHE B 1 172 ? 5.191 28.938 -3.682 1 71.38 172 PHE B O 1
ATOM 4299 N N . GLY B 1 173 ? 6.48 30.359 -2.551 1 72.31 173 GLY B N 1
ATOM 4300 C CA . GLY B 1 173 ? 7.18 30.734 -3.766 1 72.31 173 GLY B CA 1
ATOM 4301 C C . GLY B 1 173 ? 8.383 29.859 -4.066 1 72.31 173 GLY B C 1
ATOM 4302 O O . GLY B 1 173 ? 8.945 29.922 -5.16 1 72.31 173 GLY B O 1
ATOM 4303 N N . LEU B 1 174 ? 8.609 29.016 -3.182 1 79.81 174 LEU B N 1
ATOM 4304 C CA . LEU B 1 174 ? 9.781 28.156 -3.367 1 79.81 174 LEU B CA 1
ATOM 4305 C C . LEU B 1 174 ? 9.477 27.016 -4.32 1 79.81 174 LEU B C 1
ATOM 4307 O O . LEU B 1 174 ? 8.375 26.453 -4.297 1 79.81 174 LEU B O 1
ATOM 4311 N N . GLU B 1 175 ? 10.414 26.75 -5.219 1 80.94 175 GLU B N 1
ATOM 4312 C CA . GLU B 1 175 ? 10.281 25.641 -6.156 1 80.94 175 GLU B CA 1
ATOM 4313 C C . GLU B 1 175 ? 11.359 24.578 -5.906 1 80.94 175 GLU B C 1
ATOM 4315 O O . GLU B 1 175 ? 12.445 24.906 -5.422 1 80.94 175 GLU B O 1
ATOM 4320 N N . ALA B 1 176 ? 10.938 23.406 -6.215 1 86.06 176 ALA B N 1
ATOM 4321 C CA . ALA B 1 176 ? 11.906 22.312 -6.109 1 86.06 176 ALA B CA 1
ATOM 4322 C C . ALA B 1 176 ? 13.062 22.5 -7.078 1 86.06 176 ALA B C 1
ATOM 4324 O O . ALA B 1 176 ? 12.867 22.953 -8.211 1 86.06 176 ALA B O 1
ATOM 4325 N N . THR B 1 177 ? 14.227 22.188 -6.672 1 86.5 177 THR B N 1
ATOM 4326 C CA . THR B 1 177 ? 15.43 22.344 -7.48 1 86.5 177 THR B CA 1
ATOM 4327 C C . THR B 1 177 ? 15.664 21.125 -8.359 1 86.5 177 THR B C 1
ATOM 4329 O O . THR B 1 177 ? 16.422 21.172 -9.32 1 86.5 177 THR B O 1
ATOM 4332 N N . LYS B 1 178 ? 15.102 20.047 -7.945 1 89.38 178 LYS B N 1
ATOM 4333 C CA . LYS B 1 178 ? 15.273 18.781 -8.672 1 89.38 178 LYS B CA 1
ATOM 4334 C C . LYS B 1 178 ? 14.07 17.859 -8.469 1 89.38 178 LYS B C 1
ATOM 4336 O O . LYS B 1 178 ? 13.273 18.078 -7.555 1 89.38 178 LYS B O 1
ATOM 4341 N N . ILE B 1 179 ? 14.023 16.953 -9.359 1 92.88 179 ILE B N 1
ATOM 4342 C CA . ILE B 1 179 ? 13.062 15.859 -9.172 1 92.88 179 ILE B CA 1
ATOM 4343 C C . ILE B 1 179 ? 13.656 14.805 -8.234 1 92.88 179 ILE B C 1
ATOM 4345 O O . ILE B 1 179 ? 14.664 14.18 -8.562 1 92.88 179 ILE B O 1
ATOM 4349 N N . PRO B 1 180 ? 13.086 14.656 -7.113 1 95.75 180 PRO B N 1
ATOM 4350 C CA . PRO B 1 180 ? 13.664 13.695 -6.168 1 95.75 180 PRO B CA 1
ATOM 4351 C C . PRO B 1 180 ? 13.414 12.25 -6.57 1 95.75 180 PRO B C 1
ATOM 4353 O O . PRO B 1 180 ? 12.375 11.945 -7.172 1 95.75 180 PRO B O 1
ATOM 4356 N N . THR B 1 181 ? 14.383 11.391 -6.203 1 95.06 181 THR B N 1
ATOM 4357 C CA . THR B 1 181 ? 14.18 9.953 -6.328 1 95.06 181 THR B CA 1
ATOM 4358 C C . THR B 1 181 ? 13.312 9.422 -5.191 1 95.06 181 THR B C 1
ATOM 4360 O O . THR B 1 181 ? 13.039 10.141 -4.227 1 95.06 181 THR B O 1
ATOM 4363 N N . TYR B 1 182 ? 12.883 8.18 -5.309 1 97.38 182 TYR B N 1
ATOM 4364 C CA . TYR B 1 182 ? 12.102 7.547 -4.254 1 97.38 182 TYR B CA 1
ATOM 4365 C C . TYR B 1 182 ? 12.875 7.52 -2.941 1 97.38 182 TYR B C 1
ATOM 4367 O O . TYR B 1 182 ? 12.312 7.793 -1.876 1 97.38 182 TYR B O 1
ATOM 4375 N N . TYR B 1 183 ? 14.117 7.223 -3.055 1 95.56 183 TYR B N 1
ATOM 4376 C CA . TYR B 1 183 ? 14.961 7.137 -1.87 1 95.56 183 TYR B CA 1
ATOM 4377 C C . TYR B 1 183 ? 15.133 8.5 -1.22 1 95.56 183 TYR B C 1
ATOM 4379 O O . TYR B 1 183 ? 15.133 8.617 0.008 1 95.56 183 TYR B O 1
ATOM 4387 N N . GLU B 1 184 ? 15.297 9.508 -2.033 1 95.75 184 GLU B N 1
ATOM 4388 C CA . GLU B 1 184 ? 15.438 10.859 -1.503 1 95.75 184 GLU B CA 1
ATOM 4389 C C . GLU B 1 184 ? 14.156 11.312 -0.802 1 95.75 184 GLU B C 1
ATOM 4391 O O . GLU B 1 184 ? 14.211 11.969 0.242 1 95.75 184 GLU B O 1
ATOM 4396 N N . ILE B 1 185 ? 13.016 10.992 -1.414 1 98 185 ILE B N 1
ATOM 4397 C CA . ILE B 1 185 ? 11.742 11.305 -0.772 1 98 185 ILE B CA 1
ATOM 4398 C C . ILE B 1 185 ? 11.664 10.602 0.583 1 98 185 ILE B C 1
ATOM 4400 O O . ILE B 1 185 ? 11.305 11.219 1.587 1 98 185 ILE B O 1
ATOM 4404 N N . GLN B 1 186 ? 12.023 9.344 0.607 1 97.94 186 GLN B N 1
ATOM 4405 C CA . GLN B 1 186 ? 12.016 8.586 1.854 1 97.94 186 GLN B CA 1
ATOM 4406 C C . GLN B 1 186 ? 12.922 9.227 2.895 1 97.94 186 GLN B C 1
ATOM 4408 O O . GLN B 1 186 ? 12.57 9.312 4.074 1 97.94 186 GLN B O 1
ATOM 4413 N N . GLU B 1 187 ? 14.07 9.688 2.512 1 96.81 187 GLU B N 1
ATOM 4414 C CA . GLU B 1 187 ? 15.023 10.32 3.42 1 96.81 187 GLU B CA 1
ATOM 4415 C C . GLU B 1 187 ? 14.453 11.609 4.004 1 96.81 187 GLU B C 1
ATOM 4417 O O . GLU B 1 187 ? 14.609 11.875 5.199 1 96.81 187 GLU B O 1
ATOM 4422 N N . VAL B 1 188 ? 13.852 12.352 3.143 1 97.69 188 VAL B N 1
ATOM 4423 C CA . VAL B 1 188 ? 13.25 13.594 3.598 1 97.69 188 VAL B CA 1
ATOM 4424 C C . VAL B 1 188 ? 12.141 13.297 4.605 1 97.69 188 VAL B C 1
ATOM 4426 O O . VAL B 1 188 ? 12.047 13.961 5.645 1 97.69 188 VAL B O 1
ATOM 4429 N N . ILE B 1 189 ? 11.344 12.32 4.305 1 98.56 189 ILE B N 1
ATOM 4430 C CA . ILE B 1 189 ? 10.242 11.938 5.188 1 98.56 189 ILE B CA 1
ATOM 4431 C C . ILE B 1 189 ? 10.797 11.484 6.535 1 98.56 189 ILE B C 1
ATOM 4433 O O . ILE B 1 189 ? 10.32 11.914 7.586 1 98.56 189 ILE B O 1
ATOM 4437 N N . ASP B 1 190 ? 11.828 10.672 6.504 1 97.94 190 ASP B N 1
ATOM 4438 C CA . ASP B 1 190 ? 12.453 10.195 7.738 1 97.94 190 ASP B CA 1
ATOM 4439 C C . ASP B 1 190 ? 13.016 11.367 8.547 1 97.94 190 ASP B C 1
ATOM 4441 O O . ASP B 1 190 ? 12.867 11.398 9.773 1 97.94 190 ASP B O 1
ATOM 4445 N N . ALA B 1 191 ? 13.617 12.281 7.867 1 98.19 191 ALA B N 1
ATOM 4446 C CA . ALA B 1 191 ? 14.195 13.453 8.531 1 98.19 191 ALA B CA 1
ATOM 4447 C C . ALA B 1 191 ? 13.109 14.328 9.148 1 98.19 191 ALA B C 1
ATOM 4449 O O . ALA B 1 191 ? 13.266 14.82 10.266 1 98.19 191 ALA B O 1
ATOM 4450 N N . LEU B 1 192 ? 12.039 14.516 8.43 1 98.31 192 LEU B N 1
ATOM 4451 C CA . LEU B 1 192 ? 10.93 15.328 8.922 1 98.31 192 LEU B CA 1
ATOM 4452 C C . LEU B 1 192 ? 10.32 14.711 10.18 1 98.31 192 LEU B C 1
ATOM 4454 O O . LEU B 1 192 ? 9.961 15.43 11.109 1 98.31 192 LEU B O 1
ATOM 4458 N N . LEU B 1 193 ? 10.266 13.438 10.25 1 98.56 193 LEU B N 1
ATOM 4459 C CA . LEU B 1 193 ? 9.539 12.742 11.305 1 98.56 193 LEU B CA 1
ATOM 4460 C C . LEU B 1 193 ? 10.367 12.656 12.578 1 98.56 193 LEU B C 1
ATOM 4462 O O . LEU B 1 193 ? 9.891 12.18 13.609 1 98.56 193 LEU B O 1
ATOM 4466 N N . VAL B 1 194 ? 11.594 13.148 12.523 1 97.69 194 VAL B N 1
ATOM 4467 C CA . VAL B 1 194 ? 12.422 13.195 13.727 1 97.69 194 VAL B CA 1
ATOM 4468 C C . VAL B 1 194 ? 11.742 14.055 14.789 1 97.69 194 VAL B C 1
ATOM 4470 O O . VAL B 1 194 ? 11.836 13.766 15.984 1 97.69 194 VAL B O 1
ATOM 4473 N N . GLU B 1 195 ? 11.062 15.094 14.344 1 96.25 195 GLU B N 1
ATOM 4474 C CA . GLU B 1 195 ? 10.273 15.938 15.234 1 96.25 195 GLU B CA 1
ATOM 4475 C C . GLU B 1 195 ? 8.789 15.828 14.93 1 96.25 195 GLU B C 1
ATOM 4477 O O . GLU B 1 195 ? 8.391 15.828 13.758 1 96.25 195 GLU B O 1
ATOM 4482 N N . SER B 1 196 ? 8.039 15.797 15.945 1 95.56 196 SER B N 1
ATOM 4483 C CA . SER B 1 196 ? 6.617 15.523 15.742 1 95.56 196 SER B CA 1
ATOM 4484 C C . SER B 1 196 ? 5.832 16.812 15.531 1 95.56 196 SER B C 1
ATOM 4486 O O . SER B 1 196 ? 4.867 16.844 14.766 1 95.56 196 SER B O 1
ATOM 4488 N N . PHE B 1 197 ? 6.207 17.891 16.312 1 92 197 PHE B N 1
ATOM 4489 C CA . PHE B 1 197 ? 5.5 19.156 16.375 1 92 197 PHE B CA 1
ATOM 4490 C C . PHE B 1 197 ? 4.004 18.938 16.562 1 92 197 PHE B C 1
ATOM 4492 O O . PHE B 1 197 ? 3.191 19.469 15.797 1 92 197 PHE B O 1
ATOM 4499 N N . GLY B 1 198 ? 3.693 18.094 17.609 1 88.25 198 GLY B N 1
ATOM 4500 C CA . GLY B 1 198 ? 2.311 17.812 17.953 1 88.25 198 GLY B CA 1
ATOM 4501 C C . GLY B 1 198 ? 1.609 16.938 16.922 1 88.25 198 GLY B C 1
ATOM 4502 O O . GLY B 1 198 ? 0.388 17.016 16.766 1 88.25 198 GLY B O 1
ATOM 4503 N N . GLY B 1 199 ? 2.338 16.219 16.109 1 94.94 199 GLY B N 1
ATOM 4504 C CA . GLY B 1 199 ? 1.749 15.328 15.133 1 94.94 199 GLY B CA 1
ATOM 4505 C C . GLY B 1 199 ? 1.657 15.938 13.742 1 94.94 199 GLY B C 1
ATOM 4506 O O . GLY B 1 199 ? 1.297 15.258 12.781 1 94.94 199 GLY B O 1
ATOM 4507 N N . GLU B 1 200 ? 2.008 17.172 13.562 1 95 200 GLU B N 1
ATOM 4508 C CA . GLU B 1 200 ? 1.858 17.875 12.289 1 95 200 GLU B CA 1
ATOM 4509 C C . GLU B 1 200 ? 2.758 17.281 11.211 1 95 200 GLU B C 1
ATOM 4511 O O . GLU B 1 200 ? 2.371 17.203 10.047 1 95 200 GLU B O 1
ATOM 4516 N N . THR B 1 201 ? 3.934 16.859 11.625 1 97.69 201 THR B N 1
ATOM 4517 C CA . THR B 1 201 ? 4.871 16.344 10.641 1 97.69 201 THR B CA 1
ATOM 4518 C C . THR B 1 201 ? 4.371 15.031 10.047 1 97.69 201 THR B C 1
ATOM 4520 O O . THR B 1 201 ? 4.539 14.781 8.852 1 97.69 201 THR B O 1
ATOM 4523 N N . LEU B 1 202 ? 3.785 14.211 10.938 1 98.44 202 LEU B N 1
ATOM 4524 C CA . LEU B 1 202 ? 3.236 12.961 10.422 1 98.44 202 LEU B CA 1
ATOM 4525 C C . LEU B 1 202 ? 2.096 13.234 9.445 1 98.44 202 LEU B C 1
ATOM 4527 O O . LEU B 1 202 ? 2.043 12.633 8.367 1 98.44 202 LEU B O 1
ATOM 4531 N N . ALA B 1 203 ? 1.18 14.102 9.797 1 97.5 203 ALA B N 1
ATOM 4532 C CA . ALA B 1 203 ? 0.08 14.461 8.906 1 97.5 203 ALA B CA 1
ATOM 4533 C C . ALA B 1 203 ? 0.604 15.023 7.586 1 97.5 203 ALA B C 1
ATOM 4535 O O . ALA B 1 203 ? 0.096 14.688 6.516 1 97.5 203 ALA B O 1
ATOM 4536 N N . LEU B 1 204 ? 1.617 15.852 7.68 1 97.94 204 LEU B N 1
ATOM 4537 C CA . LEU B 1 204 ? 2.254 16.469 6.523 1 97.94 204 LEU B CA 1
ATOM 4538 C C . LEU B 1 204 ? 2.818 15.406 5.582 1 97.94 204 LEU B C 1
ATOM 4540 O O . LEU B 1 204 ? 2.551 15.43 4.379 1 97.94 204 LEU B O 1
ATOM 4544 N N . THR B 1 205 ? 3.564 14.469 6.129 1 98.62 205 THR B N 1
ATOM 4545 C CA . THR B 1 205 ? 4.258 13.477 5.316 1 98.62 205 THR B CA 1
ATOM 4546 C C . THR B 1 205 ? 3.27 12.461 4.742 1 98.62 205 THR B C 1
ATOM 4548 O O . THR B 1 205 ? 3.338 12.125 3.559 1 98.62 205 THR B O 1
ATOM 4551 N N . VAL B 1 206 ? 2.332 11.984 5.559 1 98.62 206 VAL B N 1
ATOM 4552 C CA . VAL B 1 206 ? 1.31 11.055 5.086 1 98.62 206 VAL B CA 1
ATOM 4553 C C . VAL B 1 206 ? 0.456 11.734 4.012 1 98.62 206 VAL B C 1
ATOM 4555 O O . VAL B 1 206 ? 0.156 11.133 2.979 1 98.62 206 VAL B O 1
ATOM 4558 N N . GLY B 1 207 ? 0.104 13 4.285 1 98.5 207 GLY B N 1
ATOM 4559 C CA . GLY B 1 207 ? -0.662 13.75 3.305 1 98.5 207 GLY B CA 1
ATOM 4560 C C . GLY B 1 207 ? 0.049 13.898 1.972 1 98.5 207 GLY B C 1
ATOM 4561 O O . GLY B 1 207 ? -0.56 13.719 0.915 1 98.5 207 GLY B O 1
ATOM 4562 N N . ALA B 1 208 ? 1.311 14.234 2.02 1 98.5 208 ALA B N 1
ATOM 4563 C CA . ALA B 1 208 ? 2.092 14.398 0.796 1 98.5 208 ALA B CA 1
ATOM 4564 C C . ALA B 1 208 ? 2.156 13.086 0.013 1 98.5 208 ALA B C 1
ATOM 4566 O O . ALA B 1 208 ? 1.973 13.078 -1.207 1 98.5 208 ALA B O 1
ATOM 4567 N N . LEU B 1 209 ? 2.4 12.016 0.706 1 98.62 209 LEU B N 1
ATOM 4568 C CA . LEU B 1 209 ? 2.471 10.695 0.08 1 98.62 209 LEU B CA 1
ATOM 4569 C C . LEU B 1 209 ? 1.135 10.328 -0.554 1 98.62 209 LEU B C 1
ATOM 4571 O O . LEU B 1 209 ? 1.098 9.797 -1.669 1 98.62 209 LEU B O 1
ATOM 4575 N N . MET B 1 210 ? 0.075 10.602 0.128 1 98.5 210 MET B N 1
ATOM 4576 C CA . MET B 1 210 ? -1.247 10.281 -0.4 1 98.5 210 MET B CA 1
ATOM 4577 C C . MET B 1 210 ? -1.56 11.117 -1.637 1 98.5 210 MET B C 1
ATOM 4579 O O . MET B 1 210 ? -2.23 10.641 -2.557 1 98.5 210 MET B O 1
ATOM 4583 N N . ASN B 1 211 ? -1.104 12.383 -1.611 1 98.25 211 ASN B N 1
ATOM 4584 C CA . ASN B 1 211 ? -1.256 13.195 -2.812 1 98.25 211 ASN B CA 1
ATOM 4585 C C . ASN B 1 211 ? -0.532 12.57 -4.004 1 98.25 211 ASN B C 1
ATOM 4587 O O . ASN B 1 211 ? -1.07 12.531 -5.113 1 98.25 211 ASN B O 1
ATOM 4591 N N . LEU B 1 212 ? 0.661 12.117 -3.752 1 97.94 212 LEU B N 1
ATOM 4592 C CA . LEU B 1 212 ? 1.413 11.469 -4.82 1 97.94 212 LEU B CA 1
ATOM 4593 C C . LEU B 1 212 ? 0.656 10.258 -5.359 1 97.94 212 LEU B C 1
ATOM 4595 O O . LEU B 1 212 ? 0.582 10.062 -6.574 1 97.94 212 LEU B O 1
ATOM 4599 N N . LEU B 1 213 ? 0.139 9.445 -4.465 1 97.94 213 LEU B N 1
ATOM 4600 C CA . LEU B 1 213 ? -0.587 8.25 -4.879 1 97.94 213 LEU B CA 1
ATOM 4601 C C . LEU B 1 213 ? -1.882 8.617 -5.594 1 97.94 213 LEU B C 1
ATOM 4603 O O . LEU B 1 213 ? -2.227 8.016 -6.617 1 97.94 213 LEU B O 1
ATOM 4607 N N . ALA B 1 214 ? -2.607 9.562 -5.031 1 96.5 214 ALA B N 1
ATOM 4608 C CA . ALA B 1 214 ? -3.898 9.977 -5.578 1 96.5 214 ALA B CA 1
ATOM 4609 C C . ALA B 1 214 ? -3.754 10.453 -7.02 1 96.5 214 ALA B C 1
ATOM 4611 O O . ALA B 1 214 ? -4.664 10.281 -7.832 1 96.5 214 ALA B O 1
ATOM 4612 N N . ASP B 1 215 ? -2.629 10.992 -7.332 1 93.81 215 ASP B N 1
ATOM 4613 C CA . ASP B 1 215 ? -2.342 11.477 -8.68 1 93.81 215 ASP B CA 1
ATOM 4614 C C . ASP B 1 215 ? -2.418 10.336 -9.695 1 93.81 215 ASP B C 1
ATOM 4616 O O . ASP B 1 215 ? -2.598 10.578 -10.891 1 93.81 215 ASP B O 1
ATOM 4620 N N . SER B 1 216 ? -2.25 9.133 -9.219 1 92.5 216 SER B N 1
ATOM 4621 C CA . SER B 1 216 ? -2.205 7.973 -10.102 1 92.5 216 SER B CA 1
ATOM 4622 C C . SER B 1 216 ? -3.605 7.434 -10.375 1 92.5 216 SER B C 1
ATOM 4624 O O . SER B 1 216 ? -3.801 6.645 -11.305 1 92.5 216 SER B O 1
ATOM 4626 N N . ILE B 1 217 ? -4.516 7.805 -9.578 1 93.69 217 ILE B N 1
ATOM 4627 C CA . ILE B 1 217 ? -5.852 7.215 -9.625 1 93.69 217 ILE B CA 1
ATOM 4628 C C . ILE B 1 217 ? -6.668 7.867 -10.734 1 93.69 217 ILE B C 1
ATOM 4630 O O . ILE B 1 217 ? -6.609 9.086 -10.922 1 93.69 217 ILE B O 1
ATOM 4634 N N . GLU B 1 218 ? -7.359 7.105 -11.5 1 91.5 218 GLU B N 1
ATOM 4635 C CA . GLU B 1 218 ? -8.25 7.625 -12.539 1 91.5 218 GLU B CA 1
ATOM 4636 C C . GLU B 1 218 ? -9.406 8.406 -11.93 1 91.5 218 GLU B C 1
ATOM 4638 O O . GLU B 1 218 ? -10.047 7.941 -10.984 1 91.5 218 GLU B O 1
ATOM 4643 N N . GLY B 1 219 ? -9.664 9.609 -12.492 1 91.62 219 GLY B N 1
ATOM 4644 C CA . GLY B 1 219 ? -10.719 10.453 -11.961 1 91.62 219 GLY B CA 1
ATOM 4645 C C . GLY B 1 219 ? -10.195 11.688 -11.25 1 91.62 219 GLY B C 1
ATOM 4646 O O . GLY B 1 219 ? -8.992 11.953 -11.273 1 91.62 219 GLY B O 1
ATOM 4647 N N . LYS B 1 220 ? -11.062 12.484 -10.664 1 93.25 220 LYS B N 1
ATOM 4648 C CA . LYS B 1 220 ? -10.695 13.68 -9.906 1 93.25 220 LYS B CA 1
ATOM 4649 C C . LYS B 1 220 ? -10.453 13.344 -8.438 1 93.25 220 LYS B C 1
ATOM 4651 O O . LYS B 1 220 ? -11.383 12.992 -7.715 1 93.25 220 LYS B O 1
ATOM 4656 N N . THR B 1 221 ? -9.273 13.445 -8.07 1 95.25 221 THR B N 1
ATOM 4657 C CA . THR B 1 221 ? -8.93 13.133 -6.684 1 95.25 221 THR B CA 1
ATOM 4658 C C . THR B 1 221 ? -8.633 14.398 -5.895 1 95.25 221 THR B C 1
ATOM 4660 O O . THR B 1 221 ? -8.25 15.422 -6.473 1 95.25 221 THR B O 1
ATOM 4663 N N . CYS B 1 222 ? -8.906 14.344 -4.633 1 95.62 222 CYS B N 1
ATOM 4664 C CA . CYS B 1 222 ? -8.586 15.414 -3.695 1 95.62 222 CYS B CA 1
ATOM 4665 C C . CYS B 1 222 ? -8.156 14.852 -2.346 1 95.62 222 CYS B C 1
ATOM 4667 O O . CYS B 1 222 ? -8.852 14.016 -1.77 1 95.62 222 CYS B O 1
ATOM 4669 N N . VAL B 1 223 ? -7.012 15.242 -1.913 1 97.31 223 VAL B N 1
ATOM 4670 C CA . VAL B 1 223 ? -6.516 14.875 -0.589 1 97.31 223 VAL B CA 1
ATOM 4671 C C . VAL B 1 223 ? -6.582 16.094 0.338 1 97.31 223 VAL B C 1
ATOM 4673 O O . VAL B 1 223 ? -5.941 17.109 0.08 1 97.31 223 VAL B O 1
ATOM 4676 N N . GLU B 1 224 ? -7.344 15.992 1.375 1 94.62 224 GLU B N 1
ATOM 4677 C CA . GLU B 1 224 ? -7.473 17.078 2.354 1 94.62 224 GLU B CA 1
ATOM 4678 C C . GLU B 1 224 ? -6.754 16.719 3.654 1 94.62 224 GLU B C 1
ATOM 4680 O O . GLU B 1 224 ? -7.125 15.766 4.336 1 94.62 224 GLU B O 1
ATOM 4685 N N . VAL B 1 225 ? -5.738 17.438 3.91 1 95.38 225 VAL B N 1
ATOM 4686 C CA . VAL B 1 225 ? -5.062 17.328 5.195 1 95.38 225 VAL B CA 1
ATOM 4687 C C . VAL B 1 225 ? -5.605 18.391 6.16 1 95.38 225 VAL B C 1
ATOM 4689 O O . VAL B 1 225 ? -5.5 19.578 5.898 1 95.38 225 VAL B O 1
ATOM 4692 N N . HIS B 1 226 ? -6.16 17.938 7.207 1 90.56 226 HIS B N 1
ATOM 4693 C CA . HIS B 1 226 ? -6.848 18.859 8.109 1 90.56 226 HIS B CA 1
ATOM 4694 C C . HIS B 1 226 ? -5.918 19.328 9.219 1 90.56 226 HIS B C 1
ATOM 4696 O O . HIS B 1 226 ? -4.84 18.766 9.422 1 90.56 226 HIS B O 1
ATOM 4702 N N . VAL B 1 227 ? -6.379 20.359 9.867 1 83.25 227 VAL B N 1
ATOM 4703 C CA . VAL B 1 227 ? -5.621 20.938 10.984 1 83.25 227 VAL B CA 1
ATOM 4704 C C . VAL B 1 227 ? -5.527 19.906 12.117 1 83.25 227 VAL B C 1
ATOM 4706 O O . VAL B 1 227 ? -6.539 19.359 12.547 1 83.25 227 VAL B O 1
ATOM 4709 N N . VAL B 1 228 ? -4.289 19.688 12.438 1 80 228 VAL B N 1
ATOM 4710 C CA . VAL B 1 228 ? -4.031 18.672 13.461 1 80 228 VAL B CA 1
ATOM 4711 C C . VAL B 1 228 ? -4.668 19.109 14.781 1 80 228 VAL B C 1
ATOM 4713 O O . VAL B 1 228 ? -4.637 20.281 15.141 1 80 228 VAL B O 1
ATOM 4716 N N . ASN B 1 229 ? -5.254 18.188 15.586 1 61.66 229 ASN B N 1
ATOM 4717 C CA . ASN B 1 229 ? -5.879 18.344 16.906 1 61.66 229 ASN B CA 1
ATOM 4718 C C . ASN B 1 229 ? -7.184 19.125 16.812 1 61.66 229 ASN B C 1
ATOM 4720 O O . ASN B 1 229 ? -7.656 19.672 17.812 1 61.66 229 ASN B O 1
ATOM 4724 N N . GLN B 1 230 ? -7.555 19.391 15.617 1 60.62 230 GLN B N 1
ATOM 4725 C CA . GLN B 1 230 ? -8.859 20.031 15.461 1 60.62 230 GLN B CA 1
A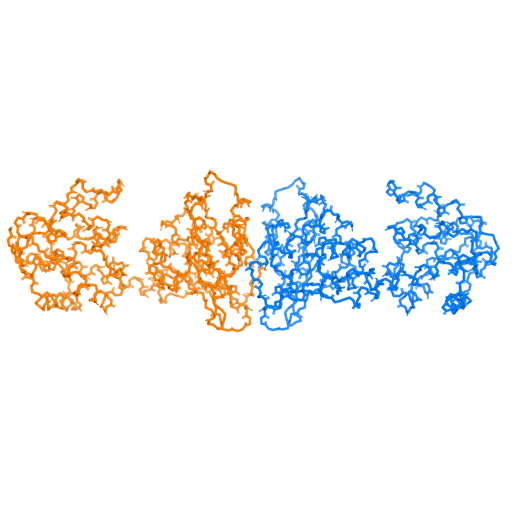TOM 4726 C C . GLN B 1 230 ? -9.805 19.172 14.633 1 60.62 230 GLN B C 1
ATOM 4728 O O . GLN B 1 230 ? -10.773 19.672 14.062 1 60.62 230 GLN B O 1
ATOM 4733 N N . SER B 1 231 ? -9.297 17.859 14.516 1 54.81 231 SER B N 1
ATOM 4734 C CA . SER B 1 231 ? -10.117 16.969 13.695 1 54.81 231 SER B CA 1
ATOM 4735 C C . SER B 1 231 ? -11.523 16.812 14.273 1 54.81 231 SER B C 1
ATOM 4737 O O . SER B 1 231 ? -11.688 16.656 15.484 1 54.81 231 SER B O 1
ATOM 4739 N N . GLY B 1 232 ? -12.477 17.156 13.445 1 52.72 232 GLY B N 1
ATOM 4740 C CA . GLY B 1 232 ? -13.867 17.062 13.867 1 52.72 232 GLY B CA 1
ATOM 4741 C C . GLY B 1 232 ? -14.492 18.406 14.188 1 52.72 232 GLY B C 1
ATOM 4742 O O . GLY B 1 232 ? -15.656 18.469 14.578 1 52.72 232 GLY B O 1
ATOM 4743 N N . ALA B 1 233 ? -13.633 19.453 14.078 1 49.38 233 ALA B N 1
ATOM 4744 C CA . ALA B 1 233 ? -14.188 20.781 14.328 1 49.38 233 ALA B CA 1
ATOM 4745 C C . ALA B 1 233 ? -15.273 21.125 13.32 1 49.38 233 ALA B C 1
ATOM 4747 O O . ALA B 1 233 ? -16.219 21.859 13.633 1 49.38 233 ALA B O 1
ATOM 4748 N N . SER B 1 234 ? -15.023 20.5 12.211 1 54.69 234 SER B N 1
ATOM 4749 C CA . SER B 1 234 ? -16.078 20.641 11.211 1 54.69 234 SER B CA 1
ATOM 4750 C C . SER B 1 234 ? -16.672 19.281 10.852 1 54.69 234 SER B C 1
ATOM 4752 O O . SER B 1 234 ? -15.984 18.266 10.883 1 54.69 234 SER B O 1
ATOM 4754 N N . SER B 1 235 ? -17.891 19.266 10.719 1 59.75 235 SER B N 1
ATOM 4755 C CA . SER B 1 235 ? -18.609 18.047 10.336 1 59.75 235 SER B CA 1
ATOM 4756 C C . SER B 1 235 ? -18.047 17.469 9.039 1 59.75 235 SER B C 1
ATOM 4758 O O . SER B 1 235 ? -18.266 16.297 8.734 1 59.75 235 SER B O 1
ATOM 4760 N N . LYS B 1 236 ? -17.219 18.219 8.383 1 69.88 236 LYS B N 1
ATOM 4761 C CA . LYS B 1 236 ? -16.734 17.797 7.074 1 69.88 236 LYS B CA 1
ATOM 4762 C C . LYS B 1 236 ? -15.391 17.078 7.191 1 69.88 236 LYS B C 1
ATOM 4764 O O . LYS B 1 236 ? -14.945 16.406 6.25 1 69.88 236 LYS B O 1
ATOM 4769 N N . GLU B 1 237 ? -14.898 17.125 8.367 1 85.25 237 GLU B N 1
ATOM 4770 C CA . GLU B 1 237 ? -13.609 16.469 8.578 1 85.25 237 GLU B CA 1
ATOM 4771 C C . GLU B 1 237 ? -13.781 15.086 9.195 1 85.25 237 GLU B C 1
ATOM 4773 O O . GLU B 1 237 ? -14.188 14.969 10.359 1 85.25 237 GLU B O 1
ATOM 4778 N N . VAL B 1 238 ? -13.469 14.141 8.477 1 89.25 238 VAL B N 1
ATOM 4779 C CA . VAL B 1 238 ? -13.688 12.766 8.914 1 89.25 238 VAL B CA 1
ATOM 4780 C C . VAL B 1 238 ? -12.5 12.289 9.742 1 89.25 238 VAL B C 1
ATOM 4782 O O . VAL B 1 238 ? -12.672 11.711 10.82 1 89.25 238 VAL B O 1
ATOM 4785 N N . SER B 1 239 ? -11.312 12.516 9.25 1 94.44 239 SER B N 1
ATOM 4786 C CA . SER B 1 239 ? -10.078 12.125 9.906 1 94.44 239 SER B CA 1
ATOM 4787 C C . SER B 1 239 ? -8.984 13.172 9.719 1 94.44 239 SER B C 1
ATOM 4789 O O . SER B 1 239 ? -9.273 14.312 9.336 1 94.44 239 SER B O 1
ATOM 4791 N N . ASP B 1 240 ? -7.797 12.883 10.086 1 94.44 240 ASP B N 1
ATOM 4792 C CA . ASP B 1 240 ? -6.691 13.812 9.883 1 94.44 240 ASP B CA 1
ATOM 4793 C C . ASP B 1 240 ? -6.445 14.062 8.391 1 94.44 240 ASP B C 1
ATOM 4795 O O . ASP B 1 240 ? -6.074 15.172 7.996 1 94.44 240 ASP B O 1
ATOM 4799 N N . ILE B 1 241 ? -6.598 13.078 7.617 1 96.88 241 ILE B N 1
ATOM 4800 C CA . ILE B 1 241 ? -6.469 13.148 6.168 1 96.88 241 ILE B CA 1
ATOM 4801 C C . ILE B 1 241 ? -7.656 12.453 5.508 1 96.88 241 ILE B C 1
ATOM 4803 O O . ILE B 1 241 ? -7.965 11.305 5.832 1 96.88 241 ILE B O 1
ATOM 4807 N N . ASP B 1 242 ? -8.336 13.141 4.633 1 96.38 242 ASP B N 1
ATOM 4808 C CA . ASP B 1 242 ? -9.445 12.578 3.871 1 96.38 242 ASP B CA 1
ATOM 4809 C C . ASP B 1 242 ? -9.133 12.57 2.377 1 96.38 242 ASP B C 1
ATOM 4811 O O . ASP B 1 242 ? -8.648 13.562 1.831 1 96.38 242 ASP B O 1
ATOM 4815 N N . VAL B 1 243 ? -9.344 11.445 1.725 1 97.38 243 VAL B N 1
ATOM 4816 C CA . VAL B 1 243 ? -9.125 11.32 0.287 1 97.38 243 VAL B CA 1
ATOM 4817 C C . VAL B 1 243 ? -10.461 11.164 -0.429 1 97.38 243 VAL B C 1
ATOM 4819 O O . VAL B 1 243 ? -11.289 10.336 -0.049 1 97.38 243 VAL B O 1
ATOM 4822 N N . TYR B 1 244 ? -10.648 11.945 -1.418 1 96.06 244 TYR B N 1
ATOM 4823 C CA . TYR B 1 244 ? -11.891 11.961 -2.184 1 96.06 244 TYR B CA 1
ATOM 4824 C C . TYR B 1 244 ? -11.641 11.57 -3.637 1 96.06 244 TYR B C 1
ATOM 4826 O O . TYR B 1 244 ? -10.586 11.898 -4.199 1 96.06 244 TYR B O 1
ATOM 4834 N N . LEU B 1 245 ? -12.523 10.867 -4.211 1 96.06 245 LEU B N 1
ATOM 4835 C CA . LEU B 1 245 ? -12.586 10.555 -5.633 1 96.06 245 LEU B CA 1
ATOM 4836 C C . LEU B 1 245 ? -13.93 10.977 -6.219 1 96.06 245 LEU B C 1
ATOM 4838 O O . LEU B 1 245 ? -14.984 10.5 -5.773 1 96.06 245 LEU B O 1
ATOM 4842 N N . ASN B 1 246 ? -13.914 11.891 -7.203 1 94.25 246 ASN B N 1
ATOM 4843 C CA . ASN B 1 246 ? -15.117 12.422 -7.824 1 94.25 246 ASN B CA 1
ATOM 4844 C C . ASN B 1 246 ? -16.094 12.953 -6.781 1 94.25 246 ASN B C 1
ATOM 4846 O O . ASN B 1 246 ? -17.281 12.594 -6.793 1 94.25 246 ASN B O 1
ATOM 4850 N N . ASP B 1 247 ? -15.57 13.648 -5.734 1 90.69 247 ASP B N 1
ATOM 4851 C CA . ASP B 1 247 ? -16.297 14.398 -4.715 1 90.69 247 ASP B CA 1
ATOM 4852 C C . ASP B 1 247 ? -16.953 13.469 -3.707 1 90.69 247 ASP B C 1
ATOM 4854 O O . ASP B 1 247 ? -17.859 13.875 -2.973 1 90.69 247 ASP B O 1
ATOM 4858 N N . LYS B 1 248 ? -16.547 12.234 -3.744 1 93.81 248 LYS B N 1
ATOM 4859 C CA . LYS B 1 248 ? -16.984 11.273 -2.736 1 93.81 248 LYS B CA 1
ATOM 4860 C C . LYS B 1 248 ? -15.805 10.758 -1.917 1 93.81 248 LYS B C 1
ATOM 4862 O O . LYS B 1 248 ? -14.727 10.516 -2.459 1 93.81 248 LYS B O 1
ATOM 4867 N N . ILE B 1 249 ? -16.078 10.547 -0.687 1 95.06 249 ILE B N 1
ATOM 4868 C CA . ILE B 1 249 ? -14.992 10.086 0.181 1 95.06 249 ILE B CA 1
ATOM 4869 C C . ILE B 1 249 ? -14.578 8.672 -0.22 1 95.06 249 ILE B C 1
ATOM 4871 O O . ILE B 1 249 ? -15.43 7.793 -0.388 1 95.06 249 ILE B O 1
ATOM 4875 N N . LEU B 1 250 ? -13.375 8.492 -0.475 1 95.62 250 LEU B N 1
ATOM 4876 C CA . LEU B 1 250 ? -12.812 7.199 -0.86 1 95.62 250 LEU B CA 1
ATOM 4877 C C . LEU B 1 250 ? -12.281 6.453 0.358 1 95.62 250 LEU B C 1
ATOM 4879 O O . LEU B 1 250 ? -12.719 5.336 0.649 1 95.62 250 LEU B O 1
ATOM 4883 N N . TYR B 1 251 ? -11.367 6.996 1.099 1 94.81 251 TYR B N 1
ATOM 4884 C CA . TYR B 1 251 ? -10.898 6.469 2.375 1 94.81 251 TYR B CA 1
ATOM 4885 C C . TYR B 1 251 ? -10.336 7.586 3.248 1 94.81 251 TYR B C 1
ATOM 4887 O O . TYR B 1 251 ? -10.117 8.703 2.775 1 94.81 251 TYR B O 1
ATOM 4895 N N . ALA B 1 252 ? -10.281 7.312 4.52 1 96.62 252 ALA B N 1
ATOM 4896 C CA . ALA B 1 252 ? -9.805 8.25 5.531 1 96.62 252 ALA B CA 1
ATOM 4897 C C . ALA B 1 252 ? -8.562 7.711 6.238 1 96.62 252 ALA B C 1
ATOM 4899 O O . ALA B 1 252 ? -8.375 6.492 6.328 1 96.62 252 ALA B O 1
ATOM 4900 N N . ILE B 1 253 ? -7.723 8.625 6.691 1 97.69 253 ILE B N 1
ATOM 4901 C CA . ILE B 1 253 ? -6.484 8.242 7.355 1 97.69 253 ILE B CA 1
ATOM 4902 C C . ILE B 1 253 ? -6.344 9 8.672 1 97.69 253 ILE B C 1
ATOM 4904 O O . ILE B 1 253 ? -6.367 10.234 8.688 1 97.69 253 ILE B O 1
ATOM 4908 N N . GLU B 1 254 ? -6.277 8.289 9.758 1 96.31 254 GLU B N 1
ATOM 4909 C CA . GLU B 1 254 ? -5.906 8.828 11.062 1 96.31 254 GLU B CA 1
ATOM 4910 C C . GLU B 1 254 ? -4.402 8.719 11.297 1 96.31 254 GLU B C 1
ATOM 4912 O O . GLU B 1 254 ? -3.834 7.629 11.203 1 96.31 254 GLU B O 1
ATOM 4917 N N . ALA B 1 255 ? -3.732 9.789 11.461 1 96.81 255 ALA B N 1
ATOM 4918 C CA . ALA B 1 255 ? -2.291 9.82 11.703 1 96.81 255 ALA B CA 1
ATOM 4919 C C . ALA B 1 255 ? -1.985 10.188 13.156 1 96.81 255 ALA B C 1
ATOM 4921 O O . ALA B 1 255 ? -2.305 11.289 13.602 1 96.81 255 ALA B O 1
ATOM 4922 N N . LYS B 1 256 ? -1.397 9.281 13.844 1 95.31 256 LYS B N 1
ATOM 4923 C CA . LYS B 1 256 ? -1.125 9.5 15.266 1 95.31 256 LYS B CA 1
ATOM 4924 C C . LYS B 1 256 ? 0.359 9.328 15.57 1 95.31 256 LYS B C 1
ATOM 4926 O O . LYS B 1 256 ? 0.95 8.297 15.234 1 95.31 256 LYS B O 1
ATOM 4931 N N . ASP B 1 257 ? 0.97 10.32 16.156 1 96.81 257 ASP B N 1
ATOM 4932 C CA . ASP B 1 257 ? 2.375 10.25 16.547 1 96.81 257 ASP B CA 1
ATOM 4933 C C . ASP B 1 257 ? 2.545 10.461 18.047 1 96.81 257 ASP B C 1
ATOM 4935 O O . ASP B 1 257 ? 3.357 11.281 18.484 1 96.81 257 ASP B O 1
ATOM 4939 N N . LYS B 1 258 ? 1.706 9.914 18.797 1 93 258 LYS B N 1
ATOM 4940 C CA . LYS B 1 258 ? 1.703 9.859 20.266 1 93 258 LYS B CA 1
ATOM 4941 C C . LYS B 1 258 ? 1.009 8.594 20.766 1 93 258 LYS B C 1
ATOM 4943 O O . LYS B 1 258 ? 0.405 7.859 19.984 1 93 258 LYS B O 1
ATOM 4948 N N . VAL B 1 259 ? 1.132 8.359 22 1 93.38 259 VAL B N 1
ATOM 4949 C CA . VAL B 1 259 ? 0.436 7.227 22.594 1 93.38 259 VAL B CA 1
ATOM 4950 C C . VAL B 1 259 ? -1.071 7.395 22.422 1 93.38 259 VAL B C 1
ATOM 4952 O O . VAL B 1 259 ? -1.605 8.492 22.594 1 93.38 259 VAL B O 1
ATOM 4955 N N . PHE B 1 260 ? -1.738 6.312 22 1 91.88 260 PHE B N 1
ATOM 4956 C CA . PHE B 1 260 ? -3.18 6.367 21.797 1 91.88 260 PHE B CA 1
ATOM 4957 C C . PHE B 1 260 ? -3.859 5.145 22.406 1 91.88 260 PHE B C 1
ATOM 4959 O O . PHE B 1 260 ? -3.195 4.156 22.719 1 91.88 260 PHE B O 1
ATOM 4966 N N . THR B 1 261 ? -5.109 5.293 22.641 1 90.56 261 THR B N 1
ATOM 4967 C CA . THR B 1 261 ? -5.887 4.246 23.297 1 90.56 261 THR B CA 1
ATOM 4968 C C . THR B 1 261 ? -6.93 3.668 22.344 1 90.56 261 THR B C 1
ATOM 4970 O O . THR B 1 261 ? -7.102 4.168 21.219 1 90.56 261 THR B O 1
ATOM 4973 N N . GLN B 1 262 ? -7.543 2.637 22.812 1 90.81 262 GLN B N 1
ATOM 4974 C CA . GLN B 1 262 ? -8.633 2.031 22.047 1 90.81 262 GLN B CA 1
ATOM 4975 C C . GLN B 1 262 ? -9.75 3.037 21.797 1 90.81 262 GLN B C 1
ATOM 4977 O O . GLN B 1 262 ? -10.367 3.029 20.734 1 90.81 262 GLN B O 1
ATOM 4982 N N . GLU B 1 263 ? -9.992 3.844 22.75 1 88.31 263 GLU B N 1
ATOM 4983 C CA . GLU B 1 263 ? -11.047 4.844 22.625 1 88.31 263 GLU B CA 1
ATOM 4984 C C . GLU B 1 263 ? -10.742 5.84 21.516 1 88.31 263 GLU B C 1
ATOM 4986 O O . GLU B 1 263 ? -11.648 6.266 20.797 1 88.31 263 GLU B O 1
ATOM 4991 N N . ASP B 1 264 ? -9.5 6.18 21.422 1 87.56 264 ASP B N 1
ATOM 4992 C CA . ASP B 1 264 ? -9.094 7.078 20.344 1 87.56 264 ASP B CA 1
ATOM 4993 C C . ASP B 1 264 ? -9.422 6.484 18.969 1 87.56 264 ASP B C 1
ATOM 4995 O O . ASP B 1 264 ? -9.961 7.18 18.109 1 87.56 264 ASP B O 1
ATOM 4999 N N . VAL B 1 265 ? -9.141 5.215 18.859 1 93.56 265 VAL B N 1
ATOM 5000 C CA . VAL B 1 265 ? -9.344 4.547 17.578 1 93.56 265 VAL B CA 1
ATOM 5001 C C . VAL B 1 265 ? -10.836 4.363 17.312 1 93.56 265 VAL B C 1
ATOM 5003 O O . VAL B 1 265 ? -11.312 4.578 16.203 1 93.56 265 VAL B O 1
ATOM 5006 N N . THR B 1 266 ? -11.539 3.99 18.359 1 90.81 266 THR B N 1
ATOM 5007 C CA . THR B 1 266 ? -12.977 3.781 18.234 1 90.81 266 THR B CA 1
ATOM 5008 C C . THR B 1 266 ? -13.672 5.07 17.812 1 90.81 266 THR B C 1
ATOM 5010 O O . THR B 1 266 ? -14.609 5.039 17.016 1 90.81 266 THR B O 1
ATOM 5013 N N . HIS B 1 267 ? -13.25 6.148 18.328 1 88.69 267 HIS B N 1
ATOM 5014 C CA . HIS B 1 267 ? -13.789 7.449 17.953 1 88.69 267 HIS B CA 1
ATOM 5015 C C . HIS B 1 267 ? -13.57 7.723 16.469 1 88.69 267 HIS B C 1
ATOM 5017 O O . HIS B 1 267 ? -14.469 8.219 15.781 1 88.69 267 HIS B O 1
ATOM 5023 N N . ALA B 1 268 ? -12.391 7.457 16.047 1 92.31 268 ALA B N 1
ATOM 5024 C CA . ALA B 1 268 ? -12.07 7.645 14.633 1 92.31 268 ALA B CA 1
ATOM 5025 C C . ALA B 1 268 ? -12.945 6.754 13.75 1 92.31 268 ALA B C 1
ATOM 5027 O O . ALA B 1 268 ? -13.414 7.184 12.695 1 92.31 268 ALA B O 1
ATOM 5028 N N . ILE B 1 269 ? -13.172 5.5 14.188 1 95 269 ILE B N 1
ATOM 5029 C CA . ILE B 1 269 ? -14 4.547 13.453 1 95 269 ILE B CA 1
ATOM 5030 C C . ILE B 1 269 ? -15.43 5.082 13.336 1 95 269 ILE B C 1
ATOM 5032 O O . ILE B 1 269 ? -16.016 5.062 12.258 1 95 269 ILE B O 1
ATOM 5036 N N . ARG B 1 270 ? -15.93 5.543 14.414 1 92.62 270 ARG B N 1
ATOM 5037 C CA . ARG B 1 270 ? -17.297 6.062 14.438 1 92.62 270 ARG B CA 1
ATOM 5038 C C . ARG B 1 270 ? -17.453 7.25 13.5 1 92.62 270 ARG B C 1
ATOM 5040 O O . ARG B 1 270 ? -18.438 7.348 12.773 1 92.62 270 ARG B O 1
ATOM 5047 N N . LYS B 1 271 ? -16.516 8.117 13.547 1 90.31 271 LYS B N 1
ATOM 5048 C CA . LYS B 1 271 ? -16.547 9.289 12.672 1 90.31 271 LYS B CA 1
ATOM 5049 C C . LYS B 1 271 ? -16.547 8.875 11.203 1 90.31 271 LYS B C 1
ATOM 5051 O O . LYS B 1 271 ? -17.266 9.453 10.391 1 90.31 271 LYS B O 1
ATOM 5056 N N . ALA B 1 272 ? -15.695 7.922 10.852 1 94.06 272 ALA B N 1
ATOM 5057 C CA . ALA B 1 272 ?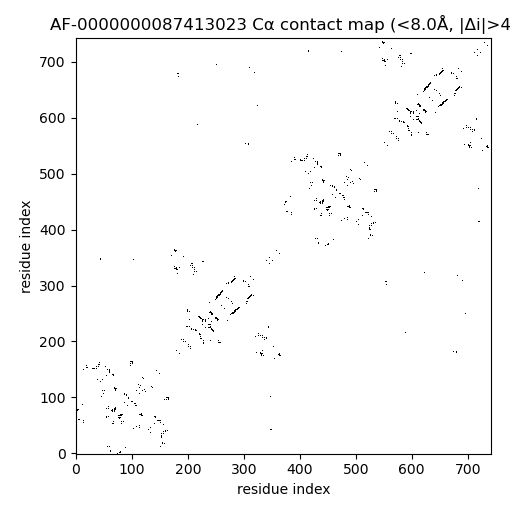 -15.625 7.426 9.484 1 94.06 272 ALA B CA 1
ATOM 5058 C C . ALA B 1 272 ? -16.953 6.805 9.062 1 94.06 272 ALA B C 1
ATOM 5060 O O . ALA B 1 272 ? -17.469 7.105 7.98 1 94.06 272 ALA B O 1
ATOM 5061 N N . ALA B 1 273 ? -17.469 5.984 9.922 1 93.06 273 ALA B N 1
ATOM 5062 C CA . ALA B 1 273 ? -18.734 5.32 9.641 1 93.06 273 ALA B CA 1
ATOM 5063 C C . ALA B 1 273 ? -19.844 6.34 9.422 1 93.06 273 ALA B C 1
ATOM 5065 O O . ALA B 1 273 ? -20.641 6.215 8.477 1 93.06 273 ALA B O 1
ATOM 5066 N N . LEU B 1 274 ? -19.891 7.352 10.266 1 89.94 274 LEU B N 1
ATOM 5067 C CA . LEU B 1 274 ? -20.922 8.383 10.188 1 89.94 274 LEU B CA 1
ATOM 5068 C C . LEU B 1 274 ? -20.797 9.18 8.898 1 89.94 274 LEU B C 1
ATOM 5070 O O . LEU B 1 274 ? -21.797 9.633 8.344 1 89.94 274 LEU B O 1
ATOM 5074 N N . ALA B 1 275 ? -19.609 9.297 8.414 1 90.5 275 ALA B N 1
ATOM 5075 C CA . ALA B 1 275 ? -19.359 10.055 7.195 1 90.5 275 ALA B CA 1
ATOM 5076 C C . ALA B 1 275 ? -19.594 9.195 5.957 1 90.5 275 ALA B C 1
ATOM 5078 O O . ALA B 1 275 ? -19.469 9.68 4.828 1 90.5 275 ALA B O 1
ATOM 5079 N N . GLY B 1 276 ? -19.844 7.883 6.156 1 91.44 276 GLY B N 1
ATOM 5080 C CA . GLY B 1 276 ? -20.078 6.977 5.043 1 91.44 276 GLY B CA 1
ATOM 5081 C C . GLY B 1 276 ? -18.797 6.426 4.441 1 91.44 276 GLY B C 1
ATOM 5082 O O . GLY B 1 276 ? -18.797 5.93 3.312 1 91.44 276 GLY B O 1
ATOM 5083 N N . CYS B 1 277 ? -17.734 6.566 5.125 1 94.44 277 CYS B N 1
ATOM 5084 C CA . CYS B 1 277 ? -16.453 6.031 4.695 1 94.44 277 CYS B CA 1
ATOM 5085 C C . CYS B 1 277 ? -16.266 4.598 5.188 1 94.44 277 CYS B C 1
ATOM 5087 O O . CYS B 1 277 ? -16.312 4.344 6.391 1 94.44 277 CYS B O 1
ATOM 5089 N N . ASP B 1 278 ? -16.016 3.73 4.332 1 95.75 278 ASP B N 1
ATOM 5090 C CA . ASP B 1 278 ? -15.984 2.324 4.727 1 95.75 278 ASP B CA 1
ATOM 5091 C C . ASP B 1 278 ? -14.547 1.841 4.918 1 95.75 278 ASP B C 1
ATOM 5093 O O . ASP B 1 278 ? -14.312 0.649 5.125 1 95.75 278 ASP B O 1
ATOM 5097 N N . ARG B 1 279 ? -13.57 2.775 4.836 1 97.12 279 ARG B N 1
ATOM 5098 C CA . ARG B 1 279 ? -12.18 2.408 5.047 1 97.12 279 ARG B CA 1
ATOM 5099 C C . ARG B 1 279 ? -11.445 3.471 5.863 1 97.12 279 ARG B C 1
ATOM 5101 O O . ARG B 1 279 ? -11.555 4.664 5.566 1 97.12 279 ARG B O 1
ATOM 5108 N N . LEU B 1 280 ? -10.758 2.982 6.84 1 97.75 280 LEU B N 1
ATOM 5109 C CA . LEU B 1 280 ? -9.953 3.83 7.715 1 97.75 280 LEU B CA 1
ATOM 5110 C C . LEU B 1 280 ? -8.555 3.25 7.902 1 97.75 280 LEU B C 1
ATOM 5112 O O . LEU B 1 280 ? -8.406 2.09 8.297 1 97.75 280 LEU B O 1
ATOM 5116 N N . MET B 1 281 ? -7.582 4 7.543 1 97.94 281 MET B N 1
ATOM 5117 C CA . MET B 1 281 ? -6.195 3.639 7.84 1 97.94 281 MET B CA 1
ATOM 5118 C C . MET B 1 281 ? -5.691 4.383 9.07 1 97.94 281 MET B C 1
ATOM 5120 O O . MET B 1 281 ? -5.859 5.598 9.18 1 97.94 281 MET B O 1
ATOM 5124 N N . PHE B 1 282 ? -5.164 3.646 9.945 1 97.38 282 PHE B N 1
ATOM 5125 C CA . PHE B 1 282 ? -4.512 4.23 11.109 1 97.38 282 PHE B CA 1
ATOM 5126 C C . PHE B 1 282 ? -2.996 4.152 10.984 1 97.38 282 PHE B C 1
ATOM 5128 O O . PHE B 1 282 ? -2.412 3.072 11.109 1 97.38 282 PHE B O 1
ATOM 5135 N N . VAL B 1 283 ? -2.379 5.289 10.734 1 97.81 283 VAL B N 1
ATOM 5136 C CA . VAL B 1 283 ? -0.936 5.344 10.523 1 97.81 283 VAL B CA 1
ATOM 5137 C C . VAL B 1 283 ? -0.245 5.848 11.789 1 97.81 283 VAL B C 1
ATOM 5139 O O . VAL B 1 283 ? -0.491 6.973 12.227 1 97.81 283 VAL B O 1
ATOM 5142 N N . SER B 1 284 ? 0.615 5.039 12.344 1 97.56 284 SER B N 1
ATOM 5143 C CA . SER B 1 284 ? 1.349 5.387 13.555 1 97.56 284 SER B CA 1
ATOM 5144 C C . SER B 1 284 ? 2.715 5.98 13.219 1 97.56 284 SER B C 1
ATOM 5146 O O . SER B 1 284 ? 3.455 5.43 12.406 1 97.56 284 SER B O 1
ATOM 5148 N N . GLY B 1 285 ? 2.98 7.109 13.859 1 97.94 285 GLY B N 1
ATOM 5149 C CA . GLY B 1 285 ? 4.293 7.723 13.727 1 97.94 285 GLY B CA 1
ATOM 5150 C C . GLY B 1 285 ? 5.332 7.109 14.648 1 97.94 285 GLY B C 1
ATOM 5151 O O . GLY B 1 285 ? 5.074 6.086 15.281 1 97.94 285 GLY B O 1
ATOM 5152 N N . PRO B 1 286 ? 6.52 7.688 14.672 1 97.69 286 PRO B N 1
ATOM 5153 C CA . PRO B 1 286 ? 7.645 7.141 15.438 1 97.69 286 PRO B CA 1
ATOM 5154 C C . PRO B 1 286 ? 7.348 7.047 16.938 1 97.69 286 PRO B C 1
ATOM 5156 O O . PRO B 1 286 ? 7.902 6.188 17.625 1 97.69 286 PRO B O 1
ATOM 5159 N N . ARG B 1 287 ? 6.457 7.848 17.516 1 97 287 ARG B N 1
ATOM 5160 C CA . ARG B 1 287 ? 6.227 7.918 18.953 1 97 287 ARG B CA 1
ATOM 5161 C C . ARG B 1 287 ? 4.918 7.234 19.328 1 97 287 ARG B C 1
ATOM 5163 O O . ARG B 1 287 ? 4.52 7.246 20.5 1 97 287 ARG B O 1
ATOM 5170 N N . ALA B 1 288 ? 4.309 6.633 18.328 1 95.75 288 ALA B N 1
ATOM 5171 C CA . ALA B 1 288 ? 2.967 6.105 18.562 1 95.75 288 ALA B CA 1
ATOM 5172 C C . ALA B 1 288 ? 3.021 4.66 19.047 1 95.75 288 ALA B C 1
ATOM 5174 O O . ALA B 1 288 ? 3.836 3.869 18.562 1 95.75 288 ALA B O 1
ATOM 5175 N N . TYR B 1 289 ? 2.219 4.371 19.969 1 93.38 289 TYR B N 1
ATOM 5176 C CA . TYR B 1 289 ? 1.952 2.986 20.359 1 93.38 289 TYR B CA 1
ATOM 5177 C C . TYR B 1 289 ? 0.566 2.85 20.969 1 93.38 289 TYR B C 1
ATOM 5179 O O . TYR B 1 289 ? 0.064 3.783 21.609 1 93.38 289 TYR B O 1
ATOM 5187 N N . LEU B 1 290 ? -0.094 1.785 20.75 1 91.44 290 LEU B N 1
ATOM 5188 C CA . LEU B 1 290 ? -1.42 1.476 21.266 1 91.44 290 LEU B CA 1
ATOM 5189 C C . LEU B 1 290 ? -1.332 0.963 22.703 1 91.44 290 LEU B C 1
ATOM 5191 O O . LEU B 1 290 ? -0.672 -0.045 22.969 1 91.44 290 LEU B O 1
ATOM 5195 N N . GLU B 1 291 ? -1.952 1.616 23.547 1 90.06 291 GLU B N 1
ATOM 5196 C CA . GLU B 1 291 ? -1.928 1.227 24.953 1 90.06 291 GLU B CA 1
ATOM 5197 C C . GLU B 1 291 ? -3.188 0.454 25.344 1 90.06 291 GLU B C 1
ATOM 5199 O O . GLU B 1 291 ? -4.305 0.902 25.062 1 90.06 291 GLU B O 1
ATOM 5204 N N . GLY B 1 292 ? -2.994 -0.651 26.031 1 82 292 GLY B N 1
ATOM 5205 C CA . GLY B 1 292 ? -4.07 -1.296 26.766 1 82 292 GLY B CA 1
ATOM 5206 C C . GLY B 1 292 ? -4.934 -2.188 25.891 1 82 292 GLY B C 1
ATOM 5207 O O . GLY B 1 292 ? -5.977 -2.676 26.328 1 82 292 GLY B O 1
ATOM 5208 N N . ALA B 1 293 ? -4.797 -2.301 24.594 1 83.38 293 ALA B N 1
ATOM 5209 C CA . ALA B 1 293 ? -5.668 -3.139 23.766 1 83.38 293 ALA B CA 1
ATOM 5210 C C . ALA B 1 293 ? -4.895 -3.773 22.625 1 83.38 293 ALA B C 1
ATOM 5212 O O . ALA B 1 293 ? -3.76 -3.381 22.328 1 83.38 293 ALA B O 1
ATOM 5213 N N . SER B 1 294 ? -5.582 -4.773 22.156 1 89 294 SER B N 1
ATOM 5214 C CA . SER B 1 294 ? -5.023 -5.406 20.969 1 89 294 SER B CA 1
ATOM 5215 C C . SER B 1 294 ? -5.652 -4.848 19.703 1 89 294 SER B C 1
ATOM 5217 O O . SER B 1 294 ? -6.848 -4.531 19.672 1 89 294 SER B O 1
ATOM 5219 N N . GLU B 1 295 ? -4.836 -4.711 18.625 1 91.19 295 GLU B N 1
ATOM 5220 C CA . GLU B 1 295 ? -5.316 -4.246 17.328 1 91.19 295 GLU B CA 1
ATOM 5221 C C . GLU B 1 295 ? -6.461 -5.121 16.812 1 91.19 295 GLU B C 1
ATOM 5223 O O . GLU B 1 295 ? -7.41 -4.617 16.203 1 91.19 295 GLU B O 1
ATOM 5228 N N . GLU B 1 296 ? -6.406 -6.395 17.109 1 90.25 296 GLU B N 1
ATOM 5229 C CA . GLU B 1 296 ? -7.383 -7.355 16.609 1 90.25 296 GLU B CA 1
ATOM 5230 C C . GLU B 1 296 ? -8.781 -7.055 17.141 1 90.25 296 GLU B C 1
ATOM 5232 O O . GLU B 1 296 ? -9.766 -7.148 16.406 1 90.25 296 GLU B O 1
ATOM 5237 N N . ILE B 1 297 ? -8.828 -6.715 18.359 1 91.5 297 ILE B N 1
ATOM 5238 C CA . ILE B 1 297 ? -10.109 -6.406 18.984 1 91.5 297 ILE B CA 1
ATOM 5239 C C . ILE B 1 297 ? -10.703 -5.156 18.344 1 91.5 297 ILE B C 1
ATOM 5241 O O . ILE B 1 297 ? -11.906 -5.109 18.062 1 91.5 297 ILE B O 1
ATOM 5245 N N . ILE B 1 298 ? -9.898 -4.23 18.141 1 94.38 298 ILE B N 1
ATOM 5246 C CA . ILE B 1 298 ? -10.359 -2.967 17.578 1 94.38 298 ILE B CA 1
ATOM 5247 C C . ILE B 1 298 ? -10.828 -3.182 16.141 1 94.38 298 ILE B C 1
ATOM 5249 O O . ILE B 1 298 ? -11.852 -2.639 15.719 1 94.38 298 ILE B O 1
ATOM 5253 N N . VAL B 1 299 ? -10.109 -3.982 15.391 1 95.44 299 VAL B N 1
ATOM 5254 C CA . VAL B 1 299 ? -10.438 -4.273 14 1 95.44 299 VAL B CA 1
ATOM 5255 C C . VAL B 1 299 ? -11.789 -4.969 13.922 1 95.44 299 VAL B C 1
ATOM 5257 O O . VAL B 1 299 ? -12.594 -4.676 13.031 1 95.44 299 VAL B O 1
ATOM 5260 N N . SER B 1 300 ? -12.031 -5.875 14.812 1 93.56 300 SER B N 1
ATOM 5261 C CA . SER B 1 300 ? -13.312 -6.574 14.859 1 93.56 300 SER B CA 1
ATOM 5262 C C . SER B 1 300 ? -14.461 -5.605 15.109 1 93.56 300 SER B C 1
ATOM 5264 O O . SER B 1 300 ? -15.523 -5.73 14.5 1 93.56 300 SER B O 1
ATOM 5266 N N . LYS B 1 301 ? -14.219 -4.691 15.961 1 92 301 LYS B N 1
ATOM 5267 C CA . LYS B 1 301 ? -15.234 -3.684 16.25 1 92 301 LYS B CA 1
ATOM 5268 C C . LYS B 1 301 ? -15.5 -2.799 15.039 1 92 301 LYS B C 1
ATOM 5270 O O . LYS B 1 301 ? -16.641 -2.434 14.766 1 92 301 LYS B O 1
ATOM 5275 N N . ALA B 1 302 ? -14.445 -2.42 14.398 1 96.25 302 ALA B N 1
ATOM 5276 C CA . ALA B 1 302 ? -14.578 -1.609 13.188 1 96.25 302 ALA B CA 1
ATOM 5277 C C . ALA B 1 302 ? -15.422 -2.324 12.141 1 96.25 302 ALA B C 1
ATOM 5279 O O . ALA B 1 302 ? -16.25 -1.705 11.477 1 96.25 302 ALA B O 1
ATOM 5280 N N . LEU B 1 303 ? -15.18 -3.607 12.008 1 94.5 303 LEU B N 1
ATOM 5281 C CA . LEU B 1 303 ? -15.914 -4.426 11.055 1 94.5 303 LEU B CA 1
ATOM 5282 C C . LEU B 1 303 ? -17.406 -4.406 11.359 1 94.5 303 LEU B C 1
ATOM 5284 O O . LEU B 1 303 ? -18.234 -4.332 10.445 1 94.5 303 LEU B O 1
ATOM 5288 N N . GLU B 1 304 ? -17.719 -4.453 12.578 1 93.88 304 GLU B N 1
ATOM 5289 C CA . GLU B 1 304 ? -19.125 -4.402 12.992 1 93.88 304 GLU B CA 1
ATOM 5290 C C . GLU B 1 304 ? -19.781 -3.084 12.586 1 93.88 304 GLU B C 1
ATOM 5292 O O . GLU B 1 304 ? -20.984 -3.033 12.336 1 93.88 304 GLU B O 1
ATOM 5297 N N . MET B 1 305 ? -18.984 -2.115 12.477 1 93.44 305 MET B N 1
ATOM 5298 C CA . MET B 1 305 ? -19.484 -0.792 12.133 1 93.44 305 MET B CA 1
ATOM 5299 C C . MET B 1 305 ? -19.391 -0.547 10.633 1 93.44 305 MET B C 1
ATOM 5301 O O . MET B 1 305 ? -19.672 0.557 10.164 1 93.44 305 MET B O 1
ATOM 5305 N N . GLY B 1 306 ? -18.891 -1.556 9.906 1 94.5 306 GLY B N 1
ATOM 5306 C CA . GLY B 1 306 ? -18.828 -1.469 8.461 1 94.5 306 GLY B CA 1
ATOM 5307 C C . GLY B 1 306 ? -17.594 -0.752 7.953 1 94.5 306 GLY B C 1
ATOM 5308 O O . GLY B 1 306 ? -17.578 -0.237 6.832 1 94.5 306 GLY B O 1
ATOM 5309 N N . VAL B 1 307 ? -16.578 -0.672 8.797 1 97.12 307 VAL B N 1
ATOM 5310 C CA . VAL B 1 307 ? -15.359 0.043 8.422 1 97.12 307 VAL B CA 1
ATOM 5311 C C . VAL B 1 307 ? -14.18 -0.929 8.367 1 97.12 307 VAL B C 1
ATOM 5313 O O . VAL B 1 307 ? -13.922 -1.646 9.336 1 97.12 307 VAL B O 1
ATOM 5316 N N . TYR B 1 308 ? -13.539 -1.066 7.223 1 98.12 308 TYR B N 1
ATOM 5317 C CA . TYR B 1 308 ? -12.281 -1.8 7.113 1 98.12 308 TYR B CA 1
ATOM 5318 C C . TYR B 1 308 ? -11.125 -0.994 7.695 1 98.12 308 TYR B C 1
ATOM 5320 O O . TYR B 1 308 ? -10.695 -0.003 7.105 1 98.12 308 TYR B O 1
ATOM 5328 N N . LEU B 1 309 ? -10.664 -1.427 8.859 1 98 309 LEU B N 1
ATOM 5329 C CA . LEU B 1 309 ? -9.609 -0.722 9.586 1 98 309 LEU B CA 1
ATOM 5330 C C . LEU B 1 309 ? -8.266 -1.42 9.414 1 98 309 LEU B C 1
ATOM 5332 O O . LEU B 1 309 ? -8.164 -2.635 9.602 1 98 309 LEU B O 1
ATOM 5336 N N . SER B 1 310 ? -7.285 -0.645 9.031 1 97.25 310 SER B N 1
ATOM 5337 C CA . SER B 1 310 ? -5.926 -1.166 8.93 1 97.25 310 SER B CA 1
ATOM 5338 C C . SER B 1 310 ? -4.945 -0.31 9.727 1 97.25 310 SER B C 1
ATOM 5340 O O . SER B 1 310 ? -5.008 0.92 9.68 1 97.25 310 SER B O 1
ATOM 5342 N N . PHE B 1 311 ? -4.07 -0.993 10.453 1 96.38 311 PHE B N 1
ATOM 5343 C CA . PHE B 1 311 ? -2.982 -0.332 11.172 1 96.38 311 PHE B CA 1
ATOM 5344 C C . PHE B 1 311 ? -1.678 -0.437 10.383 1 96.38 311 PHE B C 1
ATOM 5346 O O . PHE B 1 311 ? -1.333 -1.51 9.883 1 96.38 311 PHE B O 1
ATOM 5353 N N . MET B 1 312 ? -1.012 0.664 10.25 1 95.62 312 MET B N 1
ATOM 5354 C CA . MET B 1 312 ? 0.3 0.691 9.609 1 95.62 312 MET B CA 1
ATOM 5355 C C . MET B 1 312 ? 1.238 1.652 10.328 1 95.62 312 MET B C 1
ATOM 5357 O O . MET B 1 312 ? 0.804 2.689 10.836 1 95.62 312 MET B O 1
ATOM 5361 N N . ASN B 1 313 ? 2.479 1.289 10.359 1 96.38 313 ASN B N 1
ATOM 5362 C CA . ASN B 1 313 ? 3.438 2.277 10.836 1 96.38 313 ASN B CA 1
ATOM 5363 C C . ASN B 1 313 ? 3.949 3.162 9.711 1 96.38 313 ASN B C 1
ATOM 5365 O O . ASN B 1 313 ? 3.84 2.803 8.531 1 96.38 313 ASN B O 1
ATOM 5369 N N . HIS B 1 314 ? 4.566 4.254 10.094 1 97.81 314 HIS B N 1
ATOM 5370 C CA . HIS B 1 314 ? 4.953 5.277 9.125 1 97.81 314 HIS B CA 1
ATOM 5371 C C . HIS B 1 314 ? 5.992 4.742 8.141 1 97.81 314 HIS B C 1
ATOM 5373 O O . HIS B 1 314 ? 5.996 5.121 6.969 1 97.81 314 HIS B O 1
ATOM 5379 N N . LYS B 1 315 ? 6.848 3.848 8.562 1 96.75 315 LYS B N 1
ATOM 5380 C CA . LYS B 1 315 ? 7.891 3.316 7.688 1 96.75 315 LYS B CA 1
ATOM 5381 C C . LYS B 1 315 ? 7.297 2.426 6.602 1 96.75 315 LYS B C 1
ATOM 5383 O O . LYS B 1 315 ? 7.621 2.574 5.422 1 96.75 315 LYS B O 1
ATOM 5388 N N . GLU B 1 316 ? 6.426 1.544 7.043 1 95.44 316 GLU B N 1
ATOM 5389 C CA . GLU B 1 316 ? 5.75 0.655 6.105 1 95.44 316 GLU B CA 1
ATOM 5390 C C . GLU B 1 316 ? 4.879 1.442 5.129 1 95.44 316 GLU B C 1
ATOM 5392 O O . GLU B 1 316 ? 4.875 1.164 3.93 1 95.44 316 GLU B O 1
ATOM 5397 N N . PHE B 1 317 ? 4.16 2.332 5.656 1 97.88 317 PHE B N 1
ATOM 5398 C CA . PHE B 1 317 ? 3.295 3.178 4.844 1 97.88 317 PHE B CA 1
ATOM 5399 C C . PHE B 1 317 ? 4.098 3.893 3.764 1 97.88 317 PHE B C 1
ATOM 5401 O O . PHE B 1 317 ? 3.73 3.867 2.588 1 97.88 317 PHE B O 1
ATOM 5408 N N . THR B 1 318 ? 5.215 4.527 4.168 1 98.38 318 THR B N 1
ATOM 5409 C CA . THR B 1 318 ? 6.062 5.277 3.252 1 98.38 318 THR B CA 1
ATOM 5410 C C . THR B 1 318 ? 6.598 4.371 2.145 1 98.38 318 THR B C 1
ATOM 5412 O O . THR B 1 318 ? 6.48 4.695 0.961 1 98.38 318 THR B O 1
ATOM 5415 N N . LYS B 1 319 ? 7.113 3.268 2.514 1 96.69 319 LYS B N 1
ATOM 5416 C CA . LYS B 1 319 ? 7.703 2.338 1.554 1 96.69 319 LYS B CA 1
ATOM 5417 C C . LYS B 1 319 ? 6.66 1.845 0.555 1 96.69 319 LYS B C 1
ATOM 5419 O O . LYS B 1 319 ? 6.934 1.763 -0.645 1 96.69 319 LYS B O 1
ATOM 5424 N N . MET B 1 320 ? 5.555 1.577 1.044 1 96.44 320 MET B N 1
ATOM 5425 C CA . MET B 1 320 ? 4.5 1.051 0.184 1 96.44 320 MET B CA 1
ATOM 5426 C C . MET B 1 320 ? 4.039 2.104 -0.819 1 96.44 320 MET B C 1
ATOM 5428 O O . MET B 1 320 ? 3.93 1.822 -2.014 1 96.44 320 MET B O 1
ATOM 5432 N N . ILE B 1 321 ? 3.734 3.254 -0.306 1 98.19 321 ILE B N 1
ATOM 5433 C CA . ILE B 1 321 ? 3.242 4.305 -1.192 1 98.19 321 ILE B CA 1
ATOM 5434 C C . ILE B 1 321 ? 4.293 4.613 -2.258 1 98.19 321 ILE B C 1
ATOM 5436 O O . ILE B 1 321 ? 3.973 4.695 -3.445 1 98.19 321 ILE B O 1
ATOM 5440 N N . LEU B 1 322 ? 5.555 4.711 -1.854 1 97.88 322 LEU B N 1
ATOM 5441 C CA . LEU B 1 322 ? 6.617 5.039 -2.799 1 97.88 322 LEU B CA 1
ATOM 5442 C C . LEU B 1 322 ? 6.801 3.92 -3.818 1 97.88 322 LEU B C 1
ATOM 5444 O O . LEU B 1 322 ? 7.199 4.172 -4.957 1 97.88 322 LEU B O 1
ATOM 5448 N N . SER B 1 323 ? 6.449 2.715 -3.416 1 97.25 323 SER B N 1
ATOM 5449 C CA . SER B 1 323 ? 6.559 1.576 -4.324 1 97.25 323 SER B CA 1
ATOM 5450 C C . SER B 1 323 ? 5.449 1.593 -5.367 1 97.25 323 SER B C 1
ATOM 5452 O O . SER B 1 323 ? 5.57 0.965 -6.422 1 97.25 323 SER B O 1
ATOM 5454 N N . LEU B 1 324 ? 4.398 2.332 -5.086 1 97.06 324 LEU B N 1
ATOM 5455 C CA . LEU B 1 324 ? 3.197 2.17 -5.898 1 97.06 324 LEU B CA 1
ATOM 5456 C C . LEU B 1 324 ? 2.936 3.416 -6.738 1 97.06 324 LEU B C 1
ATOM 5458 O O . LEU B 1 324 ? 2.174 3.369 -7.707 1 97.06 324 LEU B O 1
ATOM 5462 N N . ILE B 1 325 ? 3.449 4.551 -6.379 1 96.56 325 ILE B N 1
ATOM 5463 C CA . ILE B 1 325 ? 3.133 5.805 -7.055 1 96.56 325 ILE B CA 1
ATOM 5464 C C . ILE B 1 325 ? 3.656 5.766 -8.484 1 96.56 325 ILE B C 1
ATOM 5466 O O . ILE B 1 325 ? 4.477 4.914 -8.836 1 96.56 325 ILE B O 1
ATOM 5470 N N . LEU B 1 326 ? 3.146 6.629 -9.312 1 94.88 326 LEU B N 1
ATOM 5471 C CA . LEU B 1 326 ? 3.688 6.793 -10.656 1 94.88 326 LEU B CA 1
ATOM 5472 C C . LEU B 1 326 ? 4.984 7.598 -10.625 1 94.88 326 LEU B C 1
ATOM 5474 O O . LEU B 1 326 ? 5.105 8.562 -9.867 1 94.88 326 LEU B O 1
ATOM 5478 N N . PRO B 1 327 ? 5.902 7.246 -11.453 1 91.88 327 PRO B N 1
ATOM 5479 C CA . PRO B 1 327 ? 7.207 7.918 -11.438 1 91.88 327 PRO B CA 1
ATOM 5480 C C . PRO B 1 327 ? 7.094 9.422 -11.656 1 91.88 327 PRO B C 1
ATOM 5482 O O . PRO B 1 327 ? 7.852 10.195 -11.062 1 91.88 327 PRO B O 1
ATOM 5485 N N . THR B 1 328 ? 6.211 9.875 -12.391 1 89.44 328 THR B N 1
ATOM 5486 C CA . THR B 1 328 ? 6.098 11.273 -12.766 1 89.44 328 THR B CA 1
ATOM 5487 C C . THR B 1 328 ? 5.598 12.109 -11.586 1 89.44 328 THR B C 1
ATOM 5489 O O . THR B 1 328 ? 5.723 13.336 -11.594 1 89.44 328 THR B O 1
ATOM 5492 N N . THR B 1 329 ? 5.07 11.445 -10.609 1 91.31 329 THR B N 1
ATOM 5493 C CA . THR B 1 329 ? 4.441 12.195 -9.523 1 91.31 329 THR B CA 1
ATOM 5494 C C . THR B 1 329 ? 5.488 12.727 -8.547 1 91.31 329 THR B C 1
ATOM 5496 O O . THR B 1 329 ? 5.223 13.656 -7.789 1 91.31 329 THR B O 1
ATOM 5499 N N . THR B 1 330 ? 6.703 12.203 -8.602 1 94.88 330 THR B N 1
ATOM 5500 C CA . THR B 1 330 ? 7.727 12.578 -7.625 1 94.88 330 THR B CA 1
ATOM 5501 C C . THR B 1 330 ? 8.102 14.047 -7.781 1 94.88 330 THR B C 1
ATOM 5503 O O . THR B 1 330 ? 8.531 14.688 -6.816 1 94.88 330 THR B O 1
ATOM 5506 N N . GLU B 1 331 ? 7.902 14.586 -8.953 1 94.12 331 GLU B N 1
ATOM 5507 C CA . GLU B 1 331 ? 8.234 15.984 -9.211 1 94.12 331 GLU B CA 1
ATOM 5508 C C . GLU B 1 331 ? 7.359 16.922 -8.383 1 94.12 331 GLU B C 1
ATOM 5510 O O . GLU B 1 331 ? 7.734 18.062 -8.125 1 94.12 331 GLU B O 1
ATOM 5515 N N . ARG B 1 332 ? 6.277 16.406 -7.953 1 95.06 332 ARG B N 1
ATOM 5516 C CA . ARG B 1 332 ? 5.309 17.25 -7.258 1 95.06 332 ARG B CA 1
ATOM 5517 C C . ARG B 1 332 ? 5.453 17.109 -5.746 1 95.06 332 ARG B C 1
ATOM 5519 O O . ARG B 1 332 ? 4.719 17.75 -4.984 1 95.06 332 ARG B O 1
ATOM 5526 N N . PHE B 1 333 ? 6.426 16.344 -5.355 1 97.12 333 PHE B N 1
ATOM 5527 C CA . PHE B 1 333 ? 6.551 16.031 -3.939 1 97.12 333 PHE B CA 1
ATOM 5528 C C . PHE B 1 333 ? 6.652 17.297 -3.1 1 97.12 333 PHE B C 1
ATOM 5530 O O . PHE B 1 333 ? 5.852 17.5 -2.186 1 97.12 333 PHE B O 1
ATOM 5537 N N . PHE B 1 334 ? 7.504 18.156 -3.391 1 95.19 334 PHE B N 1
ATOM 5538 C CA . PHE B 1 334 ? 7.703 19.344 -2.578 1 95.19 334 PHE B CA 1
ATOM 5539 C C . PHE B 1 334 ? 6.496 20.281 -2.678 1 95.19 334 PHE B C 1
ATOM 5541 O O . PHE B 1 334 ? 6.121 20.922 -1.698 1 95.19 334 PHE B O 1
ATOM 5548 N N . SER B 1 335 ? 5.965 20.406 -3.838 1 93.38 335 SER B N 1
ATOM 5549 C CA . SER B 1 335 ? 4.777 21.25 -3.996 1 93.38 335 SER B CA 1
ATOM 5550 C C . SER B 1 335 ? 3.643 20.766 -3.096 1 93.38 335 SER B C 1
ATOM 5552 O O . SER B 1 335 ? 2.9 21.594 -2.545 1 93.38 335 SER B O 1
ATOM 5554 N N . TYR B 1 336 ? 3.5 19.5 -2.961 1 95.38 336 TYR B N 1
ATOM 5555 C CA . TYR B 1 336 ? 2.463 18.969 -2.08 1 95.38 336 TYR B CA 1
ATOM 5556 C C . TYR B 1 336 ? 2.76 19.312 -0.624 1 95.38 336 TYR B C 1
ATOM 5558 O O . TYR B 1 336 ? 1.855 19.672 0.13 1 95.38 336 TYR B O 1
ATOM 5566 N N . LEU B 1 337 ? 4.066 19.141 -0.25 1 95.31 337 LEU B N 1
ATOM 5567 C CA . LEU B 1 337 ? 4.445 19.531 1.103 1 95.31 337 LEU B CA 1
ATOM 5568 C C . LEU B 1 337 ? 4.082 20.984 1.364 1 95.31 337 LEU B C 1
ATOM 5570 O O . LEU B 1 337 ? 3.455 21.297 2.377 1 95.31 337 LEU B O 1
ATOM 5574 N N . ARG B 1 338 ? 4.406 21.797 0.458 1 90.56 338 ARG B N 1
ATOM 5575 C CA . ARG B 1 338 ? 4.164 23.234 0.581 1 90.56 338 ARG B CA 1
ATOM 5576 C C . ARG B 1 338 ? 2.672 23.516 0.687 1 90.56 338 ARG B C 1
ATOM 5578 O O . ARG B 1 338 ? 2.244 24.297 1.547 1 90.56 338 ARG B O 1
ATOM 5585 N N . ASN B 1 339 ? 1.894 22.969 -0.157 1 90.69 339 ASN B N 1
ATOM 5586 C CA . ASN B 1 339 ? 0.455 23.203 -0.178 1 90.69 339 ASN B CA 1
ATOM 5587 C C . ASN B 1 339 ? -0.208 22.766 1.122 1 90.69 339 ASN B C 1
ATOM 5589 O O . ASN B 1 339 ? -1.146 23.406 1.598 1 90.69 339 ASN B O 1
ATOM 5593 N N . ILE B 1 340 ? 0.28 21.703 1.641 1 93.5 340 ILE B N 1
ATOM 5594 C CA . ILE B 1 340 ? -0.306 21.172 2.867 1 93.5 340 ILE B CA 1
ATOM 5595 C C . ILE B 1 340 ? -0.029 22.125 4.027 1 93.5 340 ILE B C 1
ATOM 5597 O O . ILE B 1 340 ? -0.874 22.312 4.906 1 93.5 340 ILE B O 1
ATOM 5601 N N . VAL B 1 341 ? 1.15 22.734 4.051 1 88.12 341 VAL B N 1
ATOM 5602 C CA . VAL B 1 341 ? 1.487 23.688 5.098 1 88.12 341 VAL B CA 1
ATOM 5603 C C . VAL B 1 341 ? 0.396 24.75 5.191 1 88.12 341 VAL B C 1
ATOM 5605 O O . VAL B 1 341 ? -0.046 25.109 6.289 1 88.12 341 VAL B O 1
ATOM 5608 N N . TYR B 1 342 ? -0.032 25.125 4.059 1 77.19 342 TYR B N 1
ATOM 5609 C CA . TYR B 1 342 ? -1.038 26.188 3.994 1 77.19 342 TYR B CA 1
ATOM 5610 C C . TYR B 1 342 ? -2.42 25.641 4.34 1 77.19 342 TYR B C 1
ATOM 5612 O O . TYR B 1 342 ? -3.131 26.219 5.164 1 77.19 342 TYR B O 1
ATOM 5620 N N . GLU B 1 343 ? -2.773 24.562 3.713 1 79.44 343 GLU B N 1
ATOM 5621 C CA . GLU B 1 343 ? -4.117 24.016 3.83 1 79.44 343 GLU B CA 1
ATOM 5622 C C . GLU B 1 343 ? -4.395 23.531 5.254 1 79.44 343 GLU B C 1
ATOM 5624 O O . GLU B 1 343 ? -5.504 23.688 5.762 1 79.44 343 GLU B O 1
ATOM 5629 N N . ALA B 1 344 ? -3.391 22.984 5.828 1 86.44 344 ALA B N 1
ATOM 5630 C CA . ALA B 1 344 ? -3.559 22.422 7.168 1 86.44 344 ALA B CA 1
ATOM 5631 C C . ALA B 1 344 ? -3.146 23.422 8.234 1 86.44 344 ALA B C 1
ATOM 5633 O O . ALA B 1 344 ? -3.156 23.125 9.43 1 86.44 344 ALA B O 1
ATOM 5634 N N . ARG B 1 345 ? -2.752 24.641 7.816 1 78.5 345 ARG B N 1
ATOM 5635 C CA . ARG B 1 345 ? -2.377 25.703 8.734 1 78.5 345 ARG B CA 1
ATOM 5636 C C . ARG B 1 345 ? -1.331 25.234 9.734 1 78.5 345 ARG B C 1
ATOM 5638 O O . ARG B 1 345 ? -1.512 25.375 10.945 1 78.5 345 ARG B O 1
ATOM 5645 N N . LEU B 1 346 ? -0.26 24.672 9.242 1 85.81 346 LEU B N 1
ATOM 5646 C CA . LEU B 1 346 ? 0.793 24.141 10.102 1 85.81 346 LEU B CA 1
ATOM 5647 C C . LEU B 1 346 ? 1.485 25.266 10.867 1 85.81 346 LEU B C 1
ATOM 5649 O O . LEU B 1 346 ? 1.569 26.391 10.367 1 85.81 346 LEU B O 1
ATOM 5653 N N . LYS B 1 347 ? 2.041 24.969 12 1 78.31 347 LYS B N 1
ATOM 5654 C CA . LYS B 1 347 ? 2.754 25.922 12.836 1 78.31 347 LYS B CA 1
ATOM 5655 C C . LYS B 1 347 ? 4.059 26.359 12.188 1 78.31 347 LYS B C 1
ATOM 5657 O O . LYS B 1 347 ? 4.609 25.656 11.344 1 78.31 347 LYS B O 1
ATOM 5662 N N . GLU B 1 348 ? 4.504 27.422 12.609 1 77.69 348 GLU B N 1
ATOM 5663 C CA . GLU B 1 348 ? 5.738 28 12.078 1 77.69 348 GLU B CA 1
ATOM 5664 C C . GLU B 1 348 ? 6.922 27.062 12.312 1 77.69 348 GLU B C 1
ATOM 5666 O O . GLU B 1 348 ? 7.809 26.953 11.469 1 77.69 348 GLU B O 1
ATOM 5671 N N . GLU B 1 349 ? 6.934 26.5 13.516 1 83.5 349 GLU B N 1
ATOM 5672 C CA . GLU B 1 349 ? 8.039 25.609 13.828 1 83.5 349 GLU B CA 1
ATOM 5673 C C . GLU B 1 349 ? 8.094 24.438 12.852 1 83.5 349 GLU B C 1
ATOM 5675 O O . GLU B 1 349 ? 9.172 24 12.445 1 83.5 349 GLU B O 1
ATOM 5680 N N . THR B 1 350 ? 6.93 23.922 12.508 1 90.56 350 THR B N 1
ATOM 5681 C CA . THR B 1 350 ? 6.852 22.828 11.547 1 90.56 350 THR B CA 1
ATOM 5682 C C . THR B 1 350 ? 7.34 23.281 10.172 1 90.56 350 THR B C 1
ATOM 5684 O O . THR B 1 350 ? 8.078 22.562 9.5 1 90.56 350 THR B O 1
ATOM 5687 N N . LEU B 1 351 ? 6.945 24.469 9.805 1 88.25 351 LEU B N 1
ATOM 5688 C CA . LEU B 1 351 ? 7.367 25.047 8.531 1 88.25 351 LEU B CA 1
ATOM 5689 C C . LEU B 1 351 ? 8.883 25.219 8.492 1 88.25 351 LEU B C 1
ATOM 5691 O O . LEU B 1 351 ? 9.523 24.875 7.488 1 88.25 351 LEU B O 1
ATOM 5695 N N . ARG B 1 352 ? 9.43 25.781 9.5 1 86.69 352 ARG B N 1
ATOM 5696 C CA . ARG B 1 352 ? 10.875 25.969 9.562 1 86.69 352 ARG B CA 1
ATOM 5697 C C . ARG B 1 352 ? 11.609 24.641 9.469 1 86.69 352 ARG B C 1
ATOM 5699 O O . ARG B 1 352 ? 12.648 24.547 8.805 1 86.69 352 ARG B O 1
ATOM 5706 N N . HIS B 1 353 ? 11.055 23.672 10.18 1 93.5 353 HIS B N 1
ATOM 5707 C CA . HIS B 1 353 ? 11.633 22.328 10.117 1 93.5 353 HIS B CA 1
ATOM 5708 C C . HIS B 1 353 ? 11.57 21.766 8.711 1 93.5 353 HIS B C 1
ATOM 5710 O O . HIS B 1 353 ? 12.547 21.188 8.227 1 93.5 353 HIS B O 1
ATOM 5716 N N . LEU B 1 354 ? 10.469 21.906 8.023 1 94.12 354 LEU B N 1
ATOM 5717 C CA . LEU B 1 354 ? 10.312 21.469 6.645 1 94.12 354 LEU B CA 1
ATOM 5718 C C . LEU B 1 354 ? 11.344 22.125 5.742 1 94.12 354 LEU B C 1
ATOM 5720 O O . LEU B 1 354 ? 12.008 21.453 4.949 1 94.12 354 LEU B O 1
ATOM 5724 N N . LEU B 1 355 ? 11.484 23.406 5.902 1 90.44 355 LEU B N 1
ATOM 5725 C CA . LEU B 1 355 ? 12.414 24.141 5.055 1 90.44 355 LEU B CA 1
ATOM 5726 C C . LEU B 1 355 ? 13.852 23.734 5.332 1 90.44 355 LEU B C 1
ATOM 5728 O O . LEU B 1 355 ? 14.656 23.609 4.406 1 90.44 355 LEU B O 1
ATOM 5732 N N . LYS B 1 356 ? 14.133 23.609 6.547 1 92.69 356 LYS B N 1
ATOM 5733 C CA . LYS B 1 356 ? 15.469 23.156 6.918 1 92.69 356 LYS B CA 1
ATOM 5734 C C . LYS B 1 356 ? 15.789 21.812 6.258 1 92.69 356 LYS B C 1
ATOM 5736 O O . LYS B 1 356 ? 16.844 21.672 5.625 1 92.69 356 LYS B O 1
ATOM 5741 N N . GLU B 1 357 ? 14.883 20.828 6.402 1 95.06 357 GLU B N 1
ATOM 5742 C CA . GLU B 1 357 ? 15.117 19.484 5.848 1 95.06 357 GLU B CA 1
ATOM 5743 C C . GLU B 1 357 ? 15.109 19.516 4.324 1 95.06 357 GLU B C 1
ATOM 5745 O O . GLU B 1 357 ? 15.859 18.781 3.68 1 95.06 357 GLU B O 1
ATOM 5750 N N . ALA B 1 358 ? 14.227 20.344 3.74 1 93.19 358 ALA B N 1
ATOM 5751 C CA . ALA B 1 358 ? 14.18 20.484 2.285 1 93.19 358 ALA B CA 1
ATOM 5752 C C . ALA B 1 358 ? 15.508 21 1.746 1 93.19 358 ALA B C 1
ATOM 5754 O O . ALA B 1 358 ? 15.984 20.562 0.7 1 93.19 358 ALA B O 1
ATOM 5755 N N . ARG B 1 359 ? 16.094 21.938 2.453 1 92.44 359 ARG B N 1
ATOM 5756 C CA . ARG B 1 359 ? 17.391 22.5 2.051 1 92.44 359 ARG B CA 1
ATOM 5757 C C . ARG B 1 359 ? 18.516 21.484 2.256 1 92.44 359 ARG B C 1
ATOM 5759 O O . ARG B 1 359 ? 19.359 21.312 1.38 1 92.44 359 ARG B O 1
ATOM 5766 N N . GLU B 1 360 ? 18.5 20.844 3.357 1 94.12 360 GLU B N 1
ATOM 5767 C CA . GLU B 1 360 ? 19.531 19.875 3.695 1 94.12 360 GLU B CA 1
ATOM 5768 C C . GLU B 1 360 ? 19.547 18.703 2.707 1 94.12 360 GLU B C 1
ATOM 5770 O O . GLU B 1 360 ? 20.594 18.125 2.438 1 94.12 360 GLU B O 1
ATOM 5775 N N . HIS B 1 361 ? 18.391 18.438 2.172 1 94.56 361 HIS B N 1
ATOM 5776 C CA . HIS B 1 361 ? 18.281 17.328 1.239 1 94.56 361 HIS B CA 1
ATOM 5777 C C . HIS B 1 361 ? 18.203 17.812 -0.201 1 94.56 361 HIS B C 1
ATOM 5779 O O . HIS B 1 361 ? 17.812 17.062 -1.097 1 94.56 361 HIS B O 1
ATOM 5785 N N . TYR B 1 362 ? 18.391 19.078 -0.41 1 90.62 362 TYR B N 1
ATOM 5786 C CA . TYR B 1 362 ? 18.578 19.703 -1.71 1 90.62 362 TYR B CA 1
ATOM 5787 C C . TYR B 1 362 ? 17.297 19.672 -2.529 1 90.62 362 TYR B C 1
ATOM 5789 O O . TYR B 1 362 ? 17.328 19.547 -3.756 1 90.62 362 TYR B O 1
ATOM 5797 N N . LEU B 1 363 ? 16.234 19.609 -1.824 1 91.19 363 LEU B N 1
ATOM 5798 C CA . LEU B 1 363 ? 14.961 19.719 -2.521 1 91.19 363 LEU B CA 1
ATOM 5799 C C . LEU B 1 363 ? 14.719 21.141 -3.01 1 91.19 363 LEU B C 1
ATOM 5801 O O . LEU B 1 363 ? 14.039 21.344 -4.02 1 91.19 363 LEU B O 1
ATOM 5805 N N . ILE B 1 364 ? 15.195 22.125 -2.301 1 88 364 ILE B N 1
ATOM 5806 C CA . ILE B 1 364 ? 15.078 23.531 -2.67 1 88 364 ILE B CA 1
ATOM 5807 C C . ILE B 1 364 ? 16.438 24.219 -2.527 1 88 364 ILE B C 1
ATOM 5809 O O . ILE B 1 364 ? 17.344 23.672 -1.888 1 88 364 ILE B O 1
ATOM 5813 N N . LYS B 1 365 ? 16.641 25.406 -3.332 1 82.44 365 LYS B N 1
ATOM 5814 C CA . LYS B 1 365 ? 17.906 26.141 -3.32 1 82.44 365 LYS B CA 1
ATOM 5815 C C . LYS B 1 365 ? 18.141 26.812 -1.967 1 82.44 365 LYS B C 1
ATOM 5817 O O . LYS B 1 365 ? 17.188 27.172 -1.274 1 82.44 365 LYS B O 1
ATOM 5822 N N . ASP B 1 366 ? 19.453 26.844 -1.645 1 70.44 366 ASP B N 1
ATOM 5823 C CA . ASP B 1 366 ? 19.828 27.547 -0.424 1 70.44 366 ASP B CA 1
ATOM 5824 C C . ASP B 1 366 ? 19.594 29.047 -0.574 1 70.44 366 ASP B C 1
ATOM 5826 O O . ASP B 1 366 ? 19.703 29.594 -1.676 1 70.44 366 ASP B O 1
ATOM 5830 N N . ASP B 1 367 ? 18.906 29.812 0.173 1 59.34 367 ASP B N 1
ATOM 5831 C CA . ASP B 1 367 ? 18.781 31.266 0.159 1 59.34 367 ASP B CA 1
ATOM 5832 C C . ASP B 1 367 ? 20.125 31.938 -0.095 1 59.34 367 ASP B C 1
ATOM 5834 O O . ASP B 1 367 ? 20.188 33 -0.717 1 59.34 367 ASP B O 1
ATOM 5838 N N . TYR B 1 368 ? 21.312 31.719 0.593 1 45.28 368 TYR B N 1
ATOM 5839 C CA . TYR B 1 368 ? 22.453 32.625 0.684 1 45.28 368 TYR B CA 1
ATOM 5840 C C . TYR B 1 368 ? 23.109 32.812 -0.679 1 45.28 368 TYR B C 1
ATOM 5842 O O . TYR B 1 368 ? 23.781 33.812 -0.916 1 45.28 368 TYR B O 1
ATOM 5850 N N . ASN B 1 369 ? 23.406 31.766 -1.516 1 40.41 369 ASN B N 1
ATOM 5851 C CA . ASN B 1 369 ? 24.562 32.156 -2.314 1 40.41 369 ASN B CA 1
ATOM 5852 C C . ASN B 1 369 ? 24.188 33.156 -3.404 1 40.41 369 ASN B C 1
ATOM 5854 O O . ASN B 1 369 ? 24.281 32.844 -4.594 1 40.41 369 ASN B O 1
ATOM 5858 N N . GLU B 1 370 ? 23.094 33.812 -3.441 1 34.03 370 GLU B N 1
ATOM 5859 C CA . GLU B 1 370 ? 23.25 34.812 -4.484 1 34.03 370 GLU B CA 1
ATOM 5860 C C . GLU B 1 370 ? 24.359 35.812 -4.137 1 34.03 370 GLU B C 1
ATOM 5862 O O . GLU B 1 370 ? 24.719 36.656 -4.949 1 34.03 370 GLU B O 1
ATOM 5867 N N . ASP B 1 371 ? 24.922 36.094 -2.904 1 29.03 371 ASP B N 1
ATOM 5868 C CA . ASP B 1 371 ? 26.016 37.031 -3.104 1 29.03 371 ASP B CA 1
ATOM 5869 C C . ASP B 1 371 ? 27.203 36.344 -3.773 1 29.03 371 ASP B C 1
ATOM 5871 O O . ASP B 1 371 ? 27.562 35.219 -3.426 1 29.03 371 ASP B O 1
#

InterPro domains:
  IPR019066 Restriction endonuclease, type II, SacI [PF09566] (10-286)

Secondary structure (DSSP, 8-state):
-PPPP--HHHHHHHHHHHHHHHHSTT-----TTHHHHHHHHTSS-HHHHHHHHHHHHHHHH-TT--TTB-STT--STT---HHHHIIIIIHHHIIIIITTTT---S-GGGSTTTTSSB--TTS---TTHHHHHHHHHHHHGGG--SHHHHHHHHHHHHHHHHHHHHHHHHHHH---SS---HHHHHHHHHHHTT--TTTHHHHHHHHHHHHHHHTTBSS-EEEEEPPTT-TTSSTT--SSEEEEETTEEEEEEEEE-SEEEHHHHHHHHHHHHHTT--EEEEEE-TT-EEESS-HHHHHHHHHHTT-EEEEEEHHHHHHHHHHHS-GGGGGGHHHHHHHHHHHTT--HHHHHHHHHHHHHTTSS--SGGG-/-PPPP--HHHHHHHHHHHHHHHHSTT-----TTHHHHHHHHTSS-HHHHHHHHHHHHHHHH-TT--TTB-STT--STT---HHHHIIIIIHHHIIIIITTTT---S-GGGSTTTTSSB--TTS---TTHHHHHHHHHHHHGGG--SHHHHHHHHHHHHHHHHHHHHHHHHHHH---SS---HHHHHHHHHHHTT--TTTHHHHHHHHHHHHHHHTTBSS-EEEEEPPTT-TTSSTT--SSEEEEETTEEEEEEEEE-SEEEHHHHHHHHHHHHHTT--EEEEEE-TT-EEESS-HHHHHHHHHHTT-EEEEEEHHHHHHHHHHHS-GGGGGGHHHHHHHHHHHTT--HHHHHHHHHHHHHTTSS--SSTT-

Foldseek 3Di:
DDADDFDLVLLLVLLVVLVVQLPPPDDDQDAPCLVLLLCQLQALDLLLLLLLLLLLSRCLRPLQADSFFLDQPDPDGRHHHSQCSSQPRVLVCCVVPLLCSSQNDNRSCVDPPSVDGGQDLPGDDDPDRGSVSSVSCVPCSNVQRHSVNSSSSSSSNSNSSNVSSVLLVVLLVFAFPDQDALVLLLVLLVLLLVDCSLPVSQLLSLQLLVVLAQVPDPADKDKAAAAPPCQPVDLVGLERIFMDGPNHTAEEEHEEAAEDELVVLVVSLVSCLVSVHQEYEYEYGPHYDYPDDDPVVSQVVSVVSNHRYYYYYPSVSSVVSSVRGDSVSSSCSSVSSSVNCSRHVRRSVSVVSSVVSCVVSRRTDDPPPPD/DDADDFDLVLLLVLLVVLVVQLPPPDDDQDAPCLVLLLCQLQALDLLLLLLLLLLLSRCLRPLQADSFFLDQPDPDGRHHHSQCSSQPRVLVCCVVPLLCSSQNDNRSCVDPPSVDGGQDLPGDDDPDRGSVSSVSCVPCSNVQRHSVNSSSSSSSNSNSSNVSSVVLVVLLVFAFPDQDALVLLLVLLVLLLVDCSLPVSQLLSLQLLVVLAQVVDPADKDKAAAAPPCQPVDLPGLERIFMDGPNHTAEEEHEEAAEDELVVLVVSLVSCLVSVHQEYEYEYGPHYDYPDDDPVVSQVVSVVSNHRYYYYYPSVSSVVSSVRGDSVSSSCSSVSSSVNCSRHVRRSVSVVSSVVSCVVSRRTDDPPPVD

Nearest PDB structures (foldseek):
  7edb-assembly1_A  TM=9.203E-01  e=6.305E-28  Peduovirus P2
  7edb-assembly1_B  TM=4.818E-01  e=2.163E-27  Peduovirus P2
  7e8r-assembly1_A-2  TM=5.338E-01  e=1.381E-24  Peduovirus P2
  6h9e-assembly1_C  TM=3.366E-01  e=9.904E-01  Clostridium cochlearium
  7dnz-assembly1_A  TM=2.430E-01  e=3.939E+00  Homo sapiens

Radius of gyration: 36.11 Å; Cα contacts (8 Å, |Δi|>4): 1340; chains: 2; bounding box: 56×110×76 Å

pLDDT: mean 91.35, std 9.98, range [29.03, 98.75]